Protein AF-A0A3B3D937-F1 (afdb_monomer_lite)

Foldseek 3Di:
DDDDDPVVVVVCLVPFDDPVQVPPQQFDFAFQPDLLVDDDPVNVVRPDRVRGAGFHPLCRVPQVVLLVVLVVVLVVPDDPQKDKDKGKDFQFDPPDFTDDDDPPDDPPPDDGRRGTHGQKIKMKMWIQDDPDRLLTEIKMWMWGRDNPIDIDIGQLVVVQVVVCVSVVHPPDHRDPVSSDDPNHPPNHVVSRVVSCCSRVVVVCVVAVDDPVRSVVVNVLVNVQPDPPDDDDPVHRDDDDDKGKDWALDPLVQLVVQLVCQVPPQKGFAFPAFDPDQRDDPPDPDDDPDDTTITTIDHWDWPQAPGGFHQDPVVRATWGDSPPDIDGTFTQYDCAALVGAGFDPVFGFGQPVHPFTWGAGPVGIGGHDRPDSFFAFPVRAGFDPSFGFDQPVHPFTWGAHSVRDIGGTDD

Organism: Oryzias melastigma (NCBI:txid30732)

Radius of gyration: 27.61 Å; chains: 1; bounding box: 73×48×60 Å

InterPro domains:
  IPR001604 DNA/RNA non-specific endonuclease/pyrophosphatase/phosphodiesterase domain [PF01223] (12-127)
  IPR001604 DNA/RNA non-specific endonuclease/pyrophosphatase/phosphodiesterase domain [SM00892] (3-166)
  IPR020821 ENPP1-3/EXOG-like, endonuclease/phosphodiesterase domain [SM00477] (1-171)
  IPR039015 Endonuclease domain-containing 1 protein [PTHR21472] (5-371)
  IPR044925 His-Me finger superfamily [SSF54060] (14-180)
  IPR044929 DNA/RNA non-specific endonuclease superfamily [G3DSA:3.40.570.10] (2-173)

pLDDT: mean 70.69, std 15.25, range [34.09, 96.38]

Structure (mmCIF, N/CA/C/O backbone):
data_AF-A0A3B3D937-F1
#
_entry.id   AF-A0A3B3D937-F1
#
loop_
_atom_site.group_PDB
_atom_site.id
_atom_site.type_symbol
_atom_site.label_atom_id
_atom_site.label_alt_id
_atom_site.label_comp_id
_atom_site.label_asym_id
_atom_site.label_entity_id
_atom_site.label_seq_id
_atom_site.pdbx_PDB_ins_code
_atom_site.Cartn_x
_atom_site.Cartn_y
_atom_site.Cartn_z
_atom_site.occupancy
_atom_site.B_iso_or_equiv
_atom_site.auth_seq_id
_atom_site.auth_comp_id
_atom_site.auth_asym_id
_atom_site.auth_atom_id
_atom_site.pdbx_PDB_model_num
ATOM 1 N N . MET A 1 1 ? -14.105 -23.971 -11.874 1.00 40.62 1 MET A N 1
ATOM 2 C CA . MET A 1 1 ? -14.646 -22.700 -12.406 1.00 40.62 1 MET A CA 1
ATOM 3 C C . MET A 1 1 ? -15.470 -23.013 -13.643 1.00 40.62 1 MET A C 1
ATOM 5 O O . MET A 1 1 ? -14.962 -23.710 -14.512 1.00 40.62 1 MET A O 1
ATOM 9 N N . LYS A 1 2 ? -16.738 -22.584 -13.698 1.00 39.81 2 LYS A N 1
ATOM 10 C CA . LYS A 1 2 ? -17.562 -22.726 -14.909 1.00 39.81 2 LYS A CA 1
ATOM 11 C C . LYS A 1 2 ? -16.954 -21.855 -16.014 1.00 39.81 2 LYS A C 1
ATOM 13 O O . LYS A 1 2 ? -16.667 -20.688 -15.771 1.00 39.81 2 LYS A O 1
ATOM 18 N N . SER A 1 3 ? -16.721 -22.436 -17.187 1.00 42.03 3 SER A N 1
ATOM 19 C CA . SER A 1 3 ? -16.307 -21.700 -18.384 1.00 42.03 3 SER A CA 1
ATOM 20 C C . SER A 1 3 ? -17.523 -20.937 -18.916 1.00 42.03 3 SER A C 1
ATOM 22 O O . SER A 1 3 ? -18.559 -21.544 -19.180 1.00 42.03 3 SER A O 1
ATOM 24 N N . TYR A 1 4 ? -17.418 -19.610 -18.990 1.00 54.03 4 TYR A N 1
ATOM 25 C CA . TYR A 1 4 ? -18.438 -18.748 -19.592 1.00 54.03 4 TYR A CA 1
ATOM 26 C C . TYR A 1 4 ? -18.297 -18.751 -21.118 1.00 54.03 4 TYR A C 1
ATOM 28 O O . TYR A 1 4 ? -17.182 -18.855 -21.635 1.00 54.03 4 TYR A O 1
ATOM 36 N N . SER A 1 5 ? -19.415 -18.623 -21.840 1.00 60.03 5 SER A N 1
ATOM 37 C CA . SER A 1 5 ? -19.375 -18.428 -23.292 1.00 60.03 5 SER A CA 1
ATOM 38 C C . SER A 1 5 ? -18.810 -17.040 -23.631 1.00 60.03 5 SER A C 1
ATOM 40 O O . SER A 1 5 ? -18.878 -16.122 -22.809 1.00 60.03 5 SER A O 1
ATOM 42 N N . SER A 1 6 ? -18.274 -16.846 -24.843 1.00 59.62 6 SER A N 1
ATOM 43 C CA . SER A 1 6 ? -17.737 -15.533 -25.249 1.00 59.62 6 SER A CA 1
ATOM 44 C C . SER A 1 6 ? -18.800 -14.426 -25.176 1.00 59.62 6 SER A C 1
ATOM 46 O O . SER A 1 6 ? -18.515 -13.334 -24.699 1.00 59.62 6 SER A O 1
ATOM 48 N N . ARG A 1 7 ? -20.056 -14.744 -25.525 1.00 60.38 7 ARG A N 1
ATOM 49 C CA . ARG A 1 7 ? -21.203 -13.823 -25.433 1.00 60.38 7 ARG A CA 1
ATOM 50 C C . ARG A 1 7 ? -21.540 -13.416 -23.997 1.00 60.38 7 ARG A C 1
ATOM 52 O O . ARG A 1 7 ? -21.961 -12.284 -23.771 1.00 60.38 7 ARG A O 1
ATOM 59 N N . ASP A 1 8 ? -21.362 -14.312 -23.028 1.00 65.31 8 ASP A N 1
ATOM 60 C CA . ASP A 1 8 ? -21.571 -13.979 -21.614 1.00 65.31 8 ASP A CA 1
ATOM 61 C C . ASP A 1 8 ? -20.451 -13.067 -21.102 1.00 65.31 8 ASP A C 1
ATOM 63 O O . ASP A 1 8 ? -20.709 -12.117 -20.364 1.00 65.31 8 ASP A O 1
ATOM 67 N N . SER A 1 9 ? -19.214 -13.310 -21.545 1.00 65.12 9 SER A N 1
ATOM 68 C CA . SER A 1 9 ? -18.059 -12.481 -21.196 1.00 65.12 9 SER A CA 1
ATOM 69 C C . SER A 1 9 ? -18.197 -11.046 -21.713 1.00 65.12 9 SER A C 1
ATOM 71 O O . SER A 1 9 ? -17.930 -10.115 -20.953 1.00 65.12 9 SER A O 1
ATOM 73 N N . ASP A 1 10 ? -18.693 -10.859 -22.940 1.00 73.88 10 ASP A N 1
ATOM 74 C CA . ASP A 1 10 ? -18.900 -9.535 -23.541 1.00 73.88 10 ASP A CA 1
ATOM 75 C C . ASP A 1 10 ? -19.957 -8.708 -22.792 1.00 73.88 10 ASP A C 1
ATOM 77 O O . ASP A 1 10 ? -19.764 -7.517 -22.548 1.00 73.88 10 ASP A O 1
ATOM 81 N N . ASN A 1 11 ? -21.044 -9.339 -22.337 1.00 79.62 11 ASN A N 1
ATOM 82 C CA . ASN A 1 11 ? -22.076 -8.663 -21.543 1.00 79.62 11 ASN A CA 1
ATOM 83 C C . ASN A 1 11 ? -21.589 -8.303 -20.129 1.00 79.62 11 ASN A C 1
ATOM 85 O O . ASN A 1 11 ? -21.914 -7.236 -19.602 1.00 79.62 11 ASN A O 1
ATOM 89 N N . ILE A 1 12 ? -20.797 -9.181 -19.509 1.00 81.38 12 ILE A N 1
ATOM 90 C CA . ILE A 1 12 ? -20.221 -8.966 -18.173 1.00 81.38 12 ILE A CA 1
ATOM 91 C C . ILE A 1 12 ? -19.184 -7.837 -18.209 1.00 81.38 12 ILE A C 1
ATOM 93 O O . ILE A 1 12 ? -19.197 -6.961 -17.337 1.00 81.38 12 ILE A O 1
ATOM 97 N N . LYS A 1 13 ? -18.352 -7.805 -19.259 1.00 84.69 13 LYS A N 1
ATOM 98 C CA . LYS A 1 13 ? -17.334 -6.777 -19.515 1.00 84.69 13 LYS A CA 1
ATOM 99 C C . LYS A 1 13 ? -17.877 -5.350 -19.436 1.00 84.69 13 LYS A C 1
ATOM 101 O O . LYS A 1 13 ? -17.121 -4.434 -19.136 1.00 84.69 13 LYS A O 1
ATOM 106 N N . VAL A 1 14 ? -19.151 -5.112 -19.728 1.00 82.38 14 VAL A N 1
ATOM 107 C CA . VAL A 1 14 ? -19.701 -3.746 -19.717 1.00 82.38 14 VAL A CA 1
ATOM 108 C C . VAL A 1 14 ? -19.780 -3.173 -18.297 1.00 82.38 14 VAL A C 1
ATOM 110 O O . VAL A 1 14 ? -19.684 -1.962 -18.118 1.00 82.38 14 VAL A O 1
ATOM 113 N N . LYS A 1 15 ? -19.963 -4.027 -17.282 1.00 86.94 15 LYS A N 1
ATOM 114 C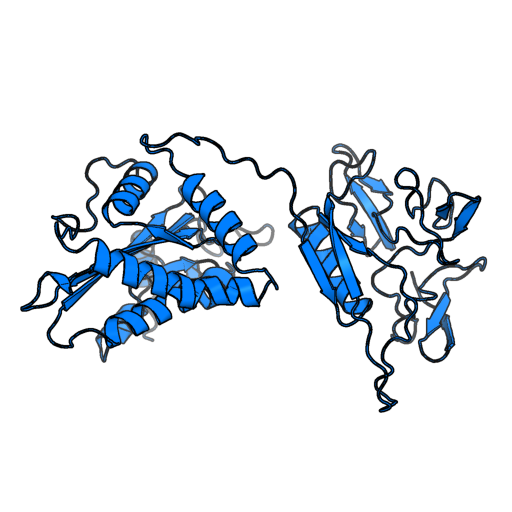 CA . LYS A 1 15 ? -20.302 -3.596 -15.914 1.00 86.94 15 LYS A CA 1
ATOM 115 C C . LYS A 1 15 ? -19.250 -3.941 -14.867 1.00 86.94 15 LYS A C 1
ATOM 117 O O . LYS A 1 15 ? -19.262 -3.348 -13.794 1.00 86.94 15 LYS A O 1
ATOM 122 N N . GLN A 1 16 ? -18.376 -4.904 -15.142 1.00 90.25 16 GLN A N 1
ATOM 123 C CA . GLN A 1 16 ? -17.362 -5.357 -14.195 1.00 90.25 16 GLN A CA 1
ATOM 124 C C . GLN A 1 16 ? -16.106 -5.855 -14.912 1.00 90.25 16 GLN A C 1
ATOM 126 O O . GLN A 1 16 ? -16.106 -6.087 -16.125 1.00 90.25 16 GLN A O 1
ATOM 131 N N . ALA A 1 17 ? -15.037 -6.023 -14.138 1.00 91.69 17 ALA A N 1
ATOM 132 C CA . ALA A 1 17 ? -13.809 -6.625 -14.621 1.00 91.69 17 ALA A CA 1
ATOM 133 C C . ALA A 1 17 ? -13.995 -8.119 -14.921 1.00 91.69 17 ALA A C 1
ATOM 135 O O . ALA A 1 17 ? -14.782 -8.807 -14.266 1.00 91.69 17 ALA A O 1
ATOM 136 N N . ILE A 1 18 ? -13.218 -8.622 -15.876 1.00 91.56 18 ILE A N 1
ATOM 137 C CA . ILE A 1 18 ? -13.071 -10.055 -16.158 1.00 91.56 18 ILE A CA 1
ATOM 138 C C . ILE A 1 18 ? -11.616 -10.493 -15.948 1.00 91.56 18 ILE A C 1
ATOM 140 O O . ILE A 1 18 ? -10.717 -9.658 -15.882 1.00 91.56 18 ILE A O 1
ATOM 144 N N . ASP A 1 19 ? -11.356 -11.801 -15.867 1.00 89.06 19 ASP A N 1
ATOM 145 C CA . ASP A 1 19 ? -9.993 -12.312 -15.636 1.00 89.06 19 ASP A CA 1
ATOM 146 C C . ASP A 1 19 ? -9.000 -11.836 -16.706 1.00 89.06 19 ASP A C 1
ATOM 148 O O . ASP A 1 19 ? -7.836 -11.559 -16.407 1.00 89.06 19 ASP A O 1
ATOM 152 N N . GLU A 1 20 ? -9.472 -11.685 -17.947 1.00 86.50 20 GLU A N 1
ATOM 153 C CA . GLU A 1 20 ? -8.665 -11.176 -19.053 1.00 86.50 20 GLU A CA 1
ATOM 154 C C . GLU A 1 20 ? -8.159 -9.756 -18.795 1.00 86.50 20 GLU A C 1
ATOM 156 O O . GLU A 1 20 ? -7.067 -9.435 -19.233 1.00 86.50 20 GLU A O 1
ATOM 161 N N . ASP A 1 21 ? -8.865 -8.916 -18.031 1.00 88.69 21 ASP A N 1
ATOM 162 C CA . ASP A 1 21 ? -8.430 -7.542 -17.745 1.00 88.69 21 ASP A CA 1
ATOM 163 C C . ASP A 1 21 ? -7.153 -7.498 -16.880 1.00 88.69 21 ASP A C 1
ATOM 165 O O . ASP A 1 21 ? -6.392 -6.534 -16.950 1.00 88.69 21 ASP A O 1
ATOM 169 N N . TYR A 1 22 ? -6.879 -8.558 -16.111 1.00 83.31 22 TYR A N 1
ATOM 170 C CA . TYR A 1 22 ? -5.737 -8.648 -15.193 1.00 83.31 22 TYR A CA 1
ATOM 171 C C . TYR A 1 22 ? -4.520 -9.370 -15.783 1.00 83.31 22 TYR A C 1
ATOM 173 O O . TYR A 1 22 ? -3.401 -9.204 -15.282 1.00 83.31 22 TYR A O 1
ATOM 181 N N . LYS A 1 23 ? -4.690 -10.156 -16.853 1.00 78.00 23 LYS A N 1
ATOM 182 C CA . LYS A 1 23 ? -3.594 -10.938 -17.444 1.00 78.00 23 LYS A CA 1
ATOM 183 C C . LYS A 1 23 ? -2.464 -10.050 -17.962 1.00 78.00 23 LYS A C 1
ATOM 185 O O . LYS A 1 23 ? -2.703 -9.080 -18.685 1.00 78.00 23 LYS A O 1
ATOM 190 N N . HIS A 1 24 ? -1.234 -10.430 -17.608 1.00 73.12 24 HIS A N 1
ATOM 191 C CA . HIS A 1 24 ? 0.019 -9.782 -18.022 1.00 73.12 24 HIS A CA 1
ATOM 192 C C . HIS A 1 24 ? 0.138 -8.294 -17.648 1.00 73.12 24 HIS A C 1
ATOM 194 O O . HIS A 1 24 ? 0.902 -7.560 -18.260 1.00 73.12 24 HIS A O 1
ATOM 200 N N . THR A 1 25 ? -0.588 -7.841 -16.622 1.00 74.06 25 THR A N 1
ATOM 201 C CA . THR A 1 25 ? -0.567 -6.428 -16.192 1.00 74.06 25 THR A CA 1
ATOM 202 C C . THR A 1 25 ? 0.446 -6.132 -15.088 1.00 74.06 25 THR A C 1
ATOM 204 O O . THR A 1 25 ? 0.744 -4.970 -14.831 1.00 74.06 25 THR A O 1
ATOM 207 N N . GLY A 1 26 ? 0.948 -7.168 -14.408 1.00 75.19 26 GLY A N 1
ATOM 208 C CA . GLY A 1 26 ? 1.774 -7.032 -13.203 1.00 75.19 26 GLY A CA 1
ATOM 209 C C . GLY A 1 26 ? 0.987 -6.698 -11.928 1.00 75.19 26 GLY A C 1
ATOM 210 O O . GLY A 1 26 ? 1.556 -6.771 -10.841 1.00 75.19 26 GLY A O 1
ATOM 211 N N . TYR A 1 27 ? -0.311 -6.396 -12.039 1.00 78.06 27 TYR A N 1
ATOM 212 C CA . TYR A 1 27 ? -1.190 -6.144 -10.900 1.00 78.06 27 TYR A CA 1
ATOM 213 C C . TYR A 1 27 ? -1.835 -7.429 -10.387 1.00 78.06 27 TYR A C 1
ATOM 215 O O . TYR A 1 27 ? -2.249 -8.303 -11.154 1.00 78.06 27 TYR A O 1
ATOM 223 N N . ASP A 1 28 ? -1.984 -7.503 -9.071 1.00 82.44 28 ASP A N 1
ATOM 224 C CA . ASP A 1 28 ? -2.782 -8.527 -8.424 1.00 82.44 28 ASP A CA 1
ATOM 225 C C . ASP A 1 28 ? -4.268 -8.167 -8.430 1.00 82.44 28 ASP A C 1
ATOM 227 O O . ASP A 1 28 ? -4.669 -6.999 -8.427 1.00 82.44 28 ASP A O 1
ATOM 231 N N . ARG A 1 29 ? -5.096 -9.211 -8.330 1.00 91.44 29 ARG A N 1
ATOM 232 C CA . ARG A 1 29 ? -6.491 -9.105 -7.892 1.00 91.44 29 ARG A CA 1
ATOM 233 C C . ARG A 1 29 ? -6.498 -8.866 -6.378 1.00 91.44 29 ARG A C 1
ATOM 235 O O . ARG A 1 29 ? -6.579 -9.812 -5.594 1.00 91.44 29 ARG A O 1
ATOM 242 N N . GLY A 1 30 ? -6.312 -7.613 -5.975 1.00 91.88 30 GLY A N 1
ATOM 243 C CA . GLY A 1 30 ? -6.304 -7.210 -4.572 1.00 91.88 30 GLY A CA 1
ATOM 244 C C . GLY A 1 30 ? -7.717 -7.220 -4.003 1.00 91.88 30 GLY A C 1
ATOM 245 O O . GLY A 1 30 ? -8.609 -6.606 -4.584 1.00 91.88 30 GLY A O 1
ATOM 246 N N . HIS A 1 31 ? -7.930 -7.938 -2.902 1.00 92.12 31 HIS A N 1
ATOM 247 C CA . HIS A 1 31 ? -9.258 -8.139 -2.321 1.00 92.12 31 HIS A CA 1
ATOM 248 C C . HIS A 1 31 ? -9.667 -6.911 -1.497 1.00 92.12 31 HIS A C 1
ATOM 250 O O . HIS A 1 31 ? -8.864 -6.408 -0.718 1.00 92.12 31 HIS A O 1
ATOM 256 N N . LEU A 1 32 ? -10.909 -6.442 -1.652 1.00 92.81 32 LEU A N 1
ATOM 257 C CA . LEU A 1 32 ? -11.473 -5.378 -0.815 1.00 92.81 32 LEU A CA 1
ATOM 258 C C . LEU A 1 32 ? -12.100 -5.950 0.457 1.00 92.81 32 LEU A C 1
ATOM 260 O O . LEU A 1 32 ? -11.765 -5.504 1.539 1.00 92.81 32 LEU A O 1
ATOM 264 N N . ASN A 1 33 ? -12.960 -6.964 0.352 1.00 90.06 33 ASN A N 1
ATOM 265 C CA . ASN A 1 33 ? -13.375 -7.801 1.478 1.00 90.06 33 ASN A CA 1
ATOM 266 C C . ASN A 1 33 ? -12.432 -9.015 1.555 1.00 90.06 33 ASN A C 1
ATOM 268 O O . ASN A 1 33 ? -12.574 -9.940 0.744 1.00 90.06 33 ASN A O 1
ATOM 272 N N . PRO A 1 34 ? -11.442 -9.025 2.461 1.00 82.56 34 PRO A N 1
ATOM 273 C CA . PRO A 1 34 ? -10.424 -10.059 2.516 1.00 82.56 34 PRO A CA 1
ATOM 274 C C . PRO A 1 34 ? -11.003 -11.396 2.976 1.00 82.56 34 PRO A C 1
ATOM 276 O O . PRO A 1 34 ? -11.772 -11.488 3.934 1.00 82.56 34 PRO A O 1
ATOM 279 N N . ASN A 1 35 ? -10.536 -12.473 2.349 1.00 80.50 35 ASN A N 1
ATOM 280 C CA . ASN A 1 35 ? -10.884 -13.845 2.722 1.00 80.50 35 ASN A CA 1
ATOM 281 C C . ASN A 1 35 ? -10.579 -14.165 4.203 1.00 80.50 35 ASN A C 1
ATOM 283 O O . ASN A 1 35 ? -11.236 -15.005 4.815 1.00 80.50 35 ASN A O 1
ATOM 287 N N . SER A 1 36 ? -9.586 -13.492 4.794 1.00 77.50 36 SER A N 1
ATOM 288 C CA . SER A 1 36 ? -9.186 -13.666 6.196 1.00 77.50 36 SER A CA 1
ATOM 289 C C . SER A 1 36 ? -10.258 -13.235 7.204 1.00 77.50 36 SER A C 1
ATOM 291 O O . SER A 1 36 ? -10.250 -13.752 8.323 1.00 77.50 36 SER A O 1
ATOM 293 N N . PHE A 1 37 ? -11.186 -12.352 6.817 1.00 74.94 37 PHE A N 1
ATOM 294 C CA . PHE A 1 37 ? -12.322 -11.938 7.647 1.00 74.94 37 PHE A CA 1
ATOM 295 C C . PHE A 1 37 ? -13.547 -12.853 7.500 1.00 74.94 37 PHE A C 1
ATOM 297 O O . PHE A 1 37 ? -14.502 -12.708 8.256 1.00 74.94 37 PHE A O 1
ATOM 304 N N . GLN A 1 38 ? -13.536 -13.798 6.553 1.00 78.56 38 GLN A N 1
ATOM 305 C CA . GLN A 1 38 ? -14.697 -14.622 6.215 1.00 78.56 38 GLN A CA 1
ATOM 306 C C . GLN A 1 38 ? -14.522 -16.097 6.616 1.00 78.56 38 GLN A C 1
ATOM 308 O O . GLN A 1 38 ? -13.416 -16.653 6.658 1.00 78.56 38 GLN A O 1
ATOM 313 N N . CYS A 1 39 ? -15.653 -16.767 6.846 1.00 73.31 39 CYS A N 1
ATOM 314 C CA . CYS A 1 39 ? -15.753 -18.199 7.140 1.00 73.31 39 CYS A CA 1
ATOM 315 C C . CYS A 1 39 ? -16.688 -18.892 6.134 1.00 73.31 39 CYS A C 1
ATOM 317 O O . CYS A 1 39 ? -17.608 -18.273 5.599 1.00 73.31 39 CYS A O 1
ATOM 319 N N . ASN A 1 40 ? -16.483 -20.195 5.907 1.00 78.56 40 ASN A N 1
ATOM 320 C CA . ASN A 1 40 ? -17.359 -21.050 5.089 1.00 78.56 40 ASN A CA 1
ATOM 321 C C . ASN A 1 40 ? -17.642 -20.461 3.689 1.00 78.56 40 ASN A C 1
ATOM 323 O O . ASN A 1 40 ? -16.736 -19.927 3.050 1.00 78.56 40 ASN A O 1
ATOM 327 N N . ASN A 1 41 ? -18.893 -20.534 3.222 1.00 72.31 41 ASN A N 1
ATOM 328 C CA . ASN A 1 41 ? -19.330 -20.074 1.897 1.00 72.31 41 ASN A CA 1
ATOM 329 C C . ASN A 1 41 ? -19.076 -18.573 1.654 1.00 72.31 41 ASN A C 1
ATOM 331 O O . ASN A 1 41 ? -18.954 -18.153 0.506 1.00 72.31 41 ASN A O 1
ATOM 335 N N . GLY A 1 42 ? -18.934 -17.764 2.714 1.00 70.94 42 GLY A N 1
ATOM 336 C CA . GLY A 1 42 ? -18.560 -16.350 2.597 1.00 70.94 42 GLY A CA 1
ATOM 337 C C . GLY A 1 42 ? -17.180 -16.153 1.966 1.00 70.94 42 GLY A C 1
ATOM 338 O O . GLY A 1 42 ? -16.941 -15.145 1.307 1.00 70.94 42 GLY A O 1
ATOM 339 N N . ARG A 1 43 ? -16.290 -17.150 2.085 1.00 80.38 43 ARG A N 1
ATOM 340 C CA . ARG A 1 43 ? -14.964 -17.133 1.457 1.00 80.38 43 ARG A CA 1
ATOM 341 C C . ARG A 1 43 ? -15.037 -17.162 -0.059 1.00 80.38 43 ARG A C 1
ATOM 343 O O . ARG A 1 43 ? -14.296 -16.431 -0.705 1.00 80.38 43 ARG A O 1
ATOM 350 N N . GLU A 1 44 ? -15.941 -17.952 -0.633 1.00 79.62 44 GLU A N 1
ATOM 351 C CA . GLU A 1 44 ? -16.071 -18.071 -2.090 1.00 79.62 44 GLU A CA 1
ATOM 352 C C . GLU A 1 44 ? -16.460 -16.735 -2.735 1.00 79.62 44 GLU A C 1
ATOM 354 O O . GLU A 1 44 ? -15.901 -16.361 -3.765 1.00 79.62 44 GLU A O 1
ATOM 359 N N . ALA A 1 45 ? -17.341 -15.970 -2.081 1.00 83.19 45 ALA A N 1
ATOM 360 C CA . ALA A 1 45 ? -17.753 -14.647 -2.544 1.00 83.19 45 ALA A CA 1
ATOM 361 C C . ALA A 1 45 ? -16.586 -13.643 -2.583 1.00 83.19 45 ALA A C 1
ATOM 363 O O . ALA A 1 45 ? -16.580 -12.744 -3.429 1.00 83.19 45 ALA A O 1
ATOM 364 N N . THR A 1 46 ? -15.567 -13.811 -1.728 1.00 84.44 46 THR A N 1
ATOM 365 C CA . THR A 1 46 ? -14.406 -12.904 -1.709 1.00 84.44 46 THR A CA 1
ATOM 366 C C . THR A 1 46 ? -13.548 -12.989 -2.970 1.00 84.44 46 THR A C 1
ATOM 368 O O . THR A 1 46 ? -12.948 -11.988 -3.347 1.00 84.44 46 THR A O 1
ATOM 371 N N . PHE A 1 47 ? -13.546 -14.126 -3.672 1.00 85.00 47 PHE A N 1
ATOM 372 C CA . PHE A 1 47 ? -12.761 -14.330 -4.897 1.00 85.00 47 PHE A CA 1
ATOM 373 C C . PHE A 1 47 ? -13.461 -13.814 -6.167 1.00 85.00 47 PHE A C 1
ATOM 375 O O . PHE A 1 47 ? -12.969 -14.027 -7.278 1.00 85.00 47 PHE A O 1
ATOM 382 N N . THR A 1 48 ? -14.618 -13.159 -6.030 1.00 88.88 48 THR A N 1
ATOM 383 C CA . THR A 1 48 ? -15.313 -12.516 -7.153 1.00 88.88 48 THR A CA 1
ATOM 384 C C . THR A 1 48 ? -14.599 -11.231 -7.573 1.00 88.88 48 THR A C 1
ATOM 386 O O . THR A 1 48 ? -14.116 -10.473 -6.738 1.00 88.88 48 THR A O 1
ATOM 389 N N . LEU A 1 49 ? -14.570 -10.934 -8.876 1.00 90.62 49 LEU A N 1
ATOM 390 C CA . LEU A 1 49 ? -13.914 -9.722 -9.388 1.00 90.62 49 LEU A CA 1
ATOM 391 C C . LEU A 1 49 ? -14.632 -8.426 -8.991 1.00 90.62 49 LEU A C 1
ATOM 393 O O . LEU A 1 49 ? -14.009 -7.371 -8.961 1.00 90.62 49 LEU A O 1
ATOM 397 N N . THR A 1 50 ? -15.907 -8.500 -8.601 1.00 91.44 50 THR A N 1
ATOM 398 C CA . THR A 1 50 ? -16.638 -7.389 -7.967 1.00 91.44 50 THR A CA 1
ATOM 399 C C . THR A 1 50 ? -16.078 -7.001 -6.599 1.00 91.44 50 THR A C 1
ATOM 401 O O . THR A 1 50 ? -16.369 -5.915 -6.111 1.00 91.44 50 THR A O 1
ATOM 404 N N . ASN A 1 51 ? -15.279 -7.875 -5.985 1.00 92.69 51 ASN A N 1
ATOM 405 C CA . ASN A 1 51 ? -14.591 -7.644 -4.722 1.00 92.69 51 ASN A CA 1
ATOM 406 C C . ASN A 1 51 ? -13.091 -7.348 -4.912 1.00 92.69 51 ASN A C 1
ATOM 408 O O . ASN A 1 51 ? -12.331 -7.348 -3.943 1.00 92.69 51 ASN A O 1
ATOM 412 N N . CYS A 1 52 ? -12.634 -7.130 -6.147 1.00 93.31 52 CYS A N 1
ATOM 413 C CA . CYS A 1 52 ? -11.221 -6.936 -6.437 1.00 93.31 52 CYS A CA 1
ATOM 414 C C . CYS A 1 52 ? -10.946 -5.593 -7.103 1.00 93.31 52 CYS A C 1
ATOM 416 O O . CYS A 1 52 ? -11.705 -5.116 -7.941 1.00 93.31 52 CYS A O 1
ATOM 418 N N . VAL A 1 53 ? -9.785 -5.031 -6.785 1.00 95.69 53 VAL A N 1
ATOM 419 C CA . VAL A 1 53 ? -9.199 -3.901 -7.510 1.00 95.69 53 VAL A CA 1
ATOM 420 C C . VAL A 1 53 ? -7.759 -4.237 -7.903 1.00 95.69 53 VAL A C 1
ATOM 422 O O . VAL A 1 53 ? -7.136 -5.087 -7.263 1.00 95.69 53 VAL A O 1
ATOM 425 N N . PRO A 1 54 ? -7.208 -3.626 -8.966 1.00 94.69 54 PRO A N 1
ATOM 426 C CA . PRO A 1 54 ? -5.799 -3.790 -9.306 1.00 94.69 54 PRO A CA 1
ATOM 427 C C . PRO A 1 54 ? -4.908 -3.240 -8.192 1.00 94.69 54 PRO A C 1
ATOM 429 O O . PRO A 1 54 ? -4.821 -2.028 -7.996 1.00 94.69 54 PRO A O 1
ATOM 432 N N . MET A 1 55 ? -4.237 -4.121 -7.457 1.00 88.44 55 MET A N 1
ATOM 433 C CA . MET A 1 55 ? -3.264 -3.719 -6.441 1.00 88.44 55 MET A CA 1
ATOM 434 C C . MET A 1 55 ? -1.861 -4.099 -6.887 1.00 88.44 55 MET A C 1
ATOM 436 O O . MET A 1 55 ? -1.665 -5.153 -7.494 1.00 88.44 55 MET A O 1
ATOM 440 N N . ASP A 1 56 ? -0.887 -3.234 -6.621 1.00 86.94 56 ASP A N 1
ATOM 441 C CA . ASP A 1 56 ? 0.511 -3.571 -6.863 1.00 86.94 56 ASP A CA 1
ATOM 442 C C . ASP A 1 56 ? 0.871 -4.864 -6.113 1.00 86.94 56 ASP A C 1
ATOM 444 O O . ASP A 1 56 ? 0.476 -5.054 -4.961 1.00 86.94 56 ASP A O 1
ATOM 448 N N . ALA A 1 57 ? 1.599 -5.773 -6.763 1.00 76.75 57 ALA A N 1
ATOM 449 C CA . ALA A 1 57 ? 1.868 -7.093 -6.201 1.00 76.75 57 ALA A CA 1
ATOM 450 C C . ALA A 1 57 ? 2.691 -7.038 -4.901 1.00 76.75 57 ALA A C 1
ATOM 452 O O . ALA A 1 57 ? 2.455 -7.838 -3.995 1.00 76.75 57 ALA A O 1
ATOM 453 N N . CYS A 1 58 ? 3.641 -6.105 -4.774 1.00 75.12 58 CYS A N 1
ATOM 454 C CA . CYS A 1 58 ? 4.423 -5.948 -3.548 1.00 75.12 58 CYS A CA 1
ATOM 455 C C . CYS A 1 58 ? 3.574 -5.302 -2.448 1.00 75.12 58 CYS A C 1
ATOM 457 O O . CYS A 1 58 ? 3.563 -5.787 -1.313 1.00 75.12 58 CYS A O 1
ATOM 459 N N . PHE A 1 59 ? 2.781 -4.287 -2.801 1.00 79.38 59 PHE A N 1
ATOM 460 C CA . PHE A 1 59 ? 1.835 -3.676 -1.870 1.00 79.38 59 PHE A CA 1
ATOM 461 C C . PHE A 1 59 ? 0.829 -4.698 -1.324 1.00 79.38 59 PHE A C 1
ATOM 463 O O . PHE A 1 59 ? 0.717 -4.858 -0.114 1.00 79.38 59 PHE A O 1
ATOM 470 N N . ASN A 1 60 ? 0.155 -5.444 -2.199 1.00 83.00 60 ASN A N 1
ATOM 471 C CA . ASN A 1 60 ? -0.888 -6.405 -1.846 1.00 83.00 60 ASN A CA 1
ATOM 472 C C . ASN A 1 60 ? -0.349 -7.585 -1.022 1.00 83.00 60 ASN A C 1
ATOM 474 O O . ASN A 1 60 ? -0.858 -7.898 0.053 1.00 83.00 60 ASN A O 1
ATOM 478 N N . ARG A 1 61 ? 0.700 -8.258 -1.516 1.00 78.06 61 ARG A N 1
ATOM 479 C CA . ARG A 1 61 ? 1.167 -9.536 -0.946 1.00 78.06 61 ARG A CA 1
ATOM 480 C C . ARG A 1 61 ? 1.959 -9.377 0.346 1.00 78.06 61 ARG A C 1
ATOM 482 O O . ARG A 1 61 ? 2.077 -10.354 1.088 1.00 78.06 61 ARG A O 1
ATOM 489 N N . VAL A 1 62 ? 2.531 -8.195 0.575 1.00 77.88 62 VAL A N 1
ATOM 490 C CA . VAL A 1 62 ? 3.408 -7.914 1.715 1.00 77.88 62 VAL A CA 1
ATOM 491 C C . VAL A 1 62 ? 2.754 -6.881 2.619 1.00 77.88 62 VAL A C 1
ATOM 493 O O . VAL A 1 62 ? 2.233 -7.245 3.667 1.00 77.88 62 VAL A O 1
ATOM 496 N N . HIS A 1 63 ? 2.738 -5.614 2.203 1.00 78.50 63 HIS A N 1
ATOM 497 C CA . HIS A 1 63 ? 2.366 -4.509 3.082 1.00 78.50 63 HIS A CA 1
ATOM 498 C C . HIS A 1 63 ? 0.897 -4.580 3.497 1.00 78.50 63 HIS A C 1
ATOM 500 O O . HIS A 1 63 ? 0.597 -4.691 4.679 1.00 78.50 63 HIS A O 1
ATOM 506 N N . TRP A 1 64 ? -0.028 -4.595 2.544 1.00 86.75 64 TRP A N 1
ATOM 507 C CA . TRP A 1 64 ? -1.459 -4.635 2.823 1.00 86.75 64 TRP A CA 1
ATOM 508 C C . TRP A 1 64 ? -1.861 -5.892 3.608 1.00 86.75 64 TRP A C 1
ATOM 510 O O . TRP A 1 64 ? -2.533 -5.791 4.633 1.00 86.75 64 TRP A O 1
ATOM 520 N N . LYS A 1 65 ? -1.343 -7.063 3.216 1.00 85.81 65 LYS A N 1
ATOM 521 C CA . LYS A 1 65 ? -1.549 -8.333 3.930 1.00 85.81 65 LYS A CA 1
ATOM 522 C C . LYS A 1 65 ? -1.106 -8.285 5.400 1.00 85.81 65 LYS A C 1
ATOM 524 O O . LYS A 1 65 ? -1.784 -8.848 6.260 1.00 85.81 65 LYS A O 1
ATOM 529 N N . GLU A 1 66 ? 0.037 -7.669 5.704 1.00 84.31 66 GLU A N 1
ATOM 530 C CA . GLU A 1 66 ? 0.530 -7.526 7.084 1.00 84.31 66 GLU A CA 1
ATOM 531 C C . GLU A 1 66 ? -0.425 -6.671 7.930 1.00 84.31 66 GLU A C 1
ATOM 533 O O . GLU A 1 66 ? -0.727 -7.027 9.073 1.00 84.31 66 GLU A O 1
ATOM 538 N N . TRP A 1 67 ? -0.962 -5.594 7.351 1.00 87.75 67 TRP A N 1
ATOM 539 C CA . TRP A 1 67 ? -1.962 -4.744 8.000 1.00 87.75 67 TRP A CA 1
ATOM 540 C C . TRP A 1 67 ? -3.283 -5.477 8.237 1.00 87.75 67 TRP A C 1
ATOM 542 O O . TRP A 1 67 ? -3.798 -5.449 9.356 1.00 87.75 67 TRP A O 1
ATOM 552 N N . GLU A 1 68 ? -3.801 -6.191 7.235 1.00 89.19 68 GLU A N 1
ATOM 553 C CA . GLU A 1 68 ? -4.998 -7.027 7.382 1.00 89.19 68 GLU A CA 1
ATOM 554 C C . GLU A 1 68 ? -4.825 -8.046 8.515 1.00 89.19 68 GLU A C 1
ATOM 556 O O . GLU A 1 68 ? -5.680 -8.159 9.394 1.00 89.19 68 GLU A O 1
ATOM 561 N N . ALA A 1 69 ? -3.693 -8.757 8.539 1.00 87.31 69 ALA A N 1
ATOM 562 C CA . ALA A 1 69 ? -3.406 -9.764 9.556 1.00 87.31 69 ALA A CA 1
ATOM 563 C C . ALA A 1 69 ? -3.326 -9.170 10.971 1.00 87.31 69 ALA A C 1
ATOM 565 O O . ALA A 1 69 ? -3.819 -9.780 11.923 1.00 87.31 69 ALA A O 1
ATOM 566 N N . ALA A 1 70 ? -2.741 -7.982 11.125 1.00 88.69 70 ALA A N 1
ATOM 567 C CA . ALA A 1 70 ? -2.652 -7.325 12.422 1.00 88.69 70 ALA A CA 1
ATOM 568 C C . ALA A 1 70 ? -4.015 -6.844 12.932 1.00 88.69 70 ALA A C 1
ATOM 570 O O . ALA A 1 70 ? -4.312 -7.008 14.115 1.00 88.69 70 ALA A O 1
ATOM 571 N N . VAL A 1 71 ? -4.874 -6.329 12.045 1.00 90.50 71 VAL A N 1
ATOM 572 C CA . VAL A 1 71 ? -6.260 -5.979 12.393 1.00 90.50 71 VAL A CA 1
ATOM 573 C C . VAL A 1 71 ? -7.036 -7.222 12.826 1.00 90.50 71 VAL A C 1
ATOM 575 O O . VAL A 1 71 ? -7.681 -7.188 13.872 1.00 90.50 71 VAL A O 1
ATOM 578 N N . VAL A 1 72 ? -6.911 -8.347 12.103 1.00 89.62 72 VAL A N 1
ATOM 579 C CA . VAL A 1 72 ? -7.484 -9.636 12.543 1.00 89.62 72 VAL A CA 1
ATOM 580 C C . VAL A 1 72 ? -6.998 -10.000 13.947 1.00 89.62 72 VAL A C 1
ATOM 582 O O . VAL A 1 72 ? -7.801 -10.402 14.786 1.00 89.62 72 VAL A O 1
ATOM 585 N N . GLY A 1 73 ? -5.692 -9.883 14.203 1.00 90.19 73 GLY A N 1
ATOM 586 C CA . GLY A 1 73 ? -5.094 -10.200 15.500 1.00 90.19 73 GLY A CA 1
ATOM 587 C C . GLY A 1 73 ? -5.697 -9.377 16.636 1.00 90.19 73 GLY A C 1
ATOM 588 O O . GLY A 1 73 ? -6.105 -9.943 17.642 1.00 90.19 73 GLY A O 1
ATOM 589 N N . ILE A 1 74 ? -5.833 -8.064 16.438 1.00 89.88 74 ILE A N 1
ATOM 590 C CA . ILE A 1 74 ? -6.452 -7.156 17.413 1.00 89.88 74 ILE A CA 1
ATOM 591 C C . ILE A 1 74 ? -7.909 -7.540 17.672 1.00 89.88 74 ILE A C 1
ATOM 593 O O . ILE A 1 74 ? -8.314 -7.629 18.829 1.00 89.88 74 ILE A O 1
ATOM 597 N N . LEU A 1 75 ? -8.696 -7.776 16.618 1.00 91.25 75 LEU A N 1
ATOM 598 C CA . LEU A 1 75 ? -10.121 -8.092 16.748 1.00 91.25 75 LEU A CA 1
ATOM 599 C C . LEU A 1 75 ? -10.358 -9.419 17.479 1.00 91.25 75 LEU A C 1
ATOM 601 O O . LEU A 1 75 ? -11.290 -9.518 18.268 1.00 91.25 75 LEU A O 1
ATOM 605 N N . ARG A 1 76 ? -9.493 -10.421 17.276 1.00 90.38 76 ARG A N 1
ATOM 606 C CA . ARG A 1 76 ? -9.584 -11.730 17.952 1.00 90.38 76 ARG A CA 1
ATOM 607 C C . ARG A 1 76 ? -9.324 -11.684 19.456 1.00 90.38 76 ARG A C 1
ATOM 609 O O . ARG A 1 76 ? -9.683 -12.626 20.150 1.00 90.38 76 ARG A O 1
ATOM 616 N N . GLU A 1 77 ? -8.660 -10.643 19.938 1.00 89.62 77 GLU A N 1
ATOM 617 C CA . GLU A 1 77 ? -8.375 -10.459 21.364 1.00 89.62 77 GLU A CA 1
ATOM 618 C C . GLU A 1 77 ? -9.488 -9.713 22.102 1.00 89.62 77 GLU A C 1
ATOM 620 O O . GLU A 1 77 ? -9.419 -9.583 23.323 1.00 89.62 77 GLU A O 1
ATOM 625 N N . GLN A 1 78 ? -10.471 -9.178 21.375 1.00 90.69 78 GLN A N 1
ATOM 626 C CA . GLN A 1 78 ? -11.603 -8.495 21.989 1.00 90.69 78 GLN A CA 1
ATOM 627 C C . GLN A 1 78 ? -12.663 -9.498 22.444 1.00 90.69 78 GLN A C 1
ATOM 629 O O . GLN A 1 78 ? -12.617 -10.680 22.092 1.00 90.69 78 GLN A O 1
ATOM 634 N N . ASP A 1 79 ? -13.618 -9.014 23.235 1.00 90.75 79 ASP A N 1
ATOM 635 C CA . ASP A 1 79 ? -14.742 -9.825 23.688 1.00 90.75 79 ASP A CA 1
ATOM 636 C C . ASP A 1 79 ? -15.494 -10.427 22.478 1.00 90.75 79 ASP A C 1
ATOM 638 O O . ASP A 1 79 ? -15.942 -9.687 21.597 1.00 90.75 79 ASP A O 1
ATOM 642 N N . PRO A 1 80 ? -15.660 -11.760 22.406 1.00 89.94 80 PRO A N 1
ATOM 643 C CA . PRO A 1 80 ? -16.339 -12.414 21.289 1.00 89.94 80 PRO A CA 1
ATOM 644 C C . PRO A 1 80 ? -17.832 -12.066 21.180 1.00 89.94 80 PRO A C 1
ATOM 646 O O . PRO A 1 80 ? -18.447 -12.367 20.160 1.00 89.94 80 PRO A O 1
ATOM 649 N N . THR A 1 81 ? -18.428 -11.474 22.218 1.00 92.50 81 THR A N 1
ATOM 650 C CA . THR A 1 81 ? -19.813 -10.985 22.213 1.00 92.50 81 THR A CA 1
ATOM 651 C C . THR A 1 81 ? -19.948 -9.591 21.591 1.00 92.50 81 THR A C 1
ATOM 653 O O . THR A 1 81 ? -21.061 -9.173 21.267 1.00 92.50 81 THR A O 1
ATOM 656 N N . GLY A 1 82 ? -18.835 -8.877 21.382 1.00 92.25 82 GLY A N 1
ATOM 657 C CA . GLY A 1 82 ? -18.806 -7.624 20.634 1.00 92.25 82 GLY A CA 1
ATOM 658 C C . GLY A 1 82 ? -18.886 -7.822 19.125 1.00 92.25 82 GLY A C 1
ATOM 659 O O . GLY A 1 82 ? -18.652 -8.904 18.591 1.00 92.25 82 GLY A O 1
ATOM 660 N N . THR A 1 83 ? -19.230 -6.750 18.412 1.00 93.62 83 THR A N 1
ATOM 661 C CA . THR A 1 83 ? -19.389 -6.771 16.951 1.00 93.62 83 THR A CA 1
ATOM 662 C C . THR A 1 83 ? -18.400 -5.824 16.285 1.00 93.62 83 THR A C 1
ATOM 664 O O . THR A 1 83 ? -18.329 -4.647 16.632 1.00 93.62 83 THR A O 1
ATOM 667 N N . ALA A 1 84 ? -17.649 -6.336 15.308 1.00 93.12 84 ALA A N 1
ATOM 668 C CA . ALA A 1 84 ? -16.735 -5.553 14.485 1.00 93.12 84 ALA A CA 1
ATOM 669 C C . ALA A 1 84 ? -17.335 -5.293 13.097 1.00 93.12 84 ALA A C 1
ATOM 671 O O . ALA A 1 84 ? -17.645 -6.228 12.359 1.00 93.12 84 ALA A O 1
ATOM 672 N N . TYR A 1 85 ? -17.433 -4.023 12.727 1.00 93.31 85 TYR A N 1
ATOM 673 C CA . TYR A 1 85 ? -17.824 -3.549 11.407 1.00 93.31 85 TYR A CA 1
ATOM 674 C C . TYR A 1 85 ? -16.584 -3.058 10.665 1.00 93.31 85 TYR A C 1
ATOM 676 O O . TYR A 1 85 ? -15.824 -2.231 11.175 1.00 93.31 85 TYR A O 1
ATOM 684 N N . LEU A 1 86 ? -16.364 -3.594 9.466 1.00 93.31 86 LEU A N 1
ATOM 685 C CA . LEU A 1 86 ? -15.238 -3.236 8.616 1.00 93.31 86 LEU A CA 1
ATOM 686 C C . LEU A 1 86 ? -15.763 -2.762 7.265 1.00 93.31 86 LEU A C 1
ATOM 688 O O . LEU A 1 86 ? -16.573 -3.441 6.634 1.00 93.31 86 LEU A O 1
ATOM 692 N N . VAL A 1 87 ? -15.276 -1.607 6.824 1.00 94.94 87 VAL A N 1
ATOM 693 C CA . VAL A 1 87 ? -15.595 -1.028 5.517 1.00 94.94 87 VAL A CA 1
ATOM 694 C C . VAL A 1 87 ? -14.286 -0.797 4.784 1.00 94.94 87 VAL A C 1
ATOM 696 O O . VAL A 1 87 ? -13.464 -0.006 5.237 1.00 94.94 87 VAL A O 1
ATOM 699 N N . THR A 1 88 ? -14.091 -1.472 3.656 1.00 95.12 88 THR A N 1
ATOM 700 C CA . THR A 1 88 ? -12.888 -1.331 2.829 1.00 95.12 88 THR A CA 1
ATOM 701 C C . THR A 1 88 ? -13.261 -0.765 1.470 1.00 95.12 88 THR A C 1
ATOM 703 O O . THR A 1 88 ? -14.264 -1.153 0.872 1.00 95.12 88 THR A O 1
ATOM 706 N N . GLY A 1 89 ? -12.440 0.149 0.968 1.00 95.50 89 GLY A N 1
ATOM 707 C CA . GLY A 1 89 ? -12.648 0.780 -0.324 1.00 95.50 89 GLY A CA 1
ATOM 708 C C . GLY A 1 89 ? -11.346 1.196 -0.990 1.00 95.50 89 GLY A C 1
ATOM 709 O O . GLY A 1 89 ? -10.246 1.009 -0.467 1.00 95.50 89 GLY A O 1
ATOM 710 N N . ALA A 1 90 ? -11.480 1.778 -2.178 1.00 95.94 90 ALA A N 1
ATOM 711 C CA . ALA A 1 90 ? -10.352 2.192 -2.993 1.00 95.94 90 ALA A CA 1
ATOM 712 C C . ALA A 1 90 ? -10.645 3.518 -3.696 1.00 95.94 90 ALA A C 1
ATOM 714 O O . ALA A 1 90 ? -11.745 3.724 -4.201 1.00 95.94 90 ALA A O 1
ATOM 715 N N . VAL A 1 91 ? -9.646 4.397 -3.756 1.00 94.38 91 VAL A N 1
ATOM 716 C CA . VAL A 1 91 ? -9.738 5.690 -4.443 1.00 94.38 91 VAL A CA 1
ATOM 717 C C . VAL A 1 91 ? -9.349 5.485 -5.911 1.00 94.38 91 VAL A C 1
ATOM 719 O O . VAL A 1 91 ? -8.159 5.292 -6.184 1.00 94.38 91 VAL A O 1
ATOM 722 N N . PRO A 1 92 ? -10.296 5.506 -6.867 1.00 90.62 92 PRO A N 1
ATOM 723 C CA . PRO A 1 92 ? -10.014 5.197 -8.264 1.00 90.62 92 PRO A CA 1
ATOM 724 C C . PRO A 1 92 ? -9.083 6.242 -8.889 1.00 90.62 92 PRO A C 1
ATOM 726 O O . PRO A 1 92 ? -9.147 7.428 -8.567 1.00 90.62 92 PRO A O 1
ATOM 729 N N . SER A 1 93 ? -8.221 5.812 -9.813 1.00 83.00 93 SER A N 1
ATOM 730 C CA . SER A 1 93 ? -7.461 6.736 -10.658 1.00 83.00 93 SER A CA 1
ATOM 731 C C . SER A 1 93 ? -8.245 7.042 -11.937 1.00 83.00 93 SER A C 1
ATOM 733 O O . SER A 1 93 ? -8.685 6.106 -12.616 1.00 83.00 93 SER A O 1
ATOM 735 N N . PRO A 1 94 ? -8.382 8.320 -12.334 1.00 75.25 94 PRO A N 1
ATOM 736 C CA . PRO A 1 94 ? -9.008 8.661 -13.609 1.00 75.25 94 PRO A CA 1
ATOM 737 C C . PRO A 1 94 ? -8.122 8.296 -14.810 1.00 75.25 94 PRO A C 1
ATOM 739 O O . PRO A 1 94 ? -8.636 8.050 -15.899 1.00 75.25 94 PRO A O 1
ATOM 742 N N . ILE A 1 95 ? -6.800 8.241 -14.610 1.00 75.94 95 ILE A N 1
ATOM 743 C CA . ILE A 1 95 ? -5.807 8.118 -15.686 1.00 75.94 95 ILE A CA 1
ATOM 744 C C . ILE A 1 95 ? -5.232 6.701 -15.749 1.00 75.94 95 ILE A C 1
ATOM 746 O O . ILE A 1 95 ? -5.009 6.171 -16.835 1.00 75.94 95 ILE A O 1
ATOM 750 N N . ASN A 1 96 ? -4.982 6.069 -14.598 1.00 80.50 96 ASN A N 1
ATOM 751 C CA . ASN A 1 96 ? -4.362 4.753 -14.575 1.00 80.50 96 ASN A CA 1
ATOM 752 C C . ASN A 1 96 ? -5.414 3.650 -14.719 1.00 80.50 96 ASN A C 1
ATOM 754 O O . ASN A 1 96 ? -6.243 3.456 -13.828 1.00 80.50 96 ASN A O 1
ATOM 758 N N . LYS A 1 97 ? -5.363 2.912 -15.829 1.00 86.94 97 LYS A N 1
ATOM 759 C CA . LYS A 1 97 ? -6.245 1.775 -16.090 1.00 86.94 97 LYS A CA 1
ATOM 760 C C . LYS A 1 97 ? -5.466 0.577 -16.615 1.00 86.94 97 LYS A C 1
ATOM 762 O O . LYS A 1 97 ? -4.404 0.735 -17.214 1.00 86.94 97 LYS A O 1
ATOM 767 N N . ILE A 1 98 ? -6.023 -0.610 -16.402 1.00 82.25 98 ILE A N 1
ATOM 768 C CA . ILE A 1 98 ? -5.554 -1.867 -16.974 1.00 82.25 98 ILE A CA 1
ATOM 769 C C . ILE A 1 98 ? -6.645 -2.519 -17.835 1.00 82.25 98 ILE A C 1
ATOM 771 O O . ILE A 1 98 ? -7.835 -2.255 -17.639 1.00 82.25 98 ILE A O 1
ATOM 775 N N . PRO A 1 99 ? -6.254 -3.356 -18.799 1.00 82.69 99 PRO A N 1
ATOM 776 C CA . PRO A 1 99 ? -4.875 -3.560 -19.242 1.00 82.69 99 PRO A CA 1
ATOM 777 C C . PRO A 1 99 ? -4.366 -2.394 -20.080 1.00 82.69 99 PRO A C 1
ATOM 779 O O . PRO A 1 99 ? -5.140 -1.770 -20.798 1.00 82.69 99 PRO A O 1
ATOM 782 N N . ARG A 1 100 ? -3.078 -2.067 -19.967 1.00 76.31 100 ARG A N 1
ATOM 783 C CA . ARG A 1 100 ? -2.459 -1.034 -20.806 1.00 76.31 100 ARG A CA 1
ATOM 784 C C . ARG A 1 100 ? -2.002 -1.663 -22.112 1.00 76.31 100 ARG A C 1
ATOM 786 O O . ARG A 1 100 ? -1.469 -2.766 -22.084 1.00 76.31 100 ARG A O 1
ATOM 793 N N . GLN A 1 101 ? -2.189 -0.949 -23.214 1.00 69.12 101 GLN A N 1
ATOM 794 C CA . GLN A 1 101 ? -1.699 -1.387 -24.514 1.00 69.12 101 GLN A CA 1
ATOM 795 C C . GLN A 1 101 ? -0.175 -1.235 -24.574 1.00 69.12 101 GLN A C 1
ATOM 797 O O . GLN A 1 101 ? 0.350 -0.129 -24.425 1.00 69.12 101 GLN A O 1
ATOM 802 N N . GLY A 1 102 ? 0.527 -2.348 -24.758 1.00 61.56 102 GLY A N 1
ATOM 803 C CA . GLY A 1 102 ? 1.962 -2.394 -25.005 1.00 61.56 102 GLY A CA 1
ATOM 804 C C . GLY A 1 102 ? 2.322 -2.086 -26.460 1.00 61.56 102 GLY A C 1
ATOM 805 O O . GLY A 1 102 ? 1.495 -2.174 -27.363 1.00 61.56 102 GLY A O 1
ATOM 806 N N . ILE A 1 103 ? 3.596 -1.758 -26.699 1.00 52.22 103 ILE A N 1
ATOM 807 C CA . ILE A 1 103 ? 4.138 -1.450 -28.041 1.00 52.22 103 ILE A CA 1
ATOM 808 C C . ILE A 1 103 ? 4.059 -2.668 -28.981 1.00 52.22 103 ILE A C 1
ATOM 810 O O . ILE A 1 103 ? 3.978 -2.508 -30.196 1.00 52.22 103 ILE A O 1
ATOM 814 N N . PHE A 1 104 ? 4.071 -3.876 -28.416 1.00 50.84 104 PHE A N 1
ATOM 815 C CA . PHE A 1 104 ? 4.024 -5.143 -29.148 1.00 50.84 104 PHE A CA 1
ATOM 816 C C . PHE A 1 104 ? 2.627 -5.783 -29.167 1.00 50.84 104 PHE A C 1
ATOM 818 O O . PHE A 1 104 ? 2.475 -6.862 -29.736 1.00 50.84 104 PHE A O 1
ATOM 825 N N . ASP A 1 105 ? 1.627 -5.142 -28.554 1.00 60.81 105 ASP A N 1
ATOM 826 C CA . ASP A 1 105 ? 0.275 -5.690 -28.459 1.00 60.81 105 ASP A CA 1
ATOM 827 C C . ASP A 1 105 ? -0.532 -5.368 -29.720 1.00 60.81 105 ASP A C 1
ATOM 829 O O . ASP A 1 105 ? -0.548 -4.229 -30.204 1.00 60.81 105 ASP A O 1
ATOM 833 N N . ASN A 1 106 ? -1.280 -6.353 -30.220 1.00 68.12 106 ASN A N 1
ATOM 834 C CA . ASN A 1 106 ? -2.193 -6.130 -31.332 1.00 68.12 106 ASN A CA 1
ATOM 835 C C . ASN A 1 106 ? -3.472 -5.423 -30.833 1.00 68.12 106 ASN A C 1
ATOM 837 O O . ASN A 1 106 ? -4.147 -5.947 -29.946 1.00 68.12 106 ASN A O 1
ATOM 841 N N . PRO A 1 107 ? -3.887 -4.281 -31.425 1.00 62.75 107 PRO A N 1
ATOM 842 C CA . PRO A 1 107 ? -5.049 -3.513 -30.954 1.00 62.75 107 PRO A CA 1
ATOM 843 C C . PRO A 1 107 ? -6.379 -4.287 -30.925 1.00 62.75 107 PRO A C 1
ATOM 845 O O . PRO A 1 107 ? -7.298 -3.892 -30.217 1.00 62.75 107 PRO A O 1
ATOM 848 N N . GLY A 1 108 ? -6.499 -5.365 -31.708 1.00 71.19 108 GLY A N 1
ATOM 849 C CA . GLY A 1 108 ? -7.694 -6.214 -31.778 1.00 71.19 108 GLY A CA 1
ATOM 850 C C . GLY A 1 108 ? -7.665 -7.456 -30.881 1.00 71.19 108 GLY A C 1
ATOM 851 O O . GLY A 1 108 ? -8.602 -8.245 -30.935 1.00 71.19 108 GLY A O 1
ATOM 852 N N . GLU A 1 109 ? -6.602 -7.670 -30.100 1.00 72.50 109 GLU A N 1
ATOM 853 C CA . GLU A 1 109 ? -6.417 -8.892 -29.301 1.00 72.50 109 GLU A CA 1
ATOM 854 C C . GLU A 1 109 ? -7.262 -8.900 -28.018 1.00 72.50 109 GLU A C 1
ATOM 856 O O . GLU A 1 109 ? -7.782 -9.940 -27.614 1.00 72.50 109 GLU A O 1
ATOM 861 N N . ARG A 1 110 ? -7.436 -7.731 -27.390 1.00 78.69 110 ARG A N 1
ATOM 862 C CA . ARG A 1 110 ? -8.277 -7.503 -26.203 1.00 78.69 110 ARG A CA 1
ATOM 863 C C . ARG A 1 110 ? -8.586 -6.015 -26.067 1.00 78.69 110 ARG A C 1
ATOM 865 O O . ARG A 1 110 ? -7.786 -5.189 -26.491 1.00 78.69 110 ARG A O 1
ATOM 872 N N . ASP A 1 111 ? -9.687 -5.647 -25.413 1.00 83.88 111 ASP A N 1
ATOM 873 C CA . ASP A 1 111 ? -9.895 -4.241 -25.045 1.00 83.88 111 ASP A CA 1
ATOM 874 C C . ASP A 1 111 ? -9.019 -3.816 -23.859 1.00 83.88 111 ASP A C 1
ATOM 876 O O . ASP A 1 111 ? -8.864 -4.520 -22.858 1.00 83.88 111 ASP A O 1
ATOM 880 N N . PHE A 1 112 ? -8.463 -2.615 -23.999 1.00 83.88 112 PHE A N 1
ATOM 881 C CA . PHE A 1 112 ? -7.530 -1.990 -23.072 1.00 83.88 112 PHE A CA 1
ATOM 882 C C . PHE A 1 112 ? -8.205 -0.883 -22.254 1.00 83.88 112 PHE A C 1
ATOM 884 O O . PHE A 1 112 ? -9.275 -0.385 -22.599 1.00 83.88 112 PHE A O 1
ATOM 891 N N . ASN A 1 113 ? -7.549 -0.462 -21.172 1.00 85.50 113 ASN A N 1
ATOM 892 C CA . ASN A 1 113 ? -7.933 0.664 -20.318 1.00 85.50 113 ASN A CA 1
ATOM 893 C C . ASN A 1 113 ? -9.348 0.553 -19.726 1.00 85.50 113 ASN A C 1
ATOM 895 O O . ASN A 1 113 ? -10.091 1.536 -19.654 1.00 85.50 113 ASN A O 1
ATOM 899 N N . ARG A 1 114 ? -9.721 -0.647 -19.279 1.00 90.25 114 ARG A N 1
ATOM 900 C CA . ARG A 1 114 ? -11.070 -0.956 -18.792 1.00 90.25 114 ARG A CA 1
ATOM 901 C C . ARG A 1 114 ? -11.219 -0.779 -17.286 1.00 90.25 114 ARG A C 1
ATOM 903 O O . ARG A 1 114 ? -12.168 -0.145 -16.833 1.00 90.25 114 ARG A O 1
ATOM 910 N N . VAL A 1 115 ? -10.271 -1.299 -16.509 1.00 92.50 115 VAL A N 1
ATOM 911 C CA . VAL A 1 115 ? -10.343 -1.352 -15.043 1.00 92.50 115 VAL A CA 1
ATOM 912 C C . VAL A 1 115 ? -9.439 -0.282 -14.446 1.00 92.50 115 VAL A C 1
ATOM 914 O O . VAL A 1 115 ? -8.249 -0.243 -14.743 1.00 92.50 115 VAL A O 1
ATOM 917 N N . SER A 1 116 ? -9.990 0.597 -13.607 1.00 93.12 116 SER A N 1
ATOM 918 C CA . SER A 1 116 ? -9.205 1.634 -12.926 1.00 93.12 116 SER A CA 1
ATOM 919 C C . SER A 1 116 ? -8.265 1.017 -11.896 1.00 93.12 116 SER A C 1
ATOM 921 O O . SER A 1 116 ? -8.685 0.219 -11.059 1.00 93.12 116 SER A O 1
ATOM 923 N N . VAL A 1 117 ? -6.993 1.410 -11.950 1.00 88.81 117 VAL A N 1
ATOM 924 C CA . VAL A 1 117 ? -6.024 1.114 -10.896 1.00 88.81 117 VAL A CA 1
ATOM 925 C C . VAL A 1 117 ? -6.182 2.190 -9.822 1.00 88.81 117 VAL A C 1
ATOM 927 O O . VAL A 1 117 ? -5.918 3.361 -10.105 1.00 88.81 117 VAL A O 1
ATOM 930 N N . PRO A 1 118 ? -6.612 1.854 -8.599 1.00 95.88 118 PRO A N 1
ATOM 931 C CA . PRO A 1 118 ? -6.767 2.840 -7.544 1.00 95.88 118 PRO A CA 1
ATOM 932 C C . PRO A 1 118 ? -5.427 3.446 -7.130 1.00 95.88 118 PRO A C 1
ATOM 934 O O . PRO A 1 118 ? -4.390 2.787 -7.162 1.00 95.88 118 PRO A O 1
ATOM 937 N N . THR A 1 119 ? -5.469 4.707 -6.708 1.00 86.75 119 THR A N 1
ATOM 938 C CA . THR A 1 119 ? -4.317 5.415 -6.131 1.00 86.75 119 THR A CA 1
ATOM 939 C C . THR A 1 119 ? -4.081 5.019 -4.677 1.00 86.75 119 THR A C 1
ATOM 941 O O . THR A 1 119 ? -2.935 4.930 -4.245 1.00 86.75 119 THR A O 1
ATOM 944 N N . HIS A 1 120 ? -5.163 4.759 -3.939 1.00 93.62 120 HIS A N 1
ATOM 945 C CA . HIS A 1 120 ? -5.129 4.410 -2.526 1.00 93.62 120 HIS A CA 1
ATOM 946 C C . HIS A 1 120 ? -6.131 3.305 -2.212 1.00 93.62 120 HIS A C 1
ATOM 948 O O . HIS A 1 120 ? -7.206 3.259 -2.812 1.00 93.62 120 HIS A O 1
ATOM 954 N N . ILE A 1 121 ? -5.797 2.477 -1.227 1.00 96.06 121 ILE A N 1
ATOM 955 C CA . ILE A 1 121 ? -6.692 1.495 -0.607 1.00 96.06 121 ILE A CA 1
ATOM 956 C C . ILE A 1 121 ? -6.887 1.899 0.852 1.00 96.06 121 ILE A C 1
ATOM 958 O O . ILE A 1 121 ? -5.942 2.369 1.485 1.00 96.06 121 ILE A O 1
ATOM 962 N N . TRP A 1 122 ? -8.090 1.749 1.393 1.00 96.38 122 TRP A N 1
ATOM 963 C CA . TRP A 1 122 ? -8.384 2.130 2.772 1.00 96.38 122 TRP A CA 1
ATOM 964 C C . TRP A 1 122 ? -9.362 1.168 3.435 1.00 96.38 122 TRP A C 1
ATOM 966 O O . TRP A 1 122 ? -10.210 0.588 2.765 1.00 96.38 122 TRP A O 1
ATOM 976 N N . THR A 1 123 ? -9.268 1.052 4.759 1.00 95.81 123 THR A N 1
ATOM 977 C CA . THR A 1 123 ? -10.201 0.288 5.594 1.00 95.81 123 THR A CA 1
ATOM 978 C C . THR A 1 123 ? -10.558 1.094 6.839 1.00 95.81 123 THR A C 1
ATOM 980 O O . THR A 1 123 ? -9.669 1.565 7.546 1.00 95.81 123 THR A O 1
ATOM 983 N N . GLY A 1 124 ? -11.851 1.239 7.115 1.00 95.25 124 GLY A N 1
ATOM 984 C CA . GLY A 1 124 ? -12.402 1.717 8.380 1.00 95.25 124 GLY A CA 1
ATOM 985 C C . GLY A 1 124 ? -12.832 0.544 9.257 1.00 95.25 124 GLY A C 1
ATOM 986 O O . GLY A 1 124 ? -13.445 -0.403 8.769 1.00 95.25 124 GLY A O 1
ATOM 987 N N . VAL A 1 125 ? -12.508 0.609 10.546 1.00 94.12 125 VAL A N 1
ATOM 988 C CA . VAL A 1 125 ? -12.825 -0.410 11.551 1.00 94.12 125 VAL A CA 1
ATOM 989 C C . VAL A 1 125 ? -13.601 0.244 12.689 1.00 94.12 125 VAL A C 1
ATOM 991 O O . VAL A 1 125 ? -13.171 1.261 13.234 1.00 94.12 125 VAL A O 1
ATOM 994 N N . CYS A 1 126 ? -14.721 -0.366 13.060 1.00 94.19 126 CYS A N 1
ATOM 995 C CA . CYS A 1 126 ? -15.578 0.041 14.165 1.00 94.19 126 CYS A CA 1
ATOM 996 C C . CYS A 1 126 ? -15.931 -1.195 14.996 1.00 94.19 126 CYS A C 1
ATOM 998 O O . CYS A 1 126 ? -16.623 -2.088 14.515 1.00 94.19 126 CYS A O 1
ATOM 1000 N N . TYR A 1 127 ? -15.431 -1.279 16.223 1.00 93.69 127 TYR A N 1
ATOM 1001 C CA . TYR A 1 127 ? -15.741 -2.363 17.148 1.00 93.69 127 TYR A CA 1
ATOM 1002 C C . TYR A 1 127 ? -16.635 -1.844 18.270 1.00 93.69 127 TYR A C 1
ATOM 1004 O O . TYR A 1 127 ? -16.259 -0.905 18.974 1.00 93.69 127 TYR A O 1
ATOM 1012 N N . ILE A 1 128 ? -17.793 -2.482 18.437 1.00 92.25 128 ILE A N 1
ATOM 1013 C CA . ILE A 1 128 ? -18.785 -2.158 19.460 1.00 92.25 128 ILE A CA 1
ATOM 1014 C C . ILE A 1 128 ? -18.815 -3.294 20.475 1.00 92.25 128 ILE A C 1
ATOM 1016 O O . ILE A 1 128 ? -19.190 -4.427 20.159 1.00 92.25 128 ILE A O 1
ATOM 1020 N N . HIS A 1 129 ? -18.424 -2.976 21.700 1.00 92.31 129 HIS A N 1
ATOM 1021 C CA . HIS A 1 129 ? -18.534 -3.872 22.836 1.00 92.31 129 HIS A CA 1
ATOM 1022 C C . HIS A 1 129 ? -19.976 -3.826 23.389 1.00 92.31 129 HIS A C 1
ATOM 1024 O O . HIS A 1 129 ? -20.567 -2.746 23.454 1.00 92.31 129 HIS A O 1
ATOM 1030 N N . PRO A 1 130 ? -20.588 -4.964 23.767 1.00 89.06 130 PRO A N 1
ATOM 1031 C CA . PRO A 1 130 ? -22.041 -5.033 23.946 1.00 89.06 130 PRO A CA 1
ATOM 1032 C C . PRO A 1 130 ? -22.540 -4.451 25.272 1.00 89.06 130 PRO A C 1
ATOM 1034 O O . PRO A 1 130 ? -23.723 -4.144 25.390 1.00 89.06 130 PRO A O 1
ATOM 1037 N N . VAL A 1 131 ? -21.664 -4.331 26.276 1.00 87.94 131 VAL A N 1
ATOM 1038 C CA . VAL A 1 131 ? -22.043 -3.927 27.646 1.00 87.94 131 VAL A CA 1
ATOM 1039 C C . VAL A 1 131 ? -21.245 -2.727 28.135 1.00 87.94 131 VAL A C 1
ATOM 1041 O O . VAL A 1 131 ? -21.806 -1.826 28.748 1.00 87.94 131 VAL A O 1
ATOM 1044 N N . ASP A 1 132 ? -19.942 -2.725 27.870 1.00 87.31 132 ASP A N 1
ATOM 1045 C CA . ASP A 1 132 ? -19.021 -1.655 28.260 1.00 87.31 132 ASP A CA 1
ATOM 1046 C C . ASP A 1 132 ? -18.652 -0.783 27.052 1.00 87.31 132 ASP A C 1
ATOM 1048 O O . ASP A 1 132 ? -17.832 -1.208 26.232 1.00 87.31 132 ASP A O 1
ATOM 1052 N N . PRO A 1 133 ? -19.227 0.425 26.923 1.00 84.19 133 PRO A N 1
ATOM 1053 C CA . PRO A 1 133 ? -18.846 1.356 25.884 1.00 84.19 133 PRO A CA 1
ATOM 1054 C C . PRO A 1 133 ? -17.348 1.639 25.877 1.00 84.19 133 PRO A C 1
ATOM 1056 O O . PRO A 1 133 ? -16.823 1.709 24.779 1.00 84.19 133 PRO A O 1
ATOM 1059 N N . GLU A 1 134 ? -16.643 1.731 27.013 1.00 84.81 134 GLU A N 1
ATOM 1060 C CA . GLU A 1 134 ? -15.224 2.139 27.076 1.00 84.81 134 GLU A CA 1
ATOM 1061 C C . GLU A 1 134 ? -14.261 1.173 26.365 1.00 84.81 134 GLU A C 1
ATOM 1063 O O . GLU A 1 134 ? -13.171 1.570 25.935 1.00 84.81 134 GLU A O 1
ATOM 1068 N N . GLU A 1 135 ? -14.690 -0.075 26.174 1.00 88.00 135 GLU A N 1
ATOM 1069 C CA . GLU A 1 135 ? -13.958 -1.109 25.439 1.00 88.00 135 GLU A CA 1
ATOM 1070 C C . GLU A 1 135 ? -14.231 -1.089 23.921 1.00 88.00 135 GLU A C 1
ATOM 1072 O O . GLU A 1 135 ? -13.540 -1.769 23.157 1.00 88.00 135 GLU A O 1
ATOM 1077 N N . SER A 1 136 ? -15.178 -0.265 23.462 1.00 90.50 136 SER A N 1
ATOM 1078 C CA . SER A 1 136 ? -15.434 -0.005 22.038 1.00 90.50 136 SER A CA 1
ATOM 1079 C C . SER A 1 136 ? -14.371 0.923 21.448 1.00 90.50 136 SER A C 1
ATOM 1081 O O . SER A 1 136 ? -13.918 1.871 22.096 1.00 90.50 136 SER A O 1
ATOM 1083 N N . PHE A 1 137 ? -13.980 0.690 20.196 1.00 91.25 137 PHE A N 1
ATOM 1084 C CA . PHE A 1 137 ? -12.961 1.495 19.521 1.00 91.25 137 PHE A CA 1
ATOM 1085 C C . PHE A 1 137 ? -13.199 1.591 18.021 1.00 91.25 137 PHE A C 1
ATOM 1087 O O . PHE A 1 137 ? -13.851 0.749 17.407 1.00 91.25 137 PHE A O 1
ATOM 1094 N N . SER A 1 138 ? -12.598 2.608 17.417 1.00 91.94 138 SER A N 1
ATOM 1095 C CA . SER A 1 138 ? -12.635 2.825 15.978 1.00 91.94 138 SER A CA 1
ATOM 1096 C C . SER A 1 138 ? -11.332 3.428 15.479 1.00 91.94 138 SER A C 1
ATOM 1098 O O . SER A 1 138 ? -10.652 4.172 16.191 1.00 91.94 138 SER A O 1
ATOM 1100 N N . PHE A 1 139 ? -10.958 3.059 14.260 1.00 90.94 139 PHE A N 1
ATOM 1101 C CA . PHE A 1 139 ? -9.819 3.625 13.544 1.00 90.94 139 PHE A CA 1
ATOM 1102 C C . PHE A 1 139 ? -9.933 3.306 12.057 1.00 90.94 139 PHE A C 1
ATOM 1104 O O . PHE A 1 139 ? -10.609 2.362 11.652 1.00 90.94 139 PHE A O 1
ATOM 1111 N N . GLY A 1 140 ? -9.238 4.079 11.236 1.00 91.50 140 GLY A N 1
ATOM 1112 C CA . GLY A 1 140 ? -9.098 3.825 9.813 1.00 91.50 140 GLY A CA 1
ATOM 1113 C C . GLY A 1 140 ? -7.634 3.734 9.416 1.00 91.50 140 GLY A C 1
ATOM 1114 O O . GLY A 1 140 ? -6.764 4.277 10.092 1.00 91.50 140 GLY A O 1
ATOM 1115 N N . PHE A 1 141 ? -7.337 3.065 8.311 1.00 91.56 141 PHE A N 1
ATOM 1116 C CA . PHE A 1 141 ? -6.019 3.140 7.694 1.00 91.56 141 PHE A CA 1
ATOM 1117 C C . PHE A 1 141 ? -6.130 3.243 6.181 1.00 91.56 141 PHE A C 1
ATOM 1119 O O . PHE A 1 141 ? -7.042 2.684 5.576 1.00 91.56 141 PHE A O 1
ATOM 1126 N N . ILE A 1 142 ? -5.209 3.990 5.581 1.00 91.88 142 ILE A N 1
ATOM 1127 C CA . ILE A 1 142 ? -5.155 4.265 4.145 1.00 91.88 142 ILE A CA 1
ATOM 1128 C C . ILE A 1 142 ? -3.724 4.100 3.646 1.00 91.88 142 ILE A C 1
ATOM 1130 O O . ILE A 1 142 ? -2.786 4.573 4.286 1.00 91.88 142 ILE A O 1
ATOM 1134 N N . GLY A 1 143 ? -3.560 3.416 2.517 1.00 87.88 143 GLY A N 1
ATOM 1135 C CA . GLY A 1 143 ? -2.270 3.130 1.906 1.00 87.88 143 GLY A CA 1
ATOM 1136 C C . GLY A 1 143 ? -2.191 3.525 0.440 1.00 87.88 143 GLY A C 1
ATOM 1137 O O . GLY A 1 143 ? -3.183 3.420 -0.280 1.00 87.88 143 GLY A O 1
ATOM 1138 N N . VAL A 1 144 ? -1.011 3.958 -0.004 1.00 84.25 144 VAL A N 1
ATOM 1139 C CA . VAL A 1 144 ? -0.739 4.288 -1.415 1.00 84.25 144 VAL A CA 1
ATOM 1140 C C . VAL A 1 144 ? -0.491 3.004 -2.213 1.00 84.25 144 VAL A C 1
ATOM 1142 O O . VAL A 1 144 ? 0.350 2.197 -1.836 1.00 84.25 144 VAL A O 1
ATOM 1145 N N . ASN A 1 145 ? -1.180 2.803 -3.335 1.00 85.25 145 ASN A N 1
ATOM 1146 C CA . ASN A 1 145 ? -1.108 1.564 -4.121 1.00 85.25 145 ASN A CA 1
ATOM 1147 C C . ASN A 1 145 ? 0.136 1.506 -5.039 1.00 85.25 145 ASN A C 1
ATOM 1149 O O . ASN A 1 145 ? 0.034 1.612 -6.262 1.00 85.25 145 ASN A O 1
ATOM 1153 N N . VAL A 1 146 ? 1.321 1.380 -4.437 1.00 75.69 146 VAL A N 1
ATOM 1154 C CA . VAL A 1 146 ? 2.639 1.285 -5.099 1.00 75.69 146 VAL A CA 1
ATOM 1155 C C . VAL A 1 146 ? 3.544 0.301 -4.333 1.00 75.69 146 VAL A C 1
ATOM 1157 O O . VAL A 1 146 ? 3.279 0.069 -3.153 1.00 75.69 146 VAL A O 1
ATOM 1160 N N . PRO A 1 147 ? 4.635 -0.246 -4.918 1.00 55.97 147 PRO A N 1
ATOM 1161 C CA . PRO A 1 147 ? 5.425 -1.324 -4.304 1.00 55.97 147 PRO A CA 1
ATOM 1162 C C . PRO A 1 147 ? 5.880 -1.115 -2.856 1.00 55.97 147 PRO A C 1
ATOM 1164 O O . PRO A 1 147 ? 5.946 -2.073 -2.090 1.00 55.97 147 PRO A O 1
ATOM 1167 N N . HIS A 1 148 ? 6.149 0.132 -2.469 1.00 66.50 148 HIS A N 1
ATOM 1168 C CA . HIS A 1 148 ? 6.535 0.533 -1.111 1.00 66.50 148 HIS A CA 1
ATOM 1169 C C . HIS A 1 148 ? 5.583 1.586 -0.537 1.00 66.50 148 HIS A C 1
ATOM 1171 O O . HIS A 1 148 ? 6.002 2.533 0.126 1.00 66.50 148 HIS A O 1
ATOM 1177 N N . GLY A 1 149 ? 4.295 1.456 -0.854 1.00 63.31 149 GLY A N 1
ATOM 1178 C CA . GLY A 1 149 ? 3.257 2.375 -0.419 1.00 63.31 149 GLY A CA 1
ATOM 1179 C C . GLY A 1 149 ? 3.230 2.558 1.091 1.00 63.31 149 GLY A C 1
ATOM 1180 O O . GLY A 1 149 ? 3.143 1.585 1.842 1.00 63.31 149 GLY A O 1
ATOM 1181 N N . SER A 1 150 ? 3.276 3.812 1.538 1.00 73.19 150 SER A N 1
ATOM 1182 C CA . SER A 1 150 ? 3.089 4.140 2.947 1.00 73.19 150 SER A CA 1
ATOM 1183 C C . SER A 1 150 ? 1.640 3.871 3.346 1.00 73.19 150 SER A C 1
ATOM 1185 O O . SER A 1 150 ? 0.716 4.180 2.594 1.00 73.19 150 SER A O 1
ATOM 1187 N N . ILE A 1 151 ? 1.449 3.282 4.529 1.00 81.69 151 ILE A N 1
ATOM 1188 C CA . ILE A 1 151 ? 0.132 3.056 5.132 1.00 81.69 151 ILE A CA 1
ATOM 1189 C C . ILE A 1 151 ? 0.049 3.905 6.395 1.00 81.69 151 ILE A C 1
ATOM 1191 O O . ILE A 1 151 ? 0.898 3.791 7.279 1.00 81.69 151 ILE A O 1
ATOM 1195 N N . GLN A 1 152 ? -0.959 4.766 6.466 1.00 78.75 152 GLN A N 1
ATOM 1196 C CA . GLN A 1 152 ? -1.187 5.682 7.577 1.00 78.75 152 GLN A CA 1
ATOM 1197 C C . GLN A 1 152 ? -2.442 5.274 8.339 1.00 78.75 152 GLN A C 1
ATOM 1199 O O . GLN A 1 152 ? -3.479 5.020 7.726 1.00 78.75 152 GLN A O 1
ATOM 1204 N N . VAL A 1 153 ? -2.362 5.276 9.670 1.00 82.88 153 VAL A N 1
ATOM 1205 C CA . VAL A 1 153 ? -3.535 5.144 10.544 1.00 82.88 153 VAL A CA 1
ATOM 1206 C C . VAL A 1 153 ? -4.109 6.523 10.811 1.00 82.88 153 VAL A C 1
ATOM 1208 O O . VAL A 1 153 ? -3.367 7.481 11.021 1.00 82.88 153 VAL A O 1
ATOM 1211 N N . LYS A 1 154 ? -5.431 6.615 10.797 1.00 82.50 154 LYS A N 1
ATOM 1212 C CA . LYS A 1 154 ? -6.207 7.831 11.000 1.00 82.50 154 LYS A CA 1
ATOM 1213 C C . LYS A 1 154 ? -7.381 7.533 11.927 1.00 82.50 154 LYS A C 1
ATOM 1215 O O . LYS A 1 154 ? -7.786 6.378 12.088 1.00 82.50 154 LYS A O 1
ATOM 1220 N N . THR A 1 155 ? -7.942 8.570 12.539 1.00 85.06 155 THR A N 1
ATOM 1221 C CA . THR A 1 155 ? -9.285 8.447 13.115 1.00 85.06 155 THR A CA 1
ATOM 1222 C C . THR A 1 155 ? -10.299 8.246 11.982 1.00 85.06 155 THR A C 1
ATOM 1224 O O . THR A 1 155 ? -9.986 8.501 10.816 1.00 85.06 155 THR A O 1
ATOM 1227 N N . ILE A 1 156 ? -11.506 7.761 12.290 1.00 88.25 156 ILE A N 1
ATOM 1228 C CA . ILE A 1 156 ? -12.560 7.655 11.268 1.00 88.25 156 ILE A CA 1
ATOM 1229 C C . ILE A 1 156 ? -12.901 9.036 10.701 1.00 88.25 156 ILE A C 1
ATOM 1231 O O . ILE A 1 156 ? -13.011 9.168 9.488 1.00 88.25 156 ILE A O 1
ATOM 1235 N N . GLU A 1 157 ? -12.976 10.061 11.552 1.00 84.75 157 GLU A N 1
ATOM 1236 C CA . GLU A 1 157 ? -13.207 11.452 11.146 1.00 84.75 157 GLU A CA 1
ATOM 1237 C C . GLU A 1 157 ? -12.142 11.929 10.143 1.00 84.75 157 GLU A C 1
ATOM 1239 O O . GLU A 1 157 ? -12.471 12.375 9.042 1.00 84.75 157 GLU A O 1
ATOM 1244 N N . ASP A 1 158 ? -10.858 11.756 10.469 1.00 83.44 158 ASP A N 1
ATOM 1245 C CA . ASP A 1 158 ? -9.754 12.177 9.598 1.00 83.44 158 ASP A CA 1
ATOM 1246 C C . ASP A 1 158 ? -9.712 11.375 8.292 1.00 83.44 158 ASP A C 1
ATOM 1248 O O . ASP A 1 158 ? -9.396 11.917 7.229 1.00 83.44 158 ASP A O 1
ATOM 1252 N N . LEU A 1 159 ? -10.026 10.075 8.346 1.00 88.75 159 LEU A N 1
ATOM 1253 C CA . LEU A 1 159 ? -10.108 9.246 7.148 1.00 88.75 159 LEU A CA 1
ATOM 1254 C C . LEU A 1 159 ? -11.264 9.702 6.252 1.00 88.75 159 LEU A C 1
ATOM 1256 O O . LEU A 1 159 ? -11.053 9.873 5.054 1.00 88.75 159 LEU A O 1
ATOM 1260 N N . THR A 1 160 ? -12.450 9.942 6.813 1.00 90.94 160 THR A N 1
ATOM 1261 C CA . THR A 1 160 ? -13.610 10.456 6.075 1.00 90.94 160 THR A CA 1
ATOM 1262 C C . THR A 1 160 ? -13.276 11.794 5.418 1.00 90.94 160 THR A C 1
ATOM 1264 O O . THR A 1 160 ? -13.482 11.941 4.216 1.00 90.94 160 THR A O 1
ATOM 1267 N N . ASN A 1 161 ? -12.665 12.732 6.148 1.00 86.56 161 ASN A N 1
ATOM 1268 C CA . ASN A 1 161 ? -12.249 14.030 5.608 1.00 86.56 161 ASN A CA 1
ATOM 1269 C C . ASN A 1 161 ? -11.236 13.891 4.462 1.00 86.56 161 ASN A C 1
ATOM 1271 O O . ASN A 1 161 ? -11.392 14.521 3.411 1.00 86.56 161 ASN A O 1
ATOM 1275 N N . HIS A 1 162 ? -10.228 13.028 4.626 1.00 85.75 162 HIS A N 1
ATOM 1276 C CA . HIS A 1 162 ? -9.244 12.767 3.576 1.00 85.75 162 HIS A CA 1
ATOM 1277 C C . HIS A 1 162 ? -9.886 12.107 2.346 1.00 85.75 162 HIS A C 1
ATOM 1279 O O . HIS A 1 162 ? -9.536 12.424 1.214 1.00 85.75 162 HIS A O 1
ATOM 1285 N N . LEU A 1 163 ? -10.849 11.206 2.521 1.00 91.75 163 LEU A N 1
ATOM 1286 C CA . LEU A 1 163 ? -11.537 10.583 1.393 1.00 91.75 163 LEU A CA 1
ATOM 1287 C C . LEU A 1 163 ? -12.489 11.557 0.686 1.00 91.75 163 LEU A C 1
ATOM 1289 O O . LEU A 1 163 ? -12.541 11.553 -0.542 1.00 91.75 163 LEU A O 1
ATOM 1293 N N . SER A 1 164 ? -13.191 12.421 1.420 1.00 90.19 164 SER A N 1
ATOM 1294 C CA . SER A 1 164 ? -14.088 13.441 0.859 1.00 90.19 164 SER A CA 1
ATOM 1295 C C . SER A 1 164 ? -13.374 14.350 -0.142 1.00 90.19 164 SER A C 1
ATOM 1297 O O . SER A 1 164 ? -13.897 14.593 -1.234 1.00 90.19 164 SER A O 1
ATOM 1299 N N . SER A 1 165 ? -12.141 14.777 0.166 1.00 86.19 165 SER A N 1
ATOM 1300 C CA . SER A 1 165 ? -11.330 15.571 -0.768 1.00 86.19 165 SER A CA 1
ATOM 1301 C C . SER A 1 165 ? -10.924 14.773 -2.011 1.00 86.19 165 SER A C 1
ATOM 1303 O O . SER A 1 165 ? -10.967 15.291 -3.126 1.00 86.19 165 SER A O 1
ATOM 1305 N N . ARG A 1 166 ? -10.595 13.486 -1.850 1.00 85.69 166 ARG A N 1
ATOM 1306 C CA . ARG A 1 166 ? -10.163 12.603 -2.947 1.00 85.69 166 ARG A CA 1
ATOM 1307 C C . ARG A 1 166 ? -11.293 12.191 -3.886 1.00 85.69 166 ARG A C 1
ATOM 1309 O O . ARG A 1 166 ? -11.056 12.067 -5.084 1.00 85.69 166 ARG A O 1
ATOM 1316 N N . TYR A 1 167 ? -12.499 11.979 -3.366 1.00 88.19 167 TYR A N 1
ATOM 1317 C CA . TYR A 1 167 ? -13.679 11.651 -4.172 1.00 88.19 167 TYR A CA 1
ATOM 1318 C C . TYR A 1 167 ? -14.429 12.886 -4.681 1.00 88.19 167 TYR A C 1
ATOM 1320 O O . TYR A 1 167 ? -15.401 12.724 -5.416 1.00 88.19 167 TYR A O 1
ATOM 1328 N N . ALA A 1 168 ? -14.010 14.098 -4.293 1.00 85.19 168 ALA A N 1
ATOM 1329 C CA . ALA A 1 168 ? -14.748 15.337 -4.539 1.00 85.19 168 ALA A CA 1
ATOM 1330 C C . ALA A 1 168 ? -16.223 15.234 -4.091 1.00 85.19 168 ALA A C 1
ATOM 1332 O O . ALA A 1 168 ? -17.139 15.659 -4.795 1.00 85.19 168 ALA A O 1
ATOM 1333 N N . SER A 1 169 ? -16.450 14.628 -2.920 1.00 82.62 169 SER A N 1
ATOM 1334 C CA . SER A 1 169 ? -17.780 14.391 -2.357 1.00 82.62 169 SER A CA 1
ATOM 1335 C C . SER A 1 169 ? -17.868 14.957 -0.948 1.00 82.62 169 SER A C 1
ATOM 1337 O O . SER A 1 169 ? -17.137 14.532 -0.060 1.00 82.62 169 SER A O 1
ATOM 1339 N N . ASN A 1 170 ? -18.810 15.873 -0.731 1.00 76.69 170 ASN A N 1
ATOM 1340 C CA . ASN A 1 170 ? -19.025 16.510 0.573 1.00 76.69 170 ASN A CA 1
ATOM 1341 C C . ASN A 1 170 ? -19.936 15.689 1.504 1.00 76.69 170 ASN A C 1
ATOM 1343 O O . ASN A 1 170 ? -20.100 16.048 2.664 1.00 76.69 170 ASN A O 1
ATOM 1347 N N . ASN A 1 171 ? -20.533 14.604 0.999 1.00 84.25 171 ASN A N 1
ATOM 1348 C CA . ASN A 1 171 ? -21.526 13.795 1.715 1.00 84.25 171 ASN A CA 1
ATOM 1349 C C . ASN A 1 171 ? -21.014 12.386 2.042 1.00 84.25 171 ASN A C 1
ATOM 1351 O O . ASN A 1 171 ? -21.808 11.493 2.339 1.00 84.25 171 ASN A O 1
ATOM 1355 N N . LEU A 1 172 ? -19.705 12.146 1.925 1.00 88.81 172 LEU A N 1
ATOM 1356 C CA . LEU A 1 172 ? -19.142 10.845 2.249 1.00 88.81 172 LEU A CA 1
ATOM 1357 C C . LEU A 1 172 ? -19.183 10.628 3.764 1.00 88.81 172 LEU A C 1
ATOM 1359 O O . LEU A 1 172 ? -18.659 11.434 4.526 1.00 88.81 172 LEU A O 1
ATOM 1363 N N . LYS A 1 173 ? -19.759 9.501 4.175 1.00 90.69 173 LYS A N 1
ATOM 1364 C CA . LYS A 1 173 ? -19.686 8.978 5.537 1.00 90.69 173 LYS A CA 1
ATOM 1365 C C . LYS A 1 173 ? -19.322 7.504 5.475 1.00 90.69 173 LYS A C 1
ATOM 1367 O O . LYS A 1 173 ? -19.984 6.747 4.766 1.00 90.69 173 LYS A O 1
ATOM 1372 N N . ILE A 1 174 ? -18.268 7.105 6.187 1.00 92.12 174 ILE A N 1
ATOM 1373 C CA . ILE A 1 174 ? -17.872 5.689 6.281 1.00 92.12 174 ILE A CA 1
ATOM 1374 C C . ILE A 1 174 ? -18.847 4.940 7.197 1.00 92.12 174 ILE A C 1
ATOM 1376 O O . ILE A 1 174 ? -19.316 3.859 6.850 1.00 92.12 174 ILE A O 1
ATOM 1380 N N . PHE A 1 175 ? -19.175 5.548 8.338 1.00 91.88 175 PHE A N 1
ATOM 1381 C CA . PHE A 1 175 ? -20.194 5.099 9.284 1.00 91.88 175 PHE A CA 1
ATOM 1382 C C . PHE A 1 175 ? -21.185 6.247 9.510 1.00 91.88 175 PHE A C 1
ATOM 1384 O O . PHE A 1 175 ? -20.801 7.413 9.443 1.00 91.88 175 PHE A O 1
ATOM 1391 N N . GLU A 1 176 ? -22.460 5.941 9.749 1.00 86.38 176 GLU A N 1
ATOM 1392 C CA . GLU A 1 176 ? -23.522 6.956 9.849 1.00 86.38 176 GLU A CA 1
ATOM 1393 C C . GLU A 1 176 ? -23.260 7.995 10.961 1.00 86.38 176 GLU A C 1
ATOM 1395 O O . GLU A 1 176 ? -23.484 9.198 10.765 1.00 86.38 176 GLU A O 1
ATOM 1400 N N . ASP A 1 177 ? -22.712 7.520 12.081 1.00 82.62 177 ASP A N 1
ATOM 1401 C CA . ASP A 1 177 ? -22.354 8.238 13.311 1.00 82.62 177 ASP A CA 1
ATOM 1402 C C . ASP A 1 177 ? -20.829 8.416 13.496 1.00 82.62 177 ASP A C 1
ATOM 1404 O O . ASP A 1 177 ? -20.347 8.690 14.602 1.00 82.62 177 ASP A O 1
ATOM 1408 N N . ASP A 1 178 ? -20.062 8.205 12.417 1.00 77.44 178 ASP A N 1
ATOM 1409 C CA . ASP A 1 178 ? -18.593 8.195 12.392 1.00 77.44 178 ASP A CA 1
ATOM 1410 C C . ASP A 1 178 ? -17.952 7.208 13.391 1.00 77.44 178 ASP A C 1
ATOM 1412 O O . ASP A 1 178 ? -16.748 7.271 13.656 1.00 77.44 178 ASP A O 1
ATOM 1416 N N . CYS A 1 179 ? -18.744 6.270 13.935 1.00 85.19 179 CYS A N 1
ATOM 1417 C CA . CYS A 1 179 ? -18.349 5.362 15.007 1.00 85.19 179 CYS A CA 1
ATOM 1418 C C . CYS A 1 179 ? -17.612 6.106 16.142 1.00 85.19 179 CYS A C 1
ATOM 1420 O O . CYS A 1 179 ? -16.499 5.747 16.556 1.00 85.19 179 CYS A O 1
ATOM 1422 N N . THR A 1 180 ? -18.207 7.221 16.583 1.00 74.12 180 THR A N 1
ATOM 1423 C CA . THR A 1 180 ? -17.643 8.098 17.612 1.00 74.12 180 THR A CA 1
ATOM 1424 C C . THR A 1 180 ? -18.138 7.721 19.002 1.00 74.12 180 THR A C 1
ATOM 1426 O O . THR A 1 180 ? -19.330 7.591 19.263 1.00 74.12 180 THR A O 1
ATOM 1429 N N . PHE A 1 181 ? -17.202 7.604 19.942 1.00 72.62 181 PHE A N 1
ATOM 1430 C CA . PHE A 1 181 ? -17.508 7.319 21.339 1.00 72.62 181 PHE A CA 1
ATOM 1431 C C . PHE A 1 181 ? -16.834 8.374 22.222 1.00 72.62 181 PHE A C 1
ATOM 1433 O O . PHE A 1 181 ? -15.604 8.418 22.324 1.00 72.62 181 PHE A O 1
ATOM 1440 N N . GLN A 1 182 ? -17.621 9.264 22.837 1.00 58.59 182 GLN A N 1
ATOM 1441 C CA . GLN A 1 182 ? -17.104 10.479 23.489 1.00 58.59 182 GLN A CA 1
ATOM 1442 C C . GLN A 1 182 ? -16.070 10.218 24.606 1.00 58.59 182 GLN A C 1
ATOM 1444 O O . GLN A 1 182 ? -15.171 11.039 24.788 1.00 58.59 182 GLN A O 1
ATOM 1449 N N . ASN A 1 183 ? -16.123 9.063 25.282 1.00 55.19 183 ASN A N 1
ATOM 1450 C CA . ASN A 1 183 ? -15.219 8.714 26.388 1.00 55.19 183 ASN A CA 1
ATOM 1451 C C . ASN A 1 183 ? -14.072 7.749 26.004 1.00 55.19 183 ASN A C 1
ATOM 1453 O O . ASN A 1 183 ? -13.179 7.507 26.816 1.00 55.19 183 ASN A O 1
ATOM 1457 N N . ASN A 1 184 ? -14.008 7.252 24.759 1.00 55.84 184 ASN A N 1
ATOM 1458 C CA . ASN A 1 184 ? -13.160 6.093 24.416 1.00 55.84 184 ASN A CA 1
ATOM 1459 C C . ASN A 1 184 ? -11.892 6.422 23.627 1.00 55.84 184 ASN A C 1
ATOM 1461 O O . ASN A 1 184 ? -11.198 5.502 23.181 1.00 55.84 184 ASN A O 1
ATOM 1465 N N . LYS A 1 185 ? -11.544 7.708 23.463 1.00 60.66 185 LYS A N 1
ATOM 1466 C CA . LYS A 1 185 ? -10.302 8.117 22.773 1.00 60.66 185 LYS A CA 1
ATOM 1467 C C . LYS A 1 185 ? -9.093 7.304 23.256 1.00 60.66 185 LYS A C 1
ATOM 1469 O O . LYS A 1 185 ? -8.305 6.832 22.445 1.00 60.66 185 LYS A O 1
ATOM 1474 N N . ARG A 1 186 ? -9.037 6.993 24.558 1.00 70.25 186 ARG A N 1
ATOM 1475 C CA . ARG A 1 186 ? -7.977 6.183 25.180 1.00 70.25 186 ARG A CA 1
ATOM 1476 C C . ARG A 1 186 ? -7.892 4.730 24.700 1.00 70.25 186 ARG A C 1
ATOM 1478 O O . ARG A 1 186 ? -6.792 4.179 24.697 1.00 70.25 186 ARG A O 1
ATOM 1485 N N . LYS A 1 187 ? -9.000 4.046 24.383 1.00 80.06 187 LYS A N 1
ATOM 1486 C CA . LYS A 1 187 ? -8.953 2.656 23.880 1.00 80.06 187 LYS A CA 1
ATOM 1487 C C . LYS A 1 187 ? -8.540 2.654 22.410 1.00 80.06 187 LYS A C 1
ATOM 1489 O O . LYS A 1 187 ? -7.593 1.943 22.075 1.00 80.06 187 LYS A O 1
ATOM 1494 N N . SER A 1 188 ? -9.143 3.512 21.583 1.00 77.19 188 SER A N 1
ATOM 1495 C CA . SER A 1 188 ? -8.739 3.695 20.182 1.00 77.19 188 SER A CA 1
ATOM 1496 C C . SER A 1 188 ? -7.255 4.055 20.061 1.00 77.19 188 SER A C 1
ATOM 1498 O O . SER A 1 188 ? -6.528 3.394 19.328 1.00 77.19 188 SER A O 1
ATOM 1500 N N . GLU A 1 189 ? -6.755 5.012 20.849 1.00 76.06 189 GLU A N 1
ATOM 1501 C CA . GLU A 1 189 ? -5.330 5.380 20.883 1.00 76.06 189 GLU A CA 1
ATOM 1502 C C . GLU A 1 189 ? -4.423 4.198 21.256 1.00 76.06 189 GLU A C 1
ATOM 1504 O O . GLU A 1 189 ? -3.394 3.976 20.615 1.00 76.06 189 GLU A O 1
ATOM 1509 N N . ARG A 1 190 ? -4.799 3.407 22.273 1.00 79.00 190 ARG A N 1
ATOM 1510 C CA . ARG A 1 190 ? -4.044 2.210 22.684 1.00 79.00 190 ARG A CA 1
ATOM 1511 C C . ARG A 1 190 ? -3.992 1.166 21.568 1.00 79.00 190 ARG A C 1
ATOM 1513 O O . ARG A 1 190 ? -2.921 0.621 21.303 1.00 79.00 190 ARG A O 1
ATOM 1520 N N . VAL A 1 191 ? -5.120 0.913 20.906 1.00 82.06 191 VAL A N 1
ATOM 1521 C CA . VAL A 1 191 ? -5.226 -0.035 19.787 1.00 82.06 191 VAL A CA 1
ATOM 1522 C C . VAL A 1 191 ? -4.408 0.442 18.586 1.00 82.06 191 VAL A C 1
ATOM 1524 O O . VAL A 1 191 ? -3.607 -0.327 18.057 1.00 82.06 191 VAL A O 1
ATOM 1527 N N . VAL A 1 192 ? -4.521 1.717 18.210 1.00 78.19 192 VAL A N 1
ATOM 1528 C CA . VAL A 1 192 ? -3.740 2.329 17.123 1.00 78.19 192 VAL A CA 1
ATOM 1529 C C . VAL A 1 192 ? -2.242 2.258 17.415 1.00 78.19 192 VAL A C 1
ATOM 1531 O O . VAL A 1 192 ? -1.462 1.840 16.559 1.00 78.19 192 VAL A O 1
ATOM 1534 N N . LYS A 1 193 ? -1.823 2.586 18.642 1.00 72.88 193 LYS A N 1
ATOM 1535 C CA . LYS A 1 193 ? -0.419 2.492 19.063 1.00 72.88 193 LYS A CA 1
ATOM 1536 C C . LYS A 1 193 ? 0.097 1.054 19.002 1.00 72.88 193 LYS A C 1
ATOM 1538 O O . LYS A 1 193 ? 1.233 0.823 18.589 1.00 72.88 193 LYS A O 1
ATOM 1543 N N . ARG A 1 194 ? -0.731 0.078 19.382 1.00 78.50 194 ARG A N 1
ATOM 1544 C CA . ARG A 1 194 ? -0.391 -1.344 19.270 1.00 78.50 194 ARG A CA 1
ATOM 1545 C C . ARG A 1 194 ? -0.261 -1.781 17.813 1.00 78.50 194 ARG A C 1
ATOM 1547 O O . ARG A 1 194 ? 0.744 -2.394 17.478 1.00 78.50 194 ARG A O 1
ATOM 1554 N N . LEU A 1 195 ? -1.215 -1.421 16.954 1.00 75.00 195 LEU A N 1
ATOM 1555 C CA . LEU A 1 195 ? -1.185 -1.716 15.518 1.00 75.00 195 LEU A CA 1
ATOM 1556 C C . LEU A 1 195 ? 0.089 -1.160 14.871 1.00 75.00 195 LEU A C 1
ATOM 1558 O O . LEU A 1 195 ? 0.802 -1.872 14.166 1.00 75.00 195 LEU A O 1
ATOM 1562 N N . HIS A 1 196 ? 0.426 0.085 15.198 1.00 67.75 196 HIS A N 1
ATOM 1563 C CA . HIS A 1 196 ? 1.658 0.724 14.761 1.00 67.75 196 HIS A CA 1
ATOM 1564 C C . HIS A 1 196 ? 2.906 -0.046 15.228 1.00 67.75 196 HIS A C 1
ATOM 1566 O O . HIS A 1 196 ? 3.811 -0.308 14.436 1.00 67.75 196 HIS A O 1
ATOM 1572 N N . ASN A 1 197 ? 2.941 -0.489 16.487 1.00 67.38 197 ASN A N 1
ATOM 1573 C CA . ASN A 1 197 ? 4.051 -1.290 17.001 1.00 67.38 197 ASN A CA 1
ATOM 1574 C C . ASN A 1 197 ? 4.144 -2.679 16.353 1.00 67.38 197 ASN A C 1
ATOM 1576 O O . ASN A 1 197 ? 5.241 -3.166 16.121 1.00 67.38 197 ASN A O 1
ATOM 1580 N N . THR A 1 198 ? 3.024 -3.321 16.032 1.00 68.19 198 THR A N 1
ATOM 1581 C CA . THR A 1 198 ? 3.021 -4.661 15.430 1.00 68.19 198 THR A CA 1
ATOM 1582 C C . THR A 1 198 ? 3.387 -4.641 13.947 1.00 68.19 198 THR A C 1
ATOM 1584 O O . THR A 1 198 ? 4.049 -5.568 13.492 1.00 68.19 198 THR A O 1
ATOM 1587 N N . VAL A 1 199 ? 2.986 -3.607 13.198 1.00 66.19 199 VAL A N 1
ATOM 1588 C CA . VAL A 1 199 ? 3.113 -3.587 11.728 1.00 66.19 199 VAL A CA 1
ATOM 1589 C C . VAL A 1 199 ? 4.191 -2.631 11.224 1.00 66.19 199 VAL A C 1
ATOM 1591 O O . VAL A 1 199 ? 4.906 -2.963 10.282 1.00 66.19 199 VAL A O 1
ATOM 1594 N N . GLN A 1 200 ? 4.376 -1.469 11.861 1.00 57.47 200 GLN A N 1
ATOM 1595 C CA . GLN A 1 200 ? 5.397 -0.507 11.431 1.00 57.47 200 GLN A CA 1
ATOM 1596 C C . GLN A 1 200 ? 6.766 -0.713 12.094 1.00 57.47 200 GLN A C 1
ATOM 1598 O O . GLN A 1 200 ? 7.781 -0.445 11.453 1.00 57.47 200 GLN A O 1
ATOM 1603 N N . GLN A 1 201 ? 6.859 -1.253 13.319 1.00 51.62 201 GLN A N 1
ATOM 1604 C CA . GLN A 1 201 ? 8.182 -1.579 13.888 1.00 51.62 201 GLN A CA 1
ATOM 1605 C C . GLN A 1 201 ? 8.954 -2.660 13.115 1.00 51.62 201 GLN A C 1
ATOM 1607 O O . GLN A 1 201 ? 10.167 -2.518 13.007 1.00 51.62 201 GLN A O 1
ATOM 1612 N N . PRO A 1 202 ? 8.334 -3.686 12.500 1.00 53.12 202 PRO A N 1
ATOM 1613 C CA . PRO A 1 202 ? 9.052 -4.603 11.614 1.00 53.12 202 PRO A CA 1
ATOM 1614 C C . PRO A 1 202 ? 9.696 -3.928 10.390 1.00 53.12 202 PRO A C 1
ATOM 1616 O O . PRO A 1 202 ? 10.750 -4.378 9.945 1.00 53.12 202 PRO A O 1
ATOM 1619 N N . MET A 1 203 ? 9.141 -2.823 9.867 1.00 43.09 203 MET A N 1
ATOM 1620 C CA . MET A 1 203 ? 9.828 -2.005 8.849 1.00 43.09 203 MET A CA 1
ATOM 1621 C C . MET A 1 203 ? 11.063 -1.299 9.430 1.00 43.09 203 MET A C 1
ATOM 1623 O O . MET A 1 203 ? 12.118 -1.306 8.799 1.00 43.09 203 MET A O 1
ATOM 1627 N N . GLY A 1 204 ? 10.965 -0.791 10.663 1.00 43.78 204 GLY A N 1
ATOM 1628 C CA . GLY A 1 204 ? 12.100 -0.306 11.463 1.00 43.78 204 GLY A CA 1
ATOM 1629 C C . GLY A 1 204 ? 13.040 -1.401 11.995 1.00 43.78 204 GLY A C 1
ATOM 1630 O O . GLY A 1 204 ? 14.027 -1.081 12.642 1.00 43.78 204 GLY A O 1
ATOM 1631 N N . ASN A 1 205 ? 12.749 -2.681 11.733 1.00 42.03 205 ASN A N 1
ATOM 1632 C CA . ASN A 1 205 ? 13.676 -3.803 11.922 1.00 42.03 205 ASN A CA 1
ATOM 1633 C C . ASN A 1 205 ? 14.312 -4.241 10.588 1.00 42.03 205 ASN A C 1
ATOM 1635 O O . ASN A 1 205 ? 15.399 -4.811 10.592 1.00 42.03 205 ASN A O 1
ATOM 1639 N N . ARG A 1 206 ? 13.656 -3.978 9.442 1.00 44.72 206 ARG A N 1
ATOM 1640 C CA . ARG A 1 206 ? 14.239 -4.127 8.091 1.00 44.72 206 ARG A CA 1
ATOM 1641 C C . ARG A 1 206 ? 15.279 -3.048 7.791 1.00 44.72 206 ARG A C 1
ATOM 1643 O O . ARG A 1 206 ? 16.256 -3.316 7.102 1.00 44.72 206 ARG A O 1
ATOM 1650 N N . LEU A 1 207 ? 15.060 -1.844 8.306 1.00 50.84 207 LEU A N 1
ATOM 1651 C CA . LEU A 1 207 ? 16.037 -0.764 8.373 1.00 50.84 207 LEU A CA 1
ATOM 1652 C C . LEU A 1 207 ? 16.495 -0.706 9.826 1.00 50.84 207 LEU A C 1
ATOM 1654 O O . LEU A 1 207 ? 15.644 -0.483 10.666 1.00 50.84 207 LEU A O 1
ATOM 1658 N N . THR A 1 208 ? 17.771 -0.899 10.163 1.00 56.91 208 THR A N 1
ATOM 1659 C CA . THR A 1 208 ? 18.261 -0.756 11.551 1.00 56.91 208 THR A CA 1
ATOM 1660 C C . THR A 1 208 ? 18.168 0.705 12.007 1.00 56.91 208 THR A C 1
ATOM 1662 O O . THR A 1 208 ? 19.156 1.437 12.002 1.00 56.91 208 THR A O 1
ATOM 1665 N N . MET A 1 209 ? 16.964 1.158 12.350 1.00 61.53 209 MET A N 1
ATOM 1666 C CA . MET A 1 209 ? 16.666 2.513 12.803 1.00 61.53 209 MET A CA 1
ATOM 1667 C C . MET A 1 209 ? 16.526 2.510 14.322 1.00 61.53 209 MET A C 1
ATOM 1669 O O . MET A 1 209 ? 15.914 1.611 14.896 1.00 61.53 209 MET A O 1
ATOM 1673 N N . THR A 1 210 ? 17.056 3.532 14.997 1.00 63.50 210 THR A N 1
ATOM 1674 C CA . THR A 1 210 ? 16.761 3.698 16.424 1.00 63.50 210 THR A CA 1
ATOM 1675 C C . THR A 1 210 ? 15.278 4.053 16.603 1.00 63.50 210 THR A C 1
ATOM 1677 O O . THR A 1 210 ? 14.700 4.706 15.725 1.00 63.50 210 THR A O 1
ATOM 1680 N N . PRO A 1 211 ? 14.644 3.676 17.732 1.00 62.19 211 PRO A N 1
ATOM 1681 C CA . PRO A 1 211 ? 13.249 4.028 18.015 1.00 62.19 211 PRO A CA 1
ATOM 1682 C C . PRO A 1 211 ? 12.967 5.532 17.886 1.00 62.19 211 PRO A C 1
ATOM 1684 O O . PRO A 1 211 ? 11.890 5.928 17.450 1.00 62.19 211 PRO A O 1
ATOM 1687 N N . GLU A 1 212 ? 13.957 6.363 18.211 1.00 66.31 212 GLU A N 1
ATOM 1688 C CA . GLU A 1 212 ? 13.913 7.820 18.086 1.00 66.31 212 GLU A CA 1
ATOM 1689 C C . GLU A 1 212 ? 13.825 8.266 16.623 1.00 66.31 212 GLU A C 1
ATOM 1691 O O . GLU A 1 212 ? 12.908 9.004 16.273 1.00 66.31 212 GLU A O 1
ATOM 1696 N N . VAL A 1 213 ? 14.713 7.773 15.747 1.00 70.19 213 VAL A N 1
ATOM 1697 C CA . VAL A 1 213 ? 14.716 8.130 14.315 1.00 70.19 213 VAL A CA 1
ATOM 1698 C C . VAL A 1 213 ? 13.427 7.666 13.634 1.00 70.19 213 VAL A C 1
ATOM 1700 O O . VAL A 1 213 ? 12.847 8.408 12.842 1.00 70.19 213 VAL A O 1
ATOM 1703 N N . MET A 1 214 ? 12.950 6.466 13.972 1.00 66.75 214 MET A N 1
ATOM 1704 C CA . MET A 1 214 ? 11.678 5.920 13.487 1.00 66.75 214 MET A CA 1
ATOM 1705 C C . MET A 1 214 ? 10.503 6.823 13.882 1.00 66.75 214 MET A C 1
ATOM 1707 O O . MET A 1 214 ? 9.754 7.281 13.019 1.00 66.75 214 MET A O 1
ATOM 1711 N N . ASN A 1 215 ? 10.405 7.165 15.171 1.00 65.38 215 ASN A N 1
ATOM 1712 C CA . ASN A 1 215 ? 9.340 8.012 15.695 1.00 65.38 215 ASN A CA 1
ATOM 1713 C C . ASN A 1 215 ? 9.376 9.428 15.092 1.00 65.38 215 ASN A C 1
ATOM 1715 O O . ASN A 1 215 ? 8.332 9.977 14.739 1.00 65.38 215 ASN A O 1
ATOM 1719 N N . THR A 1 216 ? 10.566 10.014 14.920 1.00 72.62 216 THR A N 1
ATOM 1720 C CA . THR A 1 216 ? 10.738 11.329 14.285 1.00 72.62 216 THR A CA 1
ATOM 1721 C C . THR A 1 216 ? 10.318 11.314 12.817 1.00 72.62 216 THR A C 1
ATOM 1723 O O . THR A 1 216 ? 9.581 12.207 12.395 1.00 72.62 216 THR A O 1
ATOM 1726 N N . LEU A 1 217 ? 10.739 10.310 12.038 1.00 70.56 217 LEU A N 1
ATOM 1727 C CA . LEU A 1 217 ? 10.374 10.189 10.624 1.00 70.56 217 LEU A CA 1
ATOM 1728 C C . LEU A 1 217 ? 8.862 9.990 10.453 1.00 70.56 217 LEU A C 1
ATOM 1730 O O . LEU A 1 217 ? 8.241 10.665 9.638 1.00 70.56 217 LEU A O 1
ATOM 1734 N N . GLN A 1 218 ? 8.255 9.115 11.253 1.00 64.62 218 GLN A N 1
ATOM 1735 C CA . GLN A 1 218 ? 6.819 8.834 11.191 1.00 64.62 218 GLN A CA 1
ATOM 1736 C C . GLN A 1 218 ? 5.974 10.033 11.605 1.00 64.62 218 GLN A C 1
ATOM 1738 O O . GLN A 1 218 ? 5.020 10.362 10.910 1.00 64.62 218 GLN A O 1
ATOM 1743 N N . THR A 1 219 ? 6.349 10.719 12.687 1.00 67.12 219 THR A N 1
ATOM 1744 C CA . THR A 1 219 ? 5.669 11.949 13.126 1.00 67.12 219 THR A CA 1
ATOM 1745 C C . THR A 1 219 ? 5.781 13.045 12.065 1.00 67.12 219 THR A C 1
ATOM 1747 O O . THR A 1 219 ? 4.835 13.782 11.814 1.00 67.12 219 THR A O 1
ATOM 1750 N N . SER A 1 220 ? 6.932 13.132 11.397 1.00 69.25 220 SER A N 1
ATOM 1751 C CA . SER A 1 220 ? 7.147 14.074 10.297 1.00 69.25 220 SER A CA 1
ATOM 1752 C C . SER A 1 220 ? 6.237 13.777 9.101 1.00 69.25 220 SER A C 1
ATOM 1754 O O . SER A 1 220 ? 5.651 14.700 8.549 1.00 69.25 220 SER A O 1
ATOM 1756 N N . LEU A 1 221 ? 6.091 12.502 8.724 1.00 64.69 221 LEU A N 1
ATOM 1757 C CA . LEU A 1 221 ? 5.230 12.066 7.618 1.00 64.69 221 LEU A CA 1
ATOM 1758 C C . LEU A 1 221 ? 3.733 12.148 7.955 1.00 64.69 221 LEU A C 1
ATOM 1760 O O . LEU A 1 221 ? 2.924 12.445 7.083 1.00 64.69 221 LEU A O 1
ATOM 1764 N N . SER A 1 222 ? 3.340 11.886 9.205 1.00 60.62 222 SER A N 1
ATOM 1765 C CA . SER A 1 222 ? 1.932 11.949 9.620 1.00 60.62 222 SER A CA 1
ATOM 1766 C C . SER A 1 222 ? 1.410 13.382 9.692 1.00 60.62 222 SER A C 1
ATOM 1768 O O . SER A 1 222 ? 0.241 13.617 9.402 1.00 60.62 222 SER A O 1
ATOM 1770 N N . LEU A 1 223 ? 2.277 14.336 10.043 1.00 62.22 223 LEU A N 1
ATOM 1771 C CA . LEU A 1 223 ? 1.942 15.755 10.143 1.00 62.22 223 LEU A CA 1
ATOM 1772 C C . LEU A 1 223 ? 2.130 16.526 8.826 1.00 62.22 223 LEU A C 1
ATOM 1774 O O . LEU A 1 223 ? 1.708 17.677 8.749 1.00 62.22 223 LEU A O 1
ATOM 1778 N N . SER A 1 224 ? 2.768 15.943 7.801 1.00 58.66 224 SER A N 1
ATOM 1779 C CA . SER A 1 224 ? 3.051 16.636 6.533 1.00 58.66 224 SER A CA 1
ATOM 1780 C C . SER A 1 224 ? 1.901 16.637 5.524 1.00 58.66 224 SER A C 1
ATOM 1782 O O . SER A 1 224 ? 1.941 17.441 4.597 1.00 58.66 224 SER A O 1
ATOM 1784 N N . ASP A 1 225 ? 0.904 15.764 5.694 1.00 48.94 225 ASP A N 1
ATOM 1785 C CA . ASP A 1 225 ? -0.148 15.509 4.693 1.00 48.94 225 ASP A CA 1
ATOM 1786 C C . ASP A 1 225 ? -1.514 16.133 5.027 1.00 48.94 225 ASP A C 1
ATOM 1788 O O . ASP A 1 225 ? -2.519 15.792 4.400 1.00 48.94 225 ASP A O 1
ATOM 1792 N N . ASP A 1 226 ? -1.584 17.060 5.984 1.00 50.00 226 ASP A N 1
ATOM 1793 C CA . ASP A 1 226 ? -2.857 17.688 6.337 1.00 50.00 226 ASP A CA 1
ATOM 1794 C C . ASP A 1 226 ? -3.110 18.956 5.502 1.00 50.00 226 ASP A C 1
ATOM 1796 O O . ASP A 1 226 ? -2.715 20.072 5.846 1.00 50.00 226 ASP A O 1
ATOM 1800 N N . GLU A 1 227 ? -3.820 18.795 4.379 1.00 54.12 227 GLU A N 1
ATOM 1801 C CA . GLU A 1 227 ? -4.551 19.911 3.752 1.00 54.12 227 GLU A CA 1
ATOM 1802 C C . GLU A 1 227 ? -5.727 20.388 4.641 1.00 54.12 227 GLU A C 1
ATOM 1804 O O . GLU A 1 227 ? -6.327 21.432 4.375 1.00 54.12 227 GLU A O 1
ATOM 1809 N N . GLY A 1 228 ? -6.025 19.665 5.731 1.00 51.91 228 GLY A N 1
ATOM 1810 C CA . GLY A 1 228 ? -7.000 20.011 6.758 1.00 51.91 228 GLY A CA 1
ATOM 1811 C C . GLY A 1 228 ? -6.461 21.014 7.781 1.00 51.91 228 GLY A C 1
ATOM 1812 O O . GLY A 1 228 ? -5.608 20.733 8.615 1.00 51.91 228 GLY A O 1
ATOM 1813 N N . THR A 1 229 ? -6.993 22.227 7.741 1.00 49.72 229 THR A N 1
ATOM 1814 C CA . THR A 1 229 ? -6.715 23.323 8.676 1.00 49.72 229 THR A CA 1
ATOM 1815 C C . THR A 1 229 ? -6.939 22.926 10.150 1.00 49.72 229 THR A C 1
ATOM 1817 O O . THR A 1 229 ? -8.083 22.930 10.602 1.00 49.72 229 THR A O 1
ATOM 1820 N N . ARG A 1 230 ? -5.881 22.674 10.948 1.00 53.66 230 ARG A N 1
ATOM 1821 C CA . ARG A 1 230 ? -5.960 22.868 12.421 1.00 53.66 230 ARG A CA 1
ATOM 1822 C C . ARG A 1 230 ? -4.656 23.111 13.209 1.00 53.66 230 ARG A C 1
ATOM 1824 O O . ARG A 1 230 ? -4.767 23.704 14.276 1.00 53.66 230 ARG A O 1
ATOM 1831 N N . TYR A 1 231 ? -3.451 22.777 12.721 1.00 53.50 231 TYR A N 1
ATOM 1832 C CA . TYR A 1 231 ? -2.166 23.004 13.440 1.00 53.50 231 TYR A CA 1
ATOM 1833 C C . TYR A 1 231 ? -0.973 23.287 12.473 1.00 53.50 231 TYR A C 1
ATOM 1835 O O . TYR A 1 231 ? -1.113 23.077 11.271 1.00 53.50 231 TYR A O 1
ATOM 1843 N N . PRO A 1 232 ? 0.176 23.858 12.918 1.00 48.25 232 PRO A N 1
ATOM 1844 C CA . PRO A 1 232 ? 0.865 24.922 12.161 1.00 48.25 232 PRO A CA 1
ATOM 1845 C C . PRO A 1 232 ? 1.882 24.527 11.068 1.00 48.25 232 PRO A C 1
ATOM 1847 O O . PRO A 1 232 ? 2.452 25.427 10.450 1.00 48.25 232 PRO A O 1
ATOM 1850 N N . ALA A 1 233 ? 2.144 23.252 10.773 1.00 49.06 233 ALA A N 1
ATOM 1851 C CA . ALA A 1 233 ? 3.190 22.888 9.807 1.00 49.06 233 ALA A CA 1
ATOM 1852 C C . ALA A 1 233 ? 2.617 22.420 8.458 1.00 49.06 233 ALA A C 1
ATOM 1854 O O . ALA A 1 233 ? 2.535 21.232 8.189 1.00 49.06 233 ALA A O 1
ATOM 1855 N N . LYS A 1 234 ? 2.293 23.365 7.563 1.00 52.53 234 LYS A N 1
ATOM 1856 C CA . LYS A 1 234 ? 1.824 23.075 6.187 1.00 52.53 234 LYS A CA 1
ATOM 1857 C C . LYS A 1 234 ? 2.828 22.308 5.312 1.00 52.53 234 LYS A C 1
ATOM 1859 O O . LYS A 1 234 ? 2.443 21.796 4.267 1.00 52.53 234 LYS A O 1
ATOM 1864 N N . ARG A 1 235 ? 4.124 22.330 5.649 1.00 54.41 235 ARG A N 1
ATOM 1865 C CA . ARG A 1 235 ? 5.199 21.670 4.889 1.00 54.41 235 ARG A CA 1
ATOM 1866 C C . ARG A 1 235 ? 6.318 21.249 5.828 1.00 54.41 235 ARG A C 1
ATOM 1868 O O . ARG A 1 235 ? 6.935 22.096 6.472 1.00 54.41 235 ARG A O 1
ATOM 1875 N N . VAL A 1 236 ? 6.606 19.955 5.861 1.00 59.78 236 VAL A N 1
ATOM 1876 C CA . VAL A 1 236 ? 7.758 19.411 6.578 1.00 59.78 236 VAL A CA 1
ATOM 1877 C C . VAL A 1 236 ? 8.955 19.387 5.635 1.00 59.78 236 VAL A C 1
ATOM 1879 O O . VAL A 1 236 ? 8.860 18.913 4.505 1.00 59.78 236 VAL A O 1
ATOM 1882 N N . LYS A 1 237 ? 10.091 19.926 6.086 1.00 62.62 237 LYS A N 1
ATOM 1883 C CA . LYS A 1 237 ? 11.352 19.895 5.342 1.00 62.62 237 LYS A CA 1
ATOM 1884 C C . LYS A 1 237 ? 12.351 19.037 6.103 1.00 62.62 237 LYS A C 1
ATOM 1886 O O . LYS A 1 237 ? 12.849 19.453 7.144 1.00 62.62 237 LYS A O 1
ATOM 1891 N N . ILE A 1 238 ? 12.664 17.867 5.558 1.00 63.47 238 ILE A N 1
ATOM 1892 C CA . ILE A 1 238 ? 13.778 17.052 6.040 1.00 63.47 238 ILE A CA 1
ATOM 1893 C C . ILE A 1 238 ? 15.040 17.536 5.321 1.00 63.47 238 ILE A C 1
ATOM 1895 O O . ILE A 1 238 ? 15.100 17.529 4.094 1.00 63.47 238 ILE A O 1
ATOM 1899 N N . THR A 1 239 ? 16.016 18.039 6.077 1.00 57.53 239 THR A N 1
ATOM 1900 C CA . THR A 1 239 ? 17.230 18.666 5.525 1.00 57.53 239 THR A CA 1
ATOM 1901 C C . THR A 1 239 ? 18.384 17.691 5.332 1.00 57.53 239 THR A C 1
ATOM 1903 O O . THR A 1 239 ? 19.202 17.914 4.449 1.00 57.53 239 THR A O 1
ATOM 1906 N N . ASP A 1 240 ? 18.459 16.640 6.150 1.00 59.62 240 ASP A N 1
ATOM 1907 C CA . ASP A 1 240 ? 19.535 15.647 6.122 1.00 59.62 240 ASP A CA 1
ATOM 1908 C C . ASP A 1 240 ? 18.972 14.282 6.546 1.00 59.62 240 ASP A C 1
ATOM 1910 O O . ASP A 1 240 ? 18.265 14.189 7.552 1.00 59.62 240 ASP A O 1
ATOM 1914 N N . ILE A 1 241 ? 19.256 13.231 5.772 1.00 66.00 241 ILE A N 1
ATOM 1915 C CA . ILE A 1 241 ? 18.942 11.840 6.120 1.00 66.00 241 ILE A CA 1
ATOM 1916 C C . ILE A 1 241 ? 20.209 11.021 5.898 1.00 66.00 241 ILE A C 1
ATOM 1918 O O . ILE A 1 241 ? 20.755 10.992 4.795 1.00 66.00 241 ILE A O 1
ATOM 1922 N N . LYS A 1 242 ? 20.657 10.318 6.939 1.00 67.25 242 LYS A N 1
ATOM 1923 C CA . LYS A 1 242 ? 21.774 9.374 6.850 1.00 67.25 242 LYS A CA 1
ATOM 1924 C C . LYS A 1 242 ? 21.223 7.961 6.779 1.00 67.25 242 LYS A C 1
ATOM 1926 O O . LYS A 1 242 ? 20.636 7.483 7.745 1.00 67.25 242 LYS A O 1
ATOM 1931 N N . VAL A 1 243 ? 21.420 7.313 5.634 1.00 69.25 243 VAL A N 1
ATOM 1932 C CA . VAL A 1 243 ? 21.064 5.907 5.429 1.00 69.25 243 VAL A CA 1
ATOM 1933 C C . VAL A 1 243 ? 22.321 5.146 5.049 1.00 69.25 243 VAL A C 1
ATOM 1935 O O . VAL A 1 243 ? 22.916 5.405 3.999 1.00 69.25 243 VAL A O 1
ATOM 1938 N N . ASP A 1 244 ? 22.707 4.221 5.920 1.00 67.44 244 ASP A N 1
ATOM 1939 C CA . ASP A 1 244 ? 23.846 3.340 5.720 1.00 67.44 244 ASP A CA 1
ATOM 1940 C C . ASP A 1 244 ? 23.322 1.947 5.323 1.00 67.44 244 ASP A C 1
ATOM 1942 O O . ASP A 1 244 ? 22.470 1.374 6.003 1.00 67.44 244 ASP A O 1
ATOM 1946 N N . PHE A 1 245 ? 23.802 1.411 4.202 1.00 64.31 245 PHE A N 1
ATOM 1947 C CA . PHE A 1 245 ? 23.488 0.059 3.739 1.00 64.31 245 PHE A CA 1
ATOM 1948 C C . PHE A 1 245 ? 24.623 -0.882 4.095 1.00 64.31 245 PHE A C 1
ATOM 1950 O O . PHE A 1 245 ? 25.789 -0.569 3.847 1.00 64.31 245 PHE A O 1
ATOM 1957 N N . ILE A 1 246 ? 24.253 -2.047 4.620 1.00 67.88 246 ILE A N 1
ATOM 1958 C CA . ILE A 1 246 ? 25.178 -3.093 5.036 1.00 67.88 246 ILE A CA 1
ATOM 1959 C C . ILE A 1 246 ? 25.105 -4.229 4.016 1.00 67.88 246 ILE A C 1
ATOM 1961 O O . ILE A 1 246 ? 24.047 -4.826 3.819 1.00 67.88 246 ILE A O 1
ATOM 1965 N N . TYR A 1 247 ? 26.228 -4.518 3.363 1.00 61.28 247 TYR A N 1
ATOM 1966 C CA . TYR A 1 247 ? 26.360 -5.601 2.394 1.00 61.28 247 TYR A CA 1
ATOM 1967 C C . TYR A 1 247 ? 27.331 -6.673 2.892 1.00 61.28 247 TYR A C 1
ATOM 1969 O O . TYR A 1 247 ? 28.362 -6.392 3.506 1.00 61.28 247 TYR A O 1
ATOM 1977 N N . ASP A 1 248 ? 27.007 -7.920 2.572 1.00 58.75 248 ASP A N 1
ATOM 1978 C CA . ASP A 1 248 ? 27.799 -9.113 2.876 1.00 58.75 248 ASP A CA 1
ATOM 1979 C C . ASP A 1 248 ? 28.975 -9.317 1.905 1.00 58.75 248 ASP A C 1
ATOM 1981 O O . ASP A 1 248 ? 29.939 -10.016 2.227 1.00 58.75 248 ASP A O 1
ATOM 1985 N N . SER A 1 249 ? 28.925 -8.695 0.722 1.00 58.59 249 SER A N 1
ATOM 1986 C CA . SER A 1 249 ? 29.982 -8.760 -0.284 1.00 58.59 249 SER A CA 1
ATOM 1987 C C . SER A 1 249 ? 30.008 -7.525 -1.191 1.00 58.59 249 SER A C 1
ATOM 1989 O O . SER A 1 249 ? 29.026 -6.801 -1.350 1.00 58.59 249 SER A O 1
ATOM 1991 N N . VAL A 1 250 ? 31.143 -7.304 -1.860 1.00 55.09 250 VAL A N 1
ATOM 1992 C CA . VAL A 1 250 ? 31.256 -6.254 -2.890 1.00 55.09 250 VAL A CA 1
ATOM 1993 C C . VAL A 1 250 ? 30.292 -6.539 -4.048 1.00 55.09 250 VAL A C 1
ATOM 1995 O O . VAL A 1 250 ? 29.772 -5.618 -4.666 1.00 55.09 250 VAL A O 1
ATOM 1998 N N . GLN A 1 251 ? 30.009 -7.813 -4.331 1.00 54.31 251 GLN A N 1
ATOM 1999 C CA . GLN A 1 251 ? 29.176 -8.223 -5.462 1.00 54.31 251 GLN A CA 1
ATOM 2000 C C . GLN A 1 251 ? 27.701 -7.848 -5.258 1.00 54.31 251 GLN A C 1
ATOM 2002 O O . GLN A 1 251 ? 27.045 -7.368 -6.185 1.00 54.31 251 GLN A O 1
ATOM 2007 N N . THR A 1 252 ? 27.185 -8.051 -4.046 1.00 57.78 252 THR A N 1
ATOM 2008 C CA . THR A 1 252 ? 25.811 -7.696 -3.666 1.00 57.78 252 THR A CA 1
ATOM 2009 C C . THR A 1 252 ? 25.635 -6.183 -3.581 1.00 57.78 252 THR A C 1
ATOM 2011 O O . THR A 1 252 ? 24.630 -5.671 -4.074 1.00 57.78 252 THR A O 1
ATOM 2014 N N . TRP A 1 253 ? 26.649 -5.459 -3.091 1.00 67.31 253 TRP A N 1
ATOM 2015 C CA . TRP A 1 253 ? 26.686 -3.992 -3.122 1.00 67.31 253 TRP A CA 1
ATOM 2016 C C . TRP A 1 253 ? 26.583 -3.426 -4.544 1.00 67.31 253 TRP A C 1
ATOM 2018 O O . TRP A 1 253 ? 25.743 -2.566 -4.805 1.00 67.31 253 TRP A O 1
ATOM 2028 N N . LEU A 1 254 ? 27.382 -3.941 -5.484 1.00 56.56 254 LEU A N 1
ATOM 2029 C CA . LEU A 1 254 ? 27.384 -3.468 -6.872 1.00 56.56 254 LEU A CA 1
ATOM 2030 C C . LEU A 1 254 ? 26.036 -3.645 -7.567 1.00 56.56 254 LEU A C 1
ATOM 2032 O O . LEU A 1 254 ? 25.547 -2.721 -8.213 1.00 56.56 254 LEU A O 1
ATOM 2036 N N . ARG A 1 255 ? 25.409 -4.814 -7.397 1.00 57.91 255 ARG A N 1
ATOM 2037 C CA . ARG A 1 255 ? 24.074 -5.075 -7.953 1.00 57.91 255 ARG A CA 1
ATOM 2038 C C . ARG A 1 255 ? 23.011 -4.182 -7.319 1.00 57.91 255 ARG A C 1
ATOM 2040 O O . ARG A 1 255 ? 22.177 -3.642 -8.037 1.00 57.91 255 ARG A O 1
ATOM 2047 N N . GLY A 1 256 ? 23.051 -4.011 -5.996 1.00 60.69 256 GLY A N 1
ATOM 2048 C CA . GLY A 1 256 ? 22.123 -3.133 -5.283 1.00 60.69 256 GLY A CA 1
ATOM 2049 C C . GLY A 1 256 ? 22.225 -1.678 -5.743 1.00 60.69 256 GLY A C 1
ATOM 2050 O O . GLY A 1 256 ? 21.210 -1.012 -5.918 1.00 60.69 256 GLY A O 1
ATOM 2051 N N . MET A 1 257 ? 23.440 -1.202 -6.016 1.00 64.12 257 MET A N 1
ATOM 2052 C CA . MET A 1 257 ? 23.677 0.168 -6.461 1.00 64.12 257 MET A CA 1
ATOM 2053 C C . MET A 1 257 ? 23.172 0.449 -7.882 1.00 64.12 257 MET A C 1
ATOM 2055 O O . MET A 1 257 ? 22.538 1.478 -8.090 1.00 64.12 257 MET A O 1
ATOM 2059 N N . GLU A 1 258 ? 23.418 -0.442 -8.848 1.00 59.41 258 GLU A N 1
ATOM 2060 C CA . GLU A 1 258 ? 22.913 -0.275 -10.225 1.00 59.41 258 GLU A CA 1
ATOM 2061 C C . GLU A 1 258 ? 21.375 -0.210 -10.249 1.00 59.41 258 GLU A C 1
ATOM 2063 O O . GLU A 1 258 ? 20.788 0.596 -10.971 1.00 59.41 258 GLU A O 1
ATOM 2068 N N . ILE A 1 259 ? 20.713 -0.977 -9.374 1.00 57.38 259 ILE A N 1
ATOM 2069 C CA . ILE A 1 259 ? 19.260 -0.894 -9.185 1.00 57.38 259 ILE A CA 1
ATOM 2070 C C . ILE A 1 259 ? 18.861 0.477 -8.619 1.00 57.38 259 ILE A C 1
ATOM 2072 O O . ILE A 1 259 ? 17.970 1.112 -9.174 1.00 57.38 259 ILE A O 1
ATOM 2076 N N . MET A 1 260 ? 19.529 0.970 -7.568 1.00 63.34 260 MET A N 1
ATOM 2077 C CA . MET A 1 260 ? 19.215 2.280 -6.965 1.00 63.34 260 MET A CA 1
ATOM 2078 C C . MET A 1 260 ? 19.357 3.443 -7.953 1.00 63.34 260 MET A C 1
ATOM 2080 O O . MET A 1 260 ? 18.540 4.367 -7.935 1.00 63.34 260 MET A O 1
ATOM 2084 N N . LYS A 1 261 ? 20.351 3.384 -8.841 1.00 63.38 261 LYS A N 1
ATOM 2085 C CA . LYS A 1 261 ? 20.531 4.374 -9.907 1.00 63.38 261 LYS A CA 1
ATOM 2086 C C . LYS A 1 261 ? 19.385 4.336 -10.898 1.00 63.38 261 LYS A C 1
ATOM 2088 O O . LYS A 1 261 ? 18.767 5.364 -11.155 1.00 63.38 261 LYS A O 1
ATOM 2093 N N . LEU A 1 262 ? 19.064 3.140 -11.389 1.00 54.91 262 LEU A N 1
ATOM 2094 C CA . LEU A 1 262 ? 17.993 2.934 -12.356 1.00 54.91 262 LEU A CA 1
ATOM 2095 C C . LEU A 1 262 ? 16.629 3.386 -11.817 1.00 54.91 262 LEU A C 1
ATOM 2097 O O . LEU A 1 262 ? 15.848 3.984 -12.551 1.00 54.91 262 LEU A O 1
ATOM 2101 N N . THR A 1 263 ? 16.328 3.088 -10.551 1.00 49.94 263 THR A N 1
ATOM 2102 C CA . THR A 1 263 ? 14.985 3.303 -9.995 1.00 49.94 263 THR A CA 1
ATOM 2103 C C . THR A 1 263 ? 14.803 4.651 -9.310 1.00 49.94 263 THR A C 1
ATOM 2105 O O . THR A 1 263 ? 13.671 5.112 -9.202 1.00 49.94 263 THR A O 1
ATOM 2108 N N . ALA A 1 264 ? 15.876 5.256 -8.791 1.00 57.75 264 ALA A N 1
ATOM 2109 C CA . ALA A 1 264 ? 15.776 6.419 -7.908 1.00 57.75 264 ALA A CA 1
ATOM 2110 C C . ALA A 1 264 ? 16.788 7.542 -8.192 1.00 57.75 264 ALA A C 1
ATOM 2112 O O . ALA A 1 264 ? 16.702 8.583 -7.546 1.00 57.75 264 ALA A O 1
ATOM 2113 N N . GLY A 1 265 ? 17.742 7.368 -9.116 1.00 64.31 265 GLY A N 1
ATOM 2114 C CA . GLY A 1 265 ? 18.796 8.363 -9.360 1.00 64.31 265 GLY A CA 1
ATOM 2115 C C . GLY A 1 265 ? 19.745 8.571 -8.172 1.00 64.31 265 GLY A C 1
ATOM 2116 O O . GLY A 1 265 ? 20.310 9.650 -7.987 1.00 64.31 265 GLY A O 1
ATOM 2117 N N . LEU A 1 266 ? 19.890 7.548 -7.324 1.00 70.38 266 LEU A N 1
ATOM 2118 C CA . LEU A 1 266 ? 20.718 7.568 -6.117 1.00 70.38 266 LEU A CA 1
ATOM 2119 C C . LEU A 1 266 ? 21.877 6.574 -6.235 1.00 70.38 266 LEU A C 1
ATOM 2121 O O . LEU A 1 266 ? 21.756 5.536 -6.882 1.00 70.38 266 LEU A O 1
ATOM 2125 N N . ALA A 1 267 ? 22.984 6.855 -5.547 1.00 68.06 267 ALA A N 1
ATOM 2126 C CA . ALA A 1 267 ? 24.147 5.975 -5.465 1.00 68.06 267 ALA A CA 1
ATOM 2127 C C . ALA A 1 267 ? 24.508 5.659 -4.005 1.00 68.06 267 ALA A C 1
ATOM 2129 O O . ALA A 1 267 ? 24.369 6.507 -3.126 1.00 68.06 267 ALA A O 1
ATOM 2130 N N . CYS A 1 268 ? 25.013 4.449 -3.740 1.00 69.19 268 CYS A N 1
ATOM 2131 C CA . CYS A 1 268 ? 25.491 4.061 -2.411 1.00 69.19 268 CYS A CA 1
ATOM 2132 C C . CYS A 1 268 ? 27.020 4.136 -2.348 1.00 69.19 268 CYS A C 1
ATOM 2134 O O . CYS A 1 268 ? 27.726 3.214 -2.761 1.00 69.19 268 CYS A O 1
ATOM 2136 N N . VAL A 1 269 ? 27.542 5.248 -1.833 1.00 67.62 269 VAL A N 1
ATOM 2137 C CA . VAL A 1 269 ? 28.971 5.578 -1.819 1.00 67.62 269 VAL A CA 1
ATOM 2138 C C . VAL A 1 269 ? 29.643 4.958 -0.596 1.00 67.62 269 VAL A C 1
ATOM 2140 O O . VAL A 1 269 ? 29.238 5.204 0.539 1.00 67.62 269 VAL A O 1
ATOM 2143 N N . LEU A 1 270 ? 30.691 4.159 -0.806 1.00 59.69 270 LEU A N 1
ATOM 2144 C CA . LEU A 1 270 ? 31.441 3.537 0.291 1.00 59.69 270 LEU A CA 1
ATOM 2145 C C . LEU A 1 270 ? 32.020 4.594 1.242 1.00 59.69 270 LEU A C 1
ATOM 2147 O O . LEU A 1 270 ? 32.677 5.552 0.819 1.00 59.69 270 LEU A O 1
ATOM 2151 N N . SER A 1 271 ? 31.782 4.405 2.540 1.00 54.22 271 SER A N 1
ATOM 2152 C CA . SER A 1 271 ? 32.241 5.329 3.579 1.00 54.22 271 SER A CA 1
ATOM 2153 C C . SER A 1 271 ? 33.702 5.070 3.979 1.00 54.22 271 SER A C 1
ATOM 2155 O O . SER A 1 271 ? 34.424 6.029 4.277 1.00 54.22 271 SER A O 1
ATOM 2157 N N . THR A 1 272 ? 34.175 3.820 3.890 1.00 51.41 272 THR A N 1
ATOM 2158 C CA . THR A 1 272 ? 35.526 3.378 4.285 1.00 51.41 272 THR A CA 1
ATOM 2159 C C . THR A 1 272 ? 36.247 2.560 3.193 1.00 51.41 272 THR A C 1
ATOM 2161 O O . THR A 1 272 ? 35.591 1.920 2.367 1.00 51.41 272 THR A O 1
ATOM 2164 N N . PRO A 1 273 ? 37.600 2.568 3.149 1.00 45.38 273 PRO A N 1
ATOM 2165 C CA . PRO A 1 273 ? 38.372 1.703 2.256 1.00 45.38 273 PRO A CA 1
ATOM 2166 C C . PRO A 1 273 ? 38.207 0.231 2.650 1.00 45.38 273 PRO A C 1
ATOM 2168 O O . PRO A 1 273 ? 38.348 -0.124 3.820 1.00 45.38 273 PRO A O 1
ATOM 2171 N N . PHE A 1 274 ? 37.972 -0.641 1.671 1.00 43.62 274 PHE A N 1
ATOM 2172 C CA . PHE A 1 274 ? 37.978 -2.084 1.895 1.00 43.62 274 PHE A CA 1
ATOM 2173 C C . PHE A 1 274 ? 39.414 -2.574 2.143 1.00 43.62 274 PHE A C 1
ATOM 2175 O O . PHE A 1 274 ? 40.242 -2.567 1.233 1.00 43.62 274 PHE A O 1
ATOM 2182 N N . ALA A 1 275 ? 39.705 -3.013 3.369 1.00 40.91 275 ALA A N 1
ATOM 2183 C CA . ALA A 1 275 ? 40.998 -3.588 3.762 1.00 40.91 275 ALA A CA 1
ATOM 2184 C C . ALA A 1 275 ? 40.872 -5.015 4.342 1.00 40.91 275 ALA A C 1
ATOM 2186 O O . ALA A 1 275 ? 41.761 -5.476 5.054 1.00 40.91 275 ALA A O 1
ATOM 2187 N N . GLY A 1 276 ? 39.774 -5.723 4.051 1.00 41.47 276 GLY A N 1
ATOM 2188 C CA . GLY A 1 276 ? 39.531 -7.088 4.530 1.00 41.47 276 GLY A CA 1
ATOM 2189 C C . GLY A 1 276 ? 39.768 -8.164 3.459 1.00 41.47 276 GLY A C 1
ATOM 2190 O O . GLY A 1 276 ? 39.704 -7.881 2.263 1.00 41.47 276 GLY A O 1
ATOM 2191 N N . PRO A 1 277 ? 40.038 -9.424 3.833 1.00 37.09 277 PRO A N 1
ATOM 2192 C CA . PRO A 1 277 ? 39.885 -10.546 2.914 1.00 37.09 277 PRO A CA 1
ATOM 2193 C C . PRO A 1 277 ? 38.386 -10.804 2.671 1.00 37.09 277 PRO A C 1
ATOM 2195 O O . PRO A 1 277 ? 37.607 -10.920 3.616 1.00 37.09 277 PRO A O 1
ATOM 2198 N N . VAL A 1 278 ? 37.977 -10.870 1.399 1.00 42.06 278 VAL A N 1
ATOM 2199 C CA . VAL A 1 278 ? 36.634 -11.327 0.997 1.00 42.06 278 VAL A CA 1
ATOM 2200 C C . VAL A 1 278 ? 36.507 -12.794 1.413 1.00 42.06 278 VAL A C 1
ATOM 2202 O O . VAL A 1 278 ? 37.468 -13.548 1.263 1.00 42.06 278 VAL A O 1
ATOM 2205 N N . ARG A 1 279 ? 35.359 -13.191 1.980 1.00 38.38 279 ARG A N 1
ATOM 2206 C CA . ARG A 1 279 ? 35.105 -14.579 2.393 1.00 38.38 279 ARG A CA 1
ATOM 2207 C C . ARG A 1 279 ? 35.364 -15.537 1.228 1.00 38.38 279 ARG A C 1
ATOM 2209 O O . ARG A 1 279 ? 34.636 -15.537 0.245 1.00 38.38 279 ARG A O 1
ATOM 2216 N N . ASP A 1 280 ? 36.382 -16.365 1.402 1.00 37.12 280 ASP A N 1
ATOM 2217 C CA . ASP A 1 280 ? 36.621 -17.583 0.642 1.00 37.12 280 ASP A CA 1
ATOM 2218 C C . ASP A 1 280 ? 35.659 -18.653 1.188 1.00 37.12 280 ASP A C 1
ATOM 2220 O O . ASP A 1 280 ? 35.770 -19.052 2.354 1.00 37.12 280 ASP A O 1
ATOM 2224 N N . GLU A 1 281 ? 34.678 -19.093 0.393 1.00 40.47 281 GLU A N 1
ATOM 2225 C CA . GLU A 1 281 ? 33.714 -20.132 0.802 1.00 40.47 281 GLU A CA 1
ATOM 2226 C C . GLU A 1 281 ? 34.393 -21.477 1.144 1.00 40.47 281 GLU A C 1
ATOM 2228 O O . GLU A 1 281 ? 33.759 -22.362 1.721 1.00 40.47 281 GLU A O 1
ATOM 2233 N N . LEU A 1 282 ? 35.700 -21.631 0.887 1.00 40.97 282 LEU A N 1
ATOM 2234 C CA . LEU A 1 282 ? 36.447 -22.870 1.115 1.00 40.97 282 LEU A CA 1
ATOM 2235 C C . LEU A 1 282 ? 37.308 -22.906 2.390 1.00 40.97 282 LEU A C 1
ATOM 2237 O O . LEU A 1 282 ? 37.883 -23.953 2.699 1.00 40.97 282 LEU A O 1
ATOM 2241 N N . ARG A 1 283 ? 37.380 -21.838 3.200 1.00 38.50 283 ARG A N 1
ATOM 2242 C CA . ARG A 1 283 ? 38.159 -21.856 4.458 1.00 38.50 283 ARG A CA 1
ATOM 2243 C C . ARG A 1 283 ? 37.349 -21.440 5.683 1.00 38.50 283 ARG A C 1
ATOM 2245 O O . ARG A 1 283 ? 37.297 -20.280 6.079 1.00 38.50 283 ARG A O 1
ATOM 2252 N N . ARG A 1 284 ? 36.826 -22.447 6.395 1.00 38.88 284 ARG A N 1
ATOM 2253 C CA . ARG A 1 284 ? 36.351 -22.336 7.787 1.00 38.88 284 ARG A CA 1
ATOM 2254 C C . ARG A 1 284 ? 37.514 -22.007 8.738 1.00 38.88 284 ARG A C 1
ATOM 2256 O O . ARG A 1 284 ? 38.034 -22.890 9.414 1.00 38.88 284 ARG A O 1
ATOM 2263 N N . LYS A 1 285 ? 37.900 -20.738 8.857 1.00 36.00 285 LYS A N 1
ATOM 2264 C CA . LYS A 1 285 ? 38.532 -20.224 10.083 1.00 36.00 285 LYS A CA 1
ATOM 2265 C C . LYS A 1 285 ? 37.893 -18.898 10.475 1.00 36.00 285 LYS A C 1
ATOM 2267 O O . LYS A 1 285 ? 37.710 -18.019 9.644 1.00 36.00 285 LYS A O 1
ATOM 2272 N N . ARG A 1 286 ? 37.534 -18.799 11.760 1.00 38.41 286 ARG A N 1
ATOM 2273 C CA . ARG A 1 286 ? 36.969 -17.614 12.418 1.00 38.41 286 ARG A CA 1
ATOM 2274 C C . ARG A 1 286 ? 37.857 -16.392 12.153 1.00 38.41 286 ARG A C 1
ATOM 2276 O O . ARG A 1 286 ? 38.865 -16.213 12.825 1.00 38.41 286 ARG A O 1
ATOM 2283 N N . GLN A 1 287 ? 37.464 -15.554 11.206 1.00 37.91 287 GLN A N 1
ATOM 2284 C CA . GLN A 1 287 ? 37.857 -14.152 11.148 1.00 37.91 287 GLN A CA 1
ATOM 2285 C C . GLN A 1 287 ? 36.572 -13.330 11.115 1.00 37.91 287 GLN A C 1
ATOM 2287 O O . GLN A 1 287 ? 35.644 -13.635 10.367 1.00 37.91 287 GLN A O 1
ATOM 2292 N N . THR A 1 288 ? 36.497 -12.346 12.006 1.00 34.09 288 THR A N 1
ATOM 2293 C CA . THR A 1 288 ? 35.417 -11.363 12.104 1.00 34.09 288 THR A CA 1
ATOM 2294 C C . THR A 1 288 ? 35.264 -10.658 10.759 1.00 34.09 288 THR A C 1
ATOM 2296 O O . THR A 1 288 ? 36.158 -9.921 10.345 1.00 34.09 288 THR A O 1
ATOM 2299 N N . SER A 1 289 ? 34.166 -10.924 10.051 1.00 41.09 289 SER A N 1
ATOM 2300 C CA . SER A 1 289 ? 33.829 -10.260 8.794 1.00 41.09 289 SER A CA 1
ATOM 2301 C C . SER A 1 289 ? 33.543 -8.786 9.070 1.00 41.09 289 SER A C 1
ATOM 2303 O O . SER A 1 289 ? 32.590 -8.478 9.778 1.00 41.09 289 SER A O 1
ATOM 2305 N N . GLN A 1 290 ? 34.368 -7.881 8.543 1.00 52.84 290 GLN A N 1
ATOM 2306 C CA . GLN A 1 290 ? 34.007 -6.466 8.460 1.00 52.84 290 GLN A CA 1
ATOM 2307 C C . GLN A 1 290 ? 32.947 -6.332 7.360 1.00 52.84 290 GLN A C 1
ATOM 2309 O O . GLN A 1 290 ? 33.239 -6.594 6.194 1.00 52.84 290 GLN A O 1
ATOM 2314 N N . GLU A 1 291 ? 31.713 -6.015 7.740 1.00 55.41 291 GLU A N 1
ATOM 2315 C CA . GLU A 1 291 ? 30.599 -5.807 6.809 1.00 55.41 291 GLU A CA 1
ATOM 2316 C C . GLU A 1 291 ? 30.829 -4.535 5.970 1.00 55.41 291 GLU A C 1
ATOM 2318 O O . GLU A 1 291 ? 31.422 -3.562 6.446 1.00 55.41 291 GLU A O 1
ATOM 2323 N N 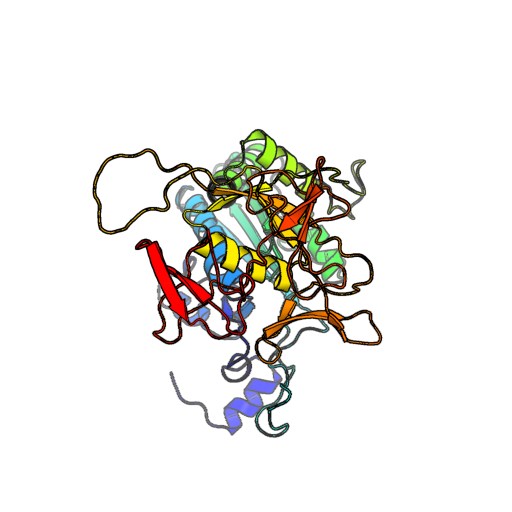. LEU A 1 292 ? 30.400 -4.536 4.702 1.00 59.88 292 LEU A N 1
ATOM 2324 C CA . LEU A 1 292 ? 30.569 -3.389 3.804 1.00 59.88 292 LEU A CA 1
ATOM 2325 C C . LEU A 1 292 ? 29.485 -2.354 4.075 1.00 59.88 292 LEU A C 1
ATOM 2327 O O . LEU A 1 292 ? 28.308 -2.639 3.873 1.00 59.88 292 LEU A O 1
ATOM 2331 N N . VAL A 1 293 ? 29.890 -1.147 4.469 1.00 63.34 293 VAL A N 1
ATOM 2332 C CA . VAL A 1 293 ? 28.967 -0.040 4.738 1.00 63.34 293 VAL A CA 1
ATOM 2333 C C . VAL A 1 293 ? 29.095 1.031 3.655 1.00 63.34 293 VAL A C 1
ATOM 2335 O O . VAL A 1 293 ? 30.174 1.586 3.430 1.00 63.34 293 VAL A O 1
ATOM 2338 N N . CYS A 1 294 ? 27.989 1.355 2.988 1.00 63.28 294 CYS A N 1
ATOM 2339 C CA . CYS A 1 294 ? 27.910 2.477 2.052 1.00 63.28 294 CYS A CA 1
ATOM 2340 C C . CYS A 1 294 ? 26.784 3.434 2.437 1.00 63.28 294 CYS A C 1
ATOM 2342 O O . CYS A 1 294 ? 25.802 3.030 3.050 1.00 63.28 294 CYS A O 1
ATOM 2344 N N . ARG A 1 295 ? 26.934 4.707 2.072 1.00 69.88 295 ARG A N 1
ATOM 2345 C CA . ARG A 1 295 ? 25.975 5.769 2.368 1.00 69.88 295 ARG A CA 1
ATOM 2346 C C . ARG A 1 295 ? 25.269 6.221 1.100 1.00 69.88 295 ARG A C 1
ATOM 2348 O O . ARG A 1 295 ? 25.932 6.473 0.095 1.00 69.88 295 ARG A O 1
ATOM 2355 N N . ILE A 1 296 ? 23.946 6.361 1.158 1.00 69.94 296 ILE A N 1
ATOM 2356 C CA . ILE A 1 296 ? 23.177 6.923 0.042 1.00 69.94 296 ILE A CA 1
ATOM 2357 C C . ILE A 1 296 ? 23.572 8.385 -0.194 1.00 69.94 296 ILE A C 1
ATOM 2359 O O . ILE A 1 296 ? 23.623 9.184 0.739 1.00 69.94 296 ILE A O 1
ATOM 2363 N N . ALA A 1 297 ? 23.803 8.729 -1.457 1.00 65.38 297 ALA A N 1
ATOM 2364 C CA . ALA A 1 297 ? 23.991 10.089 -1.935 1.00 65.38 297 ALA A CA 1
ATOM 2365 C C . ALA A 1 297 ? 23.275 10.286 -3.287 1.00 65.38 297 ALA A C 1
ATOM 2367 O O . ALA A 1 297 ? 23.123 9.317 -4.040 1.00 65.38 297 ALA A O 1
ATOM 2368 N N . PRO A 1 298 ? 22.850 11.519 -3.621 1.00 63.19 298 PRO A N 1
ATOM 2369 C CA . PRO A 1 298 ? 22.423 11.855 -4.975 1.00 63.19 298 PRO A CA 1
ATOM 2370 C C . PRO A 1 298 ? 23.529 11.555 -5.988 1.00 63.19 298 PRO A C 1
ATOM 2372 O O . PRO A 1 298 ? 24.708 11.804 -5.718 1.00 63.19 298 PRO A O 1
ATOM 2375 N N . GLU A 1 299 ? 23.158 11.047 -7.159 1.00 63.09 299 GLU A N 1
ATOM 2376 C CA . GLU A 1 299 ? 24.090 10.938 -8.277 1.00 63.09 299 GLU A CA 1
ATOM 2377 C C . GLU A 1 299 ? 24.305 12.338 -8.878 1.00 63.09 299 GLU A C 1
ATOM 2379 O O . GLU A 1 299 ? 23.487 12.827 -9.652 1.00 63.09 299 GLU A O 1
ATOM 2384 N N . VAL A 1 300 ? 25.379 13.026 -8.472 1.00 55.41 300 VAL A N 1
ATOM 2385 C CA . VAL A 1 300 ? 25.754 14.333 -9.038 1.00 55.41 300 VAL A CA 1
ATOM 2386 C C . VAL A 1 300 ? 26.780 14.107 -10.142 1.00 55.41 300 VAL A C 1
ATOM 2388 O O . VAL A 1 300 ? 27.899 13.672 -9.865 1.00 55.41 300 VAL A O 1
ATOM 2391 N N . LEU A 1 301 ? 26.393 14.391 -11.385 1.00 59.72 301 LEU A N 1
ATOM 2392 C CA . LEU A 1 301 ? 27.256 14.293 -12.560 1.00 59.72 301 LEU A CA 1
ATOM 2393 C C . LEU A 1 301 ? 27.136 15.568 -13.390 1.00 59.72 301 LEU A C 1
ATOM 2395 O O . LEU A 1 301 ? 26.053 15.895 -13.875 1.00 59.72 301 LEU A O 1
ATOM 2399 N N . ASP A 1 302 ? 28.252 16.278 -13.547 1.00 57.16 302 ASP A N 1
ATOM 2400 C CA . ASP A 1 302 ? 28.314 17.475 -14.385 1.00 57.16 302 ASP A CA 1
ATOM 2401 C C . ASP A 1 302 ? 27.945 17.123 -15.835 1.00 57.16 302 ASP A C 1
ATOM 2403 O O . ASP A 1 302 ? 28.552 16.244 -16.447 1.00 57.16 302 ASP A O 1
ATOM 2407 N N . GLY A 1 303 ? 26.931 17.806 -16.377 1.00 61.03 303 GLY A N 1
ATOM 2408 C CA . GLY A 1 303 ? 26.511 17.695 -17.780 1.00 61.03 303 GLY A CA 1
ATOM 2409 C C . GLY A 1 303 ? 25.472 16.614 -18.111 1.00 61.03 303 GLY A C 1
ATOM 2410 O O . GLY A 1 303 ? 24.968 16.610 -19.230 1.00 61.03 303 GLY A O 1
ATOM 2411 N N . CYS A 1 304 ? 25.087 15.740 -17.175 1.00 63.56 304 CYS A N 1
ATOM 2412 C CA . CYS A 1 304 ? 24.084 14.691 -17.412 1.00 63.56 304 CYS A CA 1
ATOM 2413 C C . CYS A 1 304 ? 22.680 15.098 -16.925 1.00 63.56 304 CYS A C 1
ATOM 2415 O O . CYS A 1 304 ? 22.513 15.525 -15.786 1.00 63.56 304 CYS A O 1
ATOM 2417 N N . ALA A 1 305 ? 21.649 14.899 -17.756 1.00 65.12 305 ALA A N 1
ATOM 2418 C CA . ALA A 1 305 ? 20.239 15.077 -17.382 1.00 65.12 305 ALA A CA 1
ATOM 2419 C C . ALA A 1 305 ? 19.600 13.793 -16.811 1.00 65.12 305 ALA A C 1
ATOM 2421 O O . ALA A 1 305 ? 18.575 13.860 -16.135 1.00 65.12 305 ALA A O 1
ATOM 2422 N N . THR A 1 306 ? 20.192 12.624 -17.073 1.00 64.06 306 THR A N 1
ATOM 2423 C CA . THR A 1 306 ? 19.779 11.325 -16.513 1.00 64.06 306 THR A CA 1
ATOM 2424 C C . THR A 1 306 ? 20.919 10.661 -15.748 1.00 64.06 306 THR A C 1
ATOM 2426 O O . THR A 1 306 ? 22.085 10.997 -15.951 1.00 64.06 306 THR A O 1
ATOM 2429 N N . SER A 1 307 ? 20.589 9.647 -14.943 1.00 68.44 307 SER A N 1
ATOM 2430 C CA . SER A 1 307 ? 21.577 8.756 -14.331 1.00 68.44 307 SER A CA 1
ATOM 2431 C C . SER A 1 307 ? 22.547 8.164 -15.346 1.00 68.44 307 SER A C 1
ATOM 2433 O O . SER A 1 307 ? 22.203 7.939 -16.512 1.00 68.44 307 SER A O 1
ATOM 2435 N N . CYS A 1 308 ? 23.765 7.904 -14.879 1.00 66.81 308 CYS A N 1
ATOM 2436 C CA . CYS A 1 308 ? 24.828 7.333 -15.685 1.00 66.81 308 CYS A CA 1
ATOM 2437 C C . CYS A 1 308 ? 24.758 5.811 -15.625 1.00 66.81 308 CYS A C 1
ATOM 2439 O O . CYS A 1 308 ? 25.188 5.192 -14.649 1.00 66.81 308 CYS A O 1
ATOM 2441 N N . LEU A 1 309 ? 24.169 5.218 -16.663 1.00 63.56 309 LEU A N 1
ATOM 2442 C CA . LEU A 1 309 ? 23.804 3.805 -16.697 1.00 63.56 309 LEU A CA 1
ATOM 2443 C C . LEU A 1 309 ? 24.745 3.011 -17.598 1.00 63.56 309 LEU A C 1
ATOM 2445 O O . LEU A 1 309 ? 25.243 3.513 -18.611 1.00 63.56 309 LEU A O 1
ATOM 2449 N N . PHE A 1 310 ? 24.982 1.755 -17.225 1.00 60.41 310 PHE A N 1
ATOM 2450 C CA . PHE A 1 310 ? 25.785 0.845 -18.030 1.00 60.41 310 PHE A CA 1
ATOM 2451 C C . PHE A 1 310 ? 25.024 0.433 -19.293 1.00 60.41 310 PHE A C 1
ATOM 2453 O O . PHE A 1 310 ? 23.878 -0.009 -19.224 1.00 60.41 310 PHE A O 1
ATOM 2460 N N . ASN A 1 311 ? 25.664 0.560 -20.454 1.00 58.25 311 ASN A N 1
ATOM 2461 C CA . ASN A 1 311 ? 25.133 0.074 -21.720 1.00 58.25 311 ASN A CA 1
ATOM 2462 C C . ASN A 1 311 ? 25.839 -1.231 -22.109 1.00 58.25 311 ASN A C 1
ATOM 2464 O O . ASN A 1 311 ? 27.023 -1.216 -22.447 1.00 58.25 311 ASN A O 1
ATOM 2468 N N . ASP A 1 312 ? 25.104 -2.345 -22.124 1.00 48.09 312 ASP A N 1
ATOM 2469 C CA . ASP A 1 312 ? 25.651 -3.681 -22.410 1.00 48.09 312 ASP A CA 1
ATOM 2470 C C . ASP A 1 312 ? 26.229 -3.829 -23.829 1.00 48.09 312 ASP A C 1
ATOM 2472 O O . ASP A 1 312 ? 27.195 -4.566 -24.036 1.00 48.09 312 ASP A O 1
ATOM 2476 N N . ALA A 1 313 ? 25.665 -3.131 -24.821 1.00 49.06 313 ALA A N 1
ATOM 2477 C CA . ALA A 1 313 ? 26.115 -3.212 -26.213 1.00 49.06 313 ALA A CA 1
ATOM 2478 C C . ALA A 1 313 ? 27.412 -2.421 -26.440 1.00 49.06 313 ALA A C 1
ATOM 2480 O O . ALA A 1 313 ? 28.306 -2.867 -27.159 1.00 49.06 313 ALA A O 1
ATOM 2481 N N . ALA A 1 314 ? 27.525 -1.255 -25.803 1.00 53.34 314 ALA A N 1
ATOM 2482 C CA . ALA A 1 314 ? 28.696 -0.388 -25.877 1.00 53.34 314 ALA A CA 1
ATOM 2483 C C . ALA A 1 314 ? 29.760 -0.716 -24.816 1.00 53.34 314 ALA A C 1
ATOM 2485 O O . ALA A 1 314 ? 30.893 -0.242 -24.928 1.00 53.34 314 ALA A O 1
ATOM 2486 N N . ARG A 1 315 ? 29.407 -1.534 -23.814 1.00 50.41 315 ARG A N 1
ATOM 2487 C CA . ARG A 1 315 ? 30.255 -1.939 -22.682 1.00 50.41 315 ARG A CA 1
ATOM 2488 C C . ARG A 1 315 ? 30.878 -0.734 -21.972 1.00 50.41 315 ARG A C 1
ATOM 2490 O O . ARG A 1 315 ? 32.052 -0.743 -21.601 1.00 50.41 315 ARG A O 1
ATOM 2497 N N . ASP A 1 316 ? 30.097 0.334 -21.850 1.00 52.53 316 ASP A N 1
ATOM 2498 C CA . ASP A 1 316 ? 30.516 1.622 -21.297 1.00 52.53 316 ASP A CA 1
ATOM 2499 C C . ASP A 1 316 ? 29.306 2.349 -20.696 1.00 52.53 316 ASP A C 1
ATOM 2501 O O . ASP A 1 316 ? 28.158 1.959 -20.926 1.00 52.53 316 ASP A O 1
ATOM 2505 N N . TYR A 1 317 ? 29.565 3.398 -19.923 1.00 62.97 317 TYR A N 1
ATOM 2506 C CA . TYR A 1 317 ? 28.519 4.153 -19.242 1.00 62.97 317 TYR A CA 1
ATOM 2507 C C . TYR A 1 317 ? 28.075 5.373 -20.043 1.00 62.97 317 TYR A C 1
ATOM 2509 O O . TYR A 1 317 ? 28.900 6.142 -20.547 1.00 62.97 317 TYR A O 1
ATOM 2517 N N . TYR A 1 318 ? 26.759 5.561 -20.125 1.00 66.00 318 TYR A N 1
ATOM 2518 C CA . TYR A 1 318 ? 26.150 6.661 -20.862 1.00 66.00 318 TYR A CA 1
ATOM 2519 C C . TYR A 1 318 ? 25.041 7.339 -20.064 1.00 66.00 318 TYR A C 1
ATOM 2521 O O . TYR A 1 318 ? 24.334 6.710 -19.274 1.00 66.00 318 TYR A O 1
ATOM 2529 N N . CYS A 1 319 ? 24.897 8.639 -20.295 1.00 64.44 319 CYS A N 1
ATOM 2530 C CA . CYS A 1 319 ? 23.801 9.448 -19.791 1.00 64.44 319 CYS A CA 1
ATOM 2531 C C . CYS A 1 319 ? 23.199 10.255 -20.947 1.00 64.44 319 CYS A C 1
ATOM 2533 O O . CYS A 1 319 ? 23.857 10.507 -21.959 1.00 64.44 319 CYS A O 1
ATOM 2535 N N . SER A 1 320 ? 21.940 10.660 -20.811 1.00 70.38 320 SER A N 1
ATOM 2536 C CA . SER A 1 320 ? 21.321 11.622 -21.719 1.00 70.38 320 SER A CA 1
ATOM 2537 C C . SER A 1 320 ? 21.560 13.034 -21.198 1.00 70.38 320 SER A C 1
ATOM 2539 O O . SER A 1 320 ? 21.370 13.289 -20.010 1.00 70.38 320 SER A O 1
ATOM 2541 N N . THR A 1 321 ? 21.928 13.960 -22.079 1.00 69.44 321 THR A N 1
ATOM 2542 C CA . THR A 1 321 ? 22.016 15.404 -21.792 1.00 69.44 321 THR A CA 1
ATOM 2543 C C . THR A 1 321 ? 20.704 16.138 -22.111 1.00 69.44 321 THR A C 1
ATOM 2545 O O . THR A 1 321 ? 20.623 17.359 -22.027 1.00 69.44 321 THR A O 1
ATOM 2548 N N . GLY A 1 322 ? 19.653 15.395 -22.488 1.00 62.94 322 GLY A N 1
ATOM 2549 C CA . GLY A 1 322 ? 18.353 15.917 -22.922 1.00 62.94 322 GLY A CA 1
ATOM 2550 C C . GLY A 1 322 ? 18.218 16.066 -24.441 1.00 62.94 322 GLY A C 1
ATOM 2551 O O . GLY A 1 322 ? 17.105 16.008 -24.957 1.00 62.94 322 GLY A O 1
ATOM 2552 N N . SER A 1 323 ? 19.331 16.186 -25.168 1.00 65.38 323 SER A N 1
ATOM 2553 C CA . SER A 1 323 ? 19.364 16.289 -26.638 1.00 65.38 323 SER A CA 1
ATOM 2554 C C . SER A 1 323 ? 20.228 15.215 -27.304 1.00 65.38 323 SER A C 1
ATOM 2556 O O . SER A 1 323 ? 19.983 14.860 -28.456 1.00 65.38 323 SER A O 1
ATOM 2558 N N . MET A 1 324 ? 21.208 14.663 -26.585 1.00 72.69 324 MET A N 1
ATOM 2559 C CA . MET A 1 324 ? 22.074 13.593 -27.071 1.00 72.69 324 MET A CA 1
ATOM 2560 C C . MET A 1 324 ? 22.477 12.639 -25.947 1.00 72.69 324 MET A C 1
ATOM 2562 O O . MET A 1 324 ? 22.278 12.910 -24.764 1.00 72.69 324 MET A O 1
ATOM 2566 N N . THR A 1 325 ? 23.021 11.489 -26.336 1.00 71.12 325 THR A N 1
ATOM 2567 C CA . THR A 1 325 ? 23.613 10.528 -25.404 1.00 71.12 325 THR A CA 1
ATOM 2568 C C . THR A 1 325 ? 25.117 10.762 -25.352 1.00 71.12 325 THR A C 1
ATOM 2570 O O . THR A 1 325 ? 25.779 10.711 -26.387 1.00 71.12 325 THR A O 1
ATOM 2573 N N . GLU A 1 326 ? 25.656 10.991 -24.159 1.00 68.44 326 GLU A N 1
ATOM 2574 C CA . GLU A 1 326 ? 27.085 11.208 -23.938 1.00 68.44 326 GLU A CA 1
ATOM 2575 C C . GLU A 1 326 ? 27.676 10.146 -23.016 1.00 68.44 326 GLU A C 1
ATOM 2577 O O . GLU A 1 326 ? 26.986 9.547 -22.186 1.00 68.44 326 GLU A O 1
ATOM 2582 N N . ARG A 1 327 ? 28.980 9.897 -23.180 1.00 63.19 327 ARG A N 1
ATOM 2583 C CA . ARG A 1 327 ? 29.725 9.033 -22.263 1.00 63.19 327 ARG A CA 1
ATOM 2584 C C . ARG A 1 327 ? 29.827 9.725 -20.919 1.00 63.19 327 ARG A C 1
ATOM 2586 O O . ARG A 1 327 ? 30.309 10.849 -20.838 1.00 63.19 327 ARG A O 1
ATOM 2593 N N . CYS A 1 328 ? 29.453 9.014 -19.872 1.00 61.72 328 CYS A N 1
ATOM 2594 C CA . CYS A 1 328 ? 29.487 9.527 -18.516 1.00 61.72 328 CYS A CA 1
ATOM 2595 C C . CYS A 1 328 ? 30.378 8.651 -17.639 1.00 61.72 328 CYS A C 1
ATOM 2597 O O . CYS A 1 328 ? 30.683 7.501 -17.957 1.00 61.72 328 CYS A O 1
ATOM 2599 N N . SER A 1 329 ? 30.838 9.221 -16.529 1.00 59.94 329 SER A N 1
ATOM 2600 C CA . SER A 1 329 ? 31.588 8.486 -15.516 1.00 59.94 329 SER A CA 1
ATOM 2601 C C . SER A 1 329 ? 30.717 8.368 -14.274 1.00 59.94 329 SER A C 1
ATOM 2603 O O . SER A 1 329 ? 30.476 9.376 -13.621 1.00 59.94 329 SER A O 1
ATOM 2605 N N . PRO A 1 330 ? 30.210 7.178 -13.950 1.00 59.28 330 PRO A N 1
ATOM 2606 C CA . PRO A 1 330 ? 29.364 7.005 -12.780 1.00 59.28 330 PRO A CA 1
ATOM 2607 C C . PRO A 1 330 ? 30.159 7.214 -11.483 1.00 59.28 330 PRO A C 1
ATOM 2609 O O . PRO A 1 330 ? 31.338 6.869 -11.401 1.00 59.28 330 PRO A O 1
ATOM 2612 N N . THR A 1 331 ? 29.511 7.747 -10.443 1.00 55.53 331 THR A N 1
ATOM 2613 C CA . THR A 1 331 ? 30.163 8.065 -9.164 1.00 55.53 331 THR A CA 1
ATOM 2614 C C . THR A 1 331 ? 30.521 6.787 -8.412 1.00 55.53 331 THR A C 1
ATOM 2616 O O . THR A 1 331 ? 29.698 6.228 -7.686 1.00 55.53 331 THR A O 1
ATOM 2619 N N . TYR A 1 332 ? 31.743 6.292 -8.586 1.00 61.22 332 TYR A N 1
ATOM 2620 C CA . TYR A 1 332 ? 32.129 5.021 -7.996 1.00 61.22 332 TYR A CA 1
ATOM 2621 C C . TYR A 1 332 ? 33.533 5.025 -7.419 1.00 61.22 332 TYR A C 1
ATOM 2623 O O . TYR A 1 332 ? 34.476 5.422 -8.074 1.00 61.22 332 TYR A O 1
ATOM 2631 N N . SER A 1 333 ? 33.680 4.502 -6.203 1.00 53.56 333 SER A N 1
ATOM 2632 C CA . SER A 1 333 ? 34.938 4.500 -5.456 1.00 53.56 333 SER A CA 1
ATOM 2633 C C . SER A 1 333 ? 35.555 5.896 -5.340 1.00 53.56 333 SER A C 1
ATOM 2635 O O . SER A 1 333 ? 36.371 6.328 -6.150 1.00 53.56 333 SER A O 1
ATOM 2637 N N . ASN A 1 334 ? 35.288 6.560 -4.217 1.00 57.56 334 ASN A N 1
ATOM 2638 C CA . ASN A 1 334 ? 36.134 7.665 -3.772 1.00 57.56 334 ASN A CA 1
ATOM 2639 C C . ASN A 1 334 ? 37.508 7.160 -3.319 1.00 57.56 334 ASN A C 1
ATOM 2641 O O . ASN A 1 334 ? 38.123 7.825 -2.509 1.00 57.56 334 ASN A O 1
ATOM 2645 N N . ILE A 1 335 ? 37.967 5.984 -3.749 1.00 53.00 335 ILE A N 1
ATOM 2646 C CA . ILE A 1 335 ? 39.219 5.366 -3.340 1.00 53.00 335 ILE A CA 1
ATOM 2647 C C . ILE A 1 335 ? 39.987 4.946 -4.599 1.00 53.00 335 ILE A C 1
ATOM 2649 O O . ILE A 1 335 ? 39.492 4.177 -5.428 1.00 53.00 335 ILE A O 1
ATOM 2653 N N . ALA A 1 336 ? 41.203 5.455 -4.741 1.00 58.81 336 ALA A N 1
ATOM 2654 C CA . ALA A 1 336 ? 42.154 5.040 -5.758 1.00 58.81 336 ALA A CA 1
ATOM 2655 C C . ALA A 1 336 ? 42.681 3.619 -5.484 1.00 58.81 336 ALA A C 1
ATOM 2657 O O . ALA A 1 336 ? 42.611 3.118 -4.363 1.00 58.81 336 ALA A O 1
ATOM 2658 N N . VAL A 1 337 ? 43.283 2.972 -6.488 1.00 49.06 337 VAL A N 1
ATOM 2659 C CA . VAL A 1 337 ? 43.875 1.618 -6.362 1.00 49.06 337 VAL A CA 1
ATOM 2660 C C . VAL A 1 337 ? 44.928 1.540 -5.245 1.00 49.06 337 VAL A C 1
ATOM 2662 O O . VAL A 1 337 ? 45.148 0.482 -4.662 1.00 49.06 337 VAL A O 1
ATOM 2665 N N . ASN A 1 338 ? 45.556 2.666 -4.907 1.00 52.03 338 ASN A N 1
ATOM 2666 C CA . ASN A 1 338 ? 46.527 2.783 -3.821 1.00 52.03 338 ASN A CA 1
ATOM 2667 C C . ASN A 1 338 ? 45.893 2.998 -2.423 1.00 52.03 338 ASN A C 1
ATOM 2669 O O . ASN A 1 338 ? 46.618 3.233 -1.458 1.00 52.03 338 ASN A O 1
ATOM 2673 N N . GLY A 1 339 ? 44.561 2.958 -2.307 1.00 49.28 339 GLY A N 1
ATOM 2674 C CA . GLY A 1 339 ? 43.816 3.110 -1.053 1.00 49.28 339 GLY A CA 1
ATOM 2675 C C . GLY A 1 339 ? 43.537 4.555 -0.622 1.00 49.28 339 GLY A C 1
ATOM 2676 O O . GLY A 1 339 ? 42.884 4.764 0.400 1.00 49.28 339 GLY A O 1
ATOM 2677 N N . GLN A 1 340 ? 44.000 5.560 -1.372 1.00 57.44 340 GLN A N 1
ATOM 2678 C CA . GLN A 1 340 ? 43.784 6.972 -1.041 1.00 57.44 340 GLN A CA 1
ATOM 2679 C C . GLN A 1 340 ? 42.419 7.476 -1.491 1.00 57.44 340 GLN A C 1
ATOM 2681 O O . GLN A 1 340 ? 41.903 7.038 -2.517 1.00 57.44 340 GLN A O 1
ATOM 2686 N N . ARG A 1 341 ? 41.865 8.453 -0.762 1.00 63.97 341 ARG A N 1
ATOM 2687 C CA . ARG A 1 341 ? 40.583 9.052 -1.126 1.00 63.97 341 ARG A CA 1
ATOM 2688 C C . ARG A 1 341 ? 40.723 9.972 -2.350 1.00 63.97 341 ARG A C 1
ATOM 2690 O O . ARG A 1 341 ? 41.598 10.833 -2.379 1.00 63.97 341 ARG A O 1
ATOM 2697 N N . CYS A 1 342 ? 39.860 9.777 -3.341 1.00 67.50 342 CYS A N 1
ATOM 2698 C CA . CYS A 1 342 ? 39.678 10.663 -4.482 1.00 67.50 342 CYS A CA 1
ATOM 2699 C C . CYS A 1 342 ? 38.987 11.955 -4.031 1.00 67.50 342 CYS A C 1
ATOM 2701 O O . CYS A 1 342 ? 38.097 11.923 -3.173 1.00 67.50 342 CYS A O 1
ATOM 2703 N N . LYS A 1 343 ? 39.369 13.084 -4.623 1.00 72.62 343 LYS A N 1
ATOM 2704 C CA . LYS A 1 343 ? 38.725 14.373 -4.378 1.00 72.62 343 LYS A CA 1
ATOM 2705 C C . LYS A 1 343 ? 37.290 14.368 -4.902 1.00 72.62 343 LYS A C 1
ATOM 2707 O O . LYS A 1 343 ? 36.972 13.689 -5.876 1.00 72.62 343 LYS A O 1
ATOM 2712 N N . SER A 1 344 ? 36.423 15.132 -4.244 1.00 62.31 344 SER A N 1
ATOM 2713 C CA . SER A 1 344 ? 34.995 15.210 -4.571 1.00 62.31 344 SER A CA 1
ATOM 2714 C C . SER A 1 344 ? 34.712 15.835 -5.937 1.00 62.31 344 SER A C 1
ATOM 2716 O O . SER A 1 344 ? 33.692 15.525 -6.536 1.00 62.31 344 SER A O 1
ATOM 2718 N N . ASP A 1 345 ? 35.604 16.694 -6.425 1.00 67.56 345 ASP A N 1
ATOM 2719 C CA . ASP A 1 345 ? 35.524 17.357 -7.732 1.00 67.56 345 ASP A CA 1
ATOM 2720 C C . ASP A 1 345 ? 36.182 16.541 -8.864 1.00 67.56 345 ASP A C 1
ATOM 2722 O O . ASP A 1 345 ? 35.977 16.830 -10.036 1.00 67.56 345 ASP A O 1
ATOM 2726 N N . HIS A 1 346 ? 36.941 15.493 -8.528 1.00 73.44 346 HIS A N 1
ATOM 2727 C CA . HIS A 1 346 ? 37.640 14.617 -9.473 1.00 73.44 346 HIS A CA 1
ATOM 2728 C C . HIS A 1 346 ? 37.555 13.161 -8.997 1.00 73.44 346 HIS A C 1
ATOM 2730 O O . HIS A 1 346 ? 38.567 12.496 -8.731 1.00 73.44 346 HIS A O 1
ATOM 2736 N N . THR A 1 347 ? 36.313 12.688 -8.861 1.00 68.31 347 THR A N 1
ATOM 2737 C CA . THR A 1 347 ? 35.972 11.304 -8.496 1.00 68.31 347 THR A CA 1
ATOM 2738 C C . THR A 1 347 ? 36.436 10.316 -9.571 1.00 68.31 347 TH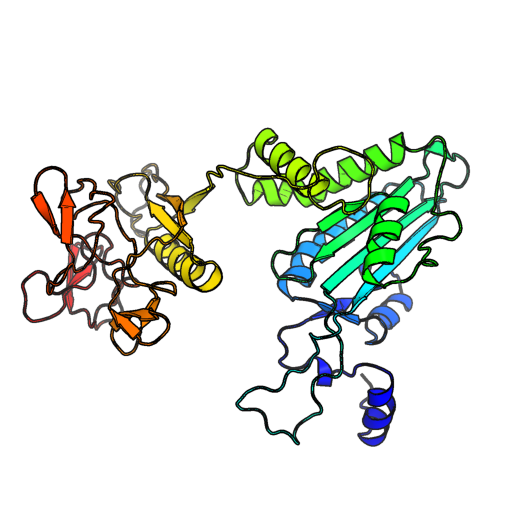R A C 1
ATOM 2740 O O . THR A 1 347 ? 36.927 10.718 -10.623 1.00 68.31 347 THR A O 1
ATOM 2743 N N . CYS A 1 348 ? 36.355 9.008 -9.316 1.00 68.25 348 CYS A N 1
ATOM 2744 C CA . CYS A 1 348 ? 36.810 8.026 -10.297 1.00 68.25 348 CYS A CA 1
ATOM 2745 C C . CYS A 1 348 ? 36.045 8.125 -11.623 1.00 68.25 348 CYS A C 1
ATOM 2747 O O . CYS A 1 348 ? 34.835 7.924 -11.668 1.00 68.25 348 CYS A O 1
ATOM 2749 N N . GLY A 1 349 ? 36.764 8.377 -12.712 1.00 66.75 349 GLY A N 1
ATOM 2750 C CA . GLY A 1 349 ? 36.185 8.552 -14.038 1.00 66.75 349 GLY A CA 1
ATOM 2751 C C . GLY A 1 349 ? 37.249 8.566 -15.125 1.00 66.75 349 GLY A C 1
ATOM 2752 O O . GLY A 1 349 ? 38.441 8.507 -14.838 1.00 66.75 349 GLY A O 1
ATOM 2753 N N . ARG A 1 350 ? 36.846 8.626 -16.396 1.00 59.56 350 ARG A N 1
ATOM 2754 C CA . ARG A 1 350 ? 37.832 8.675 -17.490 1.00 59.56 350 ARG A CA 1
ATOM 2755 C C . ARG A 1 350 ? 38.505 10.030 -17.642 1.00 59.56 350 ARG A C 1
ATOM 2757 O O . ARG A 1 350 ? 39.648 10.069 -18.076 1.00 59.56 350 ARG A O 1
ATOM 2764 N N . HIS A 1 351 ? 37.819 11.126 -17.307 1.00 67.50 351 HIS A N 1
ATOM 2765 C CA . HIS A 1 351 ? 38.363 12.493 -17.393 1.00 67.50 351 HIS A CA 1
ATOM 2766 C C . HIS A 1 351 ? 39.052 12.800 -18.737 1.00 67.50 351 HIS A C 1
ATOM 2768 O O . HIS A 1 351 ? 40.090 13.450 -18.776 1.00 67.50 351 HIS A O 1
ATOM 2774 N N . GLY A 1 352 ? 38.506 12.275 -19.842 1.00 62.03 352 GLY A N 1
ATOM 2775 C CA . GLY A 1 352 ? 39.070 12.440 -21.189 1.00 62.03 352 GLY A CA 1
ATOM 2776 C C . GLY A 1 352 ? 40.193 11.465 -21.582 1.00 62.03 352 GLY A C 1
ATOM 2777 O O . GLY A 1 352 ? 40.711 11.577 -22.688 1.00 62.03 352 GLY A O 1
ATOM 2778 N N . TYR A 1 353 ? 40.546 10.493 -20.735 1.00 59.62 353 TYR A N 1
ATOM 2779 C CA . TYR A 1 353 ? 41.586 9.487 -20.990 1.00 59.62 353 TYR A CA 1
ATOM 2780 C C . TYR A 1 3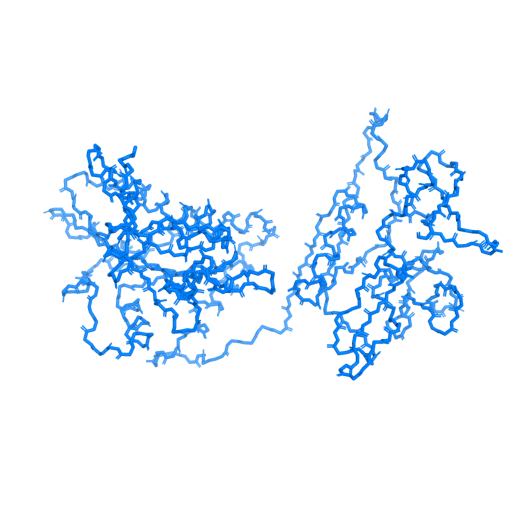53 ? 41.020 8.089 -21.302 1.00 59.62 353 TYR A C 1
ATOM 2782 O O . TYR A 1 353 ? 39.842 7.796 -21.096 1.00 59.62 353 TYR A O 1
ATOM 2790 N N . ASP A 1 354 ? 41.893 7.181 -21.750 1.00 52.28 354 ASP A N 1
ATOM 2791 C CA . ASP A 1 354 ? 41.556 5.781 -22.064 1.00 52.28 354 ASP A CA 1
ATOM 2792 C C . ASP A 1 354 ? 41.369 4.873 -20.830 1.00 52.28 354 ASP A C 1
ATOM 2794 O O . ASP A 1 354 ? 40.928 3.726 -20.957 1.00 52.28 354 ASP A O 1
ATOM 2798 N N . TYR A 1 355 ? 41.697 5.371 -19.635 1.00 56.94 355 TYR A N 1
ATOM 2799 C CA . TYR A 1 355 ? 41.638 4.644 -18.363 1.00 56.94 355 TYR A CA 1
ATOM 2800 C C . TYR A 1 355 ? 40.827 5.417 -17.325 1.00 56.94 355 TYR A C 1
ATOM 2802 O O . TYR A 1 355 ? 40.558 6.601 -17.497 1.00 56.94 355 TYR A O 1
ATOM 2810 N N . TYR A 1 356 ? 40.454 4.738 -16.240 1.00 64.94 356 TYR A N 1
ATOM 2811 C CA . TYR A 1 356 ? 39.782 5.362 -15.108 1.00 64.94 356 TYR A CA 1
ATOM 2812 C C . TYR A 1 356 ? 40.810 5.907 -14.120 1.00 64.94 356 TYR A C 1
ATOM 2814 O O . TYR A 1 356 ? 41.698 5.194 -13.643 1.00 64.94 356 TYR A O 1
ATOM 2822 N N . TRP A 1 357 ? 40.656 7.186 -13.822 1.00 70.25 357 TRP A N 1
ATOM 2823 C CA . TRP A 1 357 ? 41.518 7.971 -12.968 1.00 70.25 357 TRP A CA 1
ATOM 2824 C C . TRP A 1 357 ? 40.693 8.730 -11.941 1.00 70.25 357 TRP A C 1
ATOM 2826 O O . TRP A 1 357 ? 39.530 9.063 -12.159 1.00 70.25 357 TRP A O 1
ATOM 2836 N N . CYS A 1 358 ? 41.314 9.045 -10.820 1.00 72.00 358 CYS A N 1
ATOM 2837 C CA . CYS A 1 358 ? 40.812 10.050 -9.906 1.00 72.00 358 CYS A CA 1
ATOM 2838 C C . CYS A 1 358 ? 41.976 10.884 -9.382 1.00 72.00 358 CYS A C 1
ATOM 2840 O O . CYS A 1 358 ? 43.123 10.429 -9.381 1.00 72.00 358 CYS A O 1
ATOM 2842 N N . ASN A 1 359 ? 41.700 12.105 -8.942 1.00 80.69 359 ASN A N 1
ATOM 2843 C CA . ASN A 1 359 ? 42.725 12.949 -8.342 1.00 80.69 359 ASN A CA 1
ATOM 2844 C C . ASN A 1 359 ? 42.729 12.731 -6.827 1.00 80.69 359 ASN A C 1
ATOM 2846 O O . ASN A 1 359 ? 41.680 12.821 -6.192 1.00 80.69 359 ASN A O 1
ATOM 2850 N N . THR A 1 360 ? 43.886 12.440 -6.241 1.00 79.06 360 THR A N 1
ATOM 2851 C CA . THR A 1 360 ? 44.064 12.405 -4.782 1.00 79.06 360 THR A CA 1
ATOM 2852 C C . THR A 1 360 ? 44.751 13.689 -4.318 1.00 79.06 360 THR A C 1
ATOM 2854 O O . THR A 1 360 ? 45.181 14.510 -5.123 1.00 79.06 360 THR A O 1
ATOM 2857 N N . ASP A 1 361 ? 44.916 13.898 -3.013 1.00 74.88 361 ASP A N 1
ATOM 2858 C CA . ASP A 1 361 ? 45.658 15.069 -2.511 1.00 74.88 361 ASP A CA 1
ATOM 2859 C C . ASP A 1 361 ? 47.118 15.126 -2.986 1.00 74.88 361 ASP A C 1
ATOM 2861 O O . ASP A 1 361 ? 47.761 16.168 -2.878 1.00 74.88 361 ASP A O 1
ATOM 2865 N N . ARG A 1 362 ? 47.648 14.016 -3.518 1.00 72.25 362 ARG A N 1
ATOM 2866 C CA . ARG A 1 362 ? 49.047 13.896 -3.937 1.00 72.25 362 ARG A CA 1
ATOM 2867 C C . ARG A 1 362 ? 49.235 13.849 -5.451 1.00 72.25 362 ARG A C 1
ATOM 2869 O O . ARG A 1 362 ? 50.242 14.359 -5.925 1.00 72.25 362 ARG A O 1
ATOM 2876 N N . SER A 1 363 ? 48.347 13.189 -6.201 1.00 82.19 363 SER A N 1
ATOM 2877 C CA . SER A 1 363 ? 48.459 13.053 -7.667 1.00 82.19 363 SER A CA 1
ATOM 2878 C C . SER A 1 363 ? 47.236 12.364 -8.284 1.00 82.19 363 SER A C 1
ATOM 2880 O O . SER A 1 363 ? 46.404 11.795 -7.578 1.00 82.19 363 SER A O 1
ATOM 2882 N N . TRP A 1 364 ? 47.170 12.349 -9.616 1.00 78.69 364 TRP A N 1
ATOM 2883 C CA . TRP A 1 364 ? 46.275 11.466 -10.359 1.00 78.69 364 TRP A CA 1
ATOM 2884 C C . TRP A 1 364 ? 46.637 10.002 -10.125 1.00 78.69 364 TRP A C 1
ATOM 2886 O O . TRP A 1 364 ? 47.789 9.594 -10.269 1.00 78.69 364 TRP A O 1
ATOM 2896 N N . GLN A 1 365 ? 45.639 9.211 -9.760 1.00 67.75 365 GLN A N 1
ATOM 2897 C CA . GLN A 1 365 ? 45.780 7.796 -9.469 1.00 67.75 365 GLN A CA 1
ATOM 2898 C C . GLN A 1 365 ? 44.769 6.998 -10.268 1.00 67.75 365 GLN A C 1
ATOM 2900 O O . GLN A 1 365 ? 43.646 7.444 -10.503 1.00 67.75 365 GLN A O 1
ATOM 2905 N N . PHE A 1 366 ? 45.165 5.791 -10.658 1.00 62.41 366 PHE A N 1
ATOM 2906 C CA . PHE A 1 366 ? 44.228 4.854 -11.245 1.00 62.41 366 PHE A CA 1
ATOM 2907 C C . PHE A 1 366 ? 43.139 4.515 -10.238 1.00 62.41 366 PHE A C 1
ATOM 2909 O O . PHE A 1 366 ? 43.389 4.309 -9.045 1.00 62.41 366 PHE A O 1
ATOM 2916 N N . CYS A 1 367 ? 41.931 4.401 -10.750 1.00 61.31 367 CYS A N 1
ATOM 2917 C CA . CYS A 1 367 ? 40.787 3.912 -10.017 1.00 61.31 367 CYS A CA 1
ATOM 2918 C C . CYS A 1 367 ? 40.061 2.900 -10.907 1.00 61.31 367 CYS A C 1
ATOM 2920 O O . CYS A 1 367 ? 40.298 2.828 -12.113 1.00 61.31 367 CYS A O 1
ATOM 2922 N N . SER A 1 368 ? 39.238 2.046 -10.310 1.00 54.31 368 SER A N 1
ATOM 2923 C CA . SER A 1 368 ? 38.506 1.037 -11.075 1.00 54.31 368 SER A CA 1
ATOM 2924 C C . SER A 1 368 ? 37.070 1.502 -11.279 1.00 54.31 368 SER A C 1
ATOM 2926 O O . SER A 1 368 ? 36.434 1.867 -10.287 1.00 54.31 368 SER A O 1
ATOM 2928 N N . PRO A 1 369 ? 36.519 1.439 -12.506 1.00 52.25 369 PRO A N 1
ATOM 2929 C CA . PRO A 1 369 ? 35.078 1.464 -12.648 1.00 52.25 369 PRO A CA 1
ATOM 2930 C C . PRO A 1 369 ? 34.549 0.177 -12.015 1.00 52.25 369 PRO A C 1
ATOM 2932 O O . PRO A 1 369 ? 35.040 -0.913 -12.333 1.00 52.25 369 PRO A O 1
ATOM 2935 N N . PRO A 1 370 ? 33.548 0.220 -11.141 1.00 51.59 370 PRO A N 1
ATOM 2936 C CA . PRO A 1 370 ? 32.738 -0.946 -10.937 1.00 51.59 370 PRO A CA 1
ATOM 2937 C C . PRO A 1 370 ? 31.865 -1.106 -12.171 1.00 51.59 370 PRO A C 1
ATOM 2939 O O . PRO A 1 370 ? 30.744 -0.631 -12.238 1.00 51.59 370 PRO A O 1
ATOM 2942 N N . LEU A 1 371 ? 32.404 -1.803 -13.160 1.00 52.03 371 LEU A N 1
ATOM 2943 C CA . LEU A 1 371 ? 31.547 -2.597 -14.019 1.00 52.03 371 LEU A CA 1
ATOM 2944 C C . LEU A 1 371 ? 30.830 -3.622 -13.122 1.00 52.03 371 LEU A C 1
ATOM 2946 O O . LEU A 1 371 ? 31.415 -4.032 -12.101 1.00 52.03 371 LEU A O 1
ATOM 2950 N N . PRO A 1 372 ? 29.630 -4.112 -13.486 1.00 54.47 372 PRO A N 1
ATOM 2951 C CA . PRO A 1 372 ? 29.195 -5.406 -12.967 1.00 54.47 372 PRO A CA 1
ATOM 2952 C C . PRO A 1 372 ? 30.388 -6.360 -13.099 1.00 54.47 372 PRO A C 1
ATOM 2954 O O . PRO A 1 372 ? 31.021 -6.379 -14.154 1.00 54.47 372 PRO A O 1
ATOM 2957 N N . LEU A 1 373 ? 30.778 -7.022 -11.997 1.00 58.62 373 LEU A N 1
ATOM 2958 C CA . LEU A 1 373 ? 32.041 -7.771 -11.899 1.00 58.62 373 LEU A CA 1
ATOM 2959 C C . LEU A 1 373 ? 32.306 -8.509 -13.199 1.00 58.62 373 LEU A C 1
ATOM 2961 O O . LEU A 1 373 ? 31.496 -9.348 -13.607 1.00 58.62 373 LEU A O 1
ATOM 2965 N N . GLY A 1 374 ? 33.405 -8.129 -13.854 1.00 58.16 374 GLY A N 1
ATOM 2966 C CA . GLY A 1 374 ? 33.739 -8.653 -15.159 1.00 58.16 374 GLY A CA 1
ATOM 2967 C C . GLY A 1 374 ? 33.740 -10.167 -15.078 1.00 58.16 374 GLY A C 1
ATOM 2968 O O . GLY A 1 374 ? 34.128 -10.746 -14.061 1.00 58.16 374 GLY A O 1
ATOM 2969 N N . LYS A 1 375 ? 33.257 -10.821 -16.124 1.00 60.31 375 LYS A N 1
ATOM 2970 C CA . LYS A 1 375 ? 33.441 -12.257 -16.245 1.00 60.31 375 LYS A CA 1
ATOM 2971 C C . LYS A 1 375 ? 34.645 -12.512 -17.120 1.00 60.31 375 LYS A C 1
ATOM 2973 O O . LYS A 1 375 ? 34.854 -11.856 -18.143 1.00 60.31 3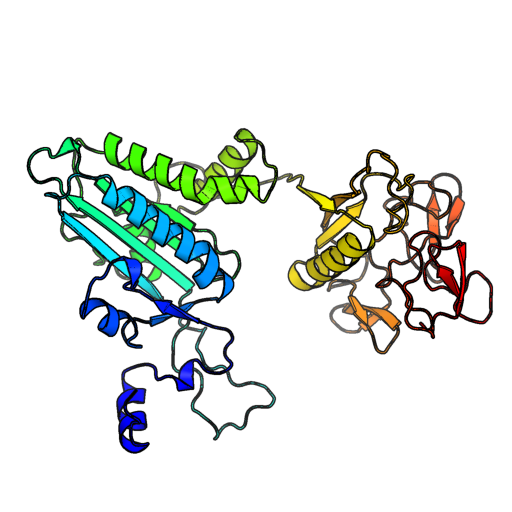75 LYS A O 1
ATOM 2978 N N . THR A 1 376 ? 35.440 -13.482 -16.715 1.00 67.62 376 THR A N 1
ATOM 2979 C CA . THR A 1 376 ? 36.442 -14.050 -17.594 1.00 67.62 376 THR A CA 1
ATOM 2980 C C . THR A 1 376 ? 35.754 -14.692 -18.795 1.00 67.62 376 THR A C 1
ATOM 2982 O O . THR A 1 376 ? 34.566 -15.029 -18.753 1.00 67.62 376 THR A O 1
ATOM 2985 N N . LYS A 1 377 ? 36.508 -14.945 -19.865 1.00 60.50 377 LYS A N 1
ATOM 2986 C CA . LYS A 1 377 ? 36.026 -15.728 -21.013 1.00 60.50 377 LYS A CA 1
ATOM 2987 C C . LYS A 1 377 ? 35.501 -17.113 -20.595 1.00 60.50 377 LYS A C 1
ATOM 2989 O O . LYS A 1 377 ? 34.644 -17.675 -21.268 1.00 60.50 377 LYS A O 1
ATOM 2994 N N . SER A 1 378 ? 36.003 -17.645 -19.480 1.00 59.59 378 SER A N 1
ATOM 2995 C CA . SER A 1 378 ? 35.594 -18.917 -18.877 1.00 59.59 378 SER A CA 1
ATOM 2996 C C . SER A 1 378 ? 34.362 -18.811 -17.956 1.00 59.59 378 SER A C 1
ATOM 2998 O O . SER A 1 378 ? 33.936 -19.813 -17.388 1.00 59.59 378 SER A O 1
ATOM 3000 N N . GLY A 1 379 ? 33.764 -17.621 -17.815 1.00 55.75 379 GLY A N 1
ATOM 3001 C CA . GLY A 1 379 ? 32.546 -17.380 -17.034 1.00 55.75 379 GLY A CA 1
ATOM 3002 C C . GLY A 1 379 ? 32.769 -17.146 -15.536 1.00 55.75 379 GLY A C 1
ATOM 3003 O O . GLY A 1 379 ? 31.791 -16.973 -14.805 1.00 55.75 379 GLY A O 1
ATOM 3004 N N . LYS A 1 380 ? 34.026 -17.112 -15.074 1.00 68.50 380 LYS A N 1
ATOM 3005 C CA . LYS A 1 380 ? 34.386 -16.839 -13.674 1.00 68.50 380 LYS A CA 1
ATOM 3006 C C . LYS A 1 380 ? 34.316 -15.343 -13.382 1.00 68.50 380 LYS A C 1
ATOM 3008 O O . LYS A 1 380 ? 34.608 -14.534 -14.255 1.00 68.50 380 LYS A O 1
ATOM 3013 N N . PHE A 1 381 ? 33.950 -14.966 -12.161 1.00 67.00 381 PHE A N 1
ATOM 3014 C CA . PHE A 1 381 ? 33.928 -13.559 -11.763 1.00 67.00 381 PHE A CA 1
ATOM 3015 C C . PHE A 1 381 ? 35.336 -13.038 -11.475 1.00 67.00 381 PHE A C 1
ATOM 3017 O O . PHE A 1 381 ? 36.122 -13.679 -10.783 1.00 67.00 381 PHE A O 1
ATOM 3024 N N . CYS A 1 382 ? 35.622 -11.851 -11.992 1.00 66.62 382 CYS A N 1
ATOM 3025 C CA . CYS A 1 382 ? 36.811 -11.081 -11.690 1.00 66.62 382 CYS A CA 1
ATOM 3026 C C . CYS A 1 382 ? 36.765 -10.548 -10.250 1.00 66.62 382 CYS A C 1
ATOM 3028 O O . CYS A 1 382 ? 35.717 -10.135 -9.753 1.00 66.62 382 CYS A O 1
ATOM 3030 N N . SER A 1 383 ? 37.923 -10.505 -9.604 1.00 65.94 383 SER A N 1
ATOM 3031 C CA . SER A 1 383 ? 38.118 -9.992 -8.256 1.00 65.94 383 SER A CA 1
ATOM 3032 C C . SER A 1 383 ? 37.861 -8.488 -8.191 1.00 65.94 383 SER A C 1
ATOM 3034 O O . SER A 1 383 ? 38.229 -7.727 -9.090 1.00 65.94 383 SER A O 1
ATOM 3036 N N . SER A 1 384 ? 37.307 -8.033 -7.068 1.00 54.78 384 SER A N 1
ATOM 3037 C CA . SER A 1 384 ? 37.066 -6.610 -6.800 1.00 54.78 384 SER A CA 1
ATOM 3038 C C . SER A 1 384 ? 38.353 -5.785 -6.704 1.00 54.78 384 SER A C 1
ATOM 3040 O O . SER A 1 384 ? 38.326 -4.582 -6.951 1.00 54.78 384 SER A O 1
ATOM 3042 N N . LYS A 1 385 ? 39.490 -6.418 -6.377 1.00 55.34 385 LYS A N 1
ATOM 3043 C CA . LYS A 1 385 ? 40.797 -5.750 -6.263 1.00 55.34 385 LYS A CA 1
ATOM 3044 C C . LYS A 1 385 ? 41.394 -5.382 -7.621 1.00 55.34 385 LYS A C 1
ATOM 3046 O O . LYS A 1 385 ? 42.113 -4.391 -7.718 1.00 55.34 385 LYS A O 1
ATOM 3051 N N . ARG A 1 386 ? 41.135 -6.199 -8.649 1.00 65.38 386 ARG A N 1
ATOM 3052 C CA . ARG A 1 386 ? 41.603 -6.012 -10.031 1.00 65.38 386 ARG A CA 1
ATOM 3053 C C . ARG A 1 386 ? 40.572 -6.591 -11.013 1.00 65.38 386 ARG A C 1
ATOM 3055 O O . ARG A 1 386 ? 40.769 -7.668 -11.575 1.00 65.38 386 ARG A O 1
ATOM 3062 N N . ASN A 1 387 ? 39.479 -5.846 -11.204 1.00 64.75 387 ASN A N 1
ATOM 3063 C CA . ASN A 1 387 ? 38.345 -6.185 -12.076 1.00 64.75 387 ASN A CA 1
ATOM 3064 C C . ASN A 1 387 ? 38.699 -6.091 -13.582 1.00 64.75 387 ASN A C 1
ATOM 3066 O O . ASN A 1 387 ? 39.825 -5.760 -13.936 1.00 64.75 387 ASN A O 1
ATOM 3070 N N . CYS A 1 388 ? 37.776 -6.391 -14.492 1.00 67.94 388 CYS A N 1
ATOM 3071 C CA . CYS A 1 388 ? 38.056 -6.421 -15.926 1.00 67.94 388 CYS A CA 1
ATOM 3072 C C . CYS A 1 388 ? 38.487 -5.065 -16.505 1.00 67.94 388 CYS A C 1
ATOM 3074 O O . CYS A 1 388 ? 37.675 -4.154 -16.651 1.00 67.94 388 CYS A O 1
ATOM 3076 N N . ALA A 1 389 ? 39.765 -4.938 -16.871 1.00 61.31 389 ALA A N 1
ATOM 3077 C CA . ALA A 1 389 ? 40.332 -3.729 -17.462 1.00 61.31 389 ALA A CA 1
ATOM 3078 C C . ALA A 1 389 ? 41.608 -4.030 -18.263 1.00 61.31 389 ALA A C 1
ATOM 3080 O O . ALA A 1 389 ? 42.154 -5.127 -18.214 1.00 61.31 389 ALA A O 1
ATOM 3081 N N . LYS A 1 390 ? 42.109 -3.045 -19.017 1.00 57.03 390 LYS A N 1
ATOM 3082 C CA . LYS A 1 390 ? 43.309 -3.223 -19.847 1.00 57.03 390 LYS A CA 1
ATOM 3083 C C . LYS A 1 390 ? 44.625 -3.224 -19.063 1.00 57.03 390 LYS A C 1
ATOM 3085 O O . LYS A 1 390 ? 45.582 -3.796 -19.551 1.00 57.03 390 LYS A O 1
ATOM 3090 N N . TYR A 1 391 ? 44.704 -2.629 -17.869 1.00 63.25 391 TYR A N 1
ATOM 3091 C CA . TYR A 1 391 ? 45.924 -2.603 -17.030 1.00 63.25 391 TYR A CA 1
ATOM 3092 C C . TYR A 1 391 ? 47.242 -2.285 -17.774 1.00 63.25 391 TYR A C 1
ATOM 3094 O O . TYR A 1 391 ? 48.286 -2.832 -17.433 1.00 63.25 391 TYR A O 1
ATOM 3102 N N . GLY A 1 392 ? 47.207 -1.426 -18.799 1.00 58.97 392 GLY A N 1
ATOM 3103 C CA . GLY A 1 392 ? 48.379 -1.112 -19.630 1.00 58.97 392 GLY A CA 1
ATOM 3104 C C . GLY A 1 392 ? 48.689 -2.116 -20.753 1.00 58.97 392 GLY A C 1
ATOM 3105 O O . GLY A 1 392 ? 49.666 -1.934 -21.470 1.00 58.97 392 GLY A O 1
ATOM 3106 N N . TYR A 1 393 ? 47.863 -3.147 -20.941 1.00 61.84 393 TYR A N 1
ATOM 3107 C CA . TYR A 1 393 ? 47.948 -4.143 -22.012 1.00 61.84 393 TYR A CA 1
ATOM 3108 C C . TYR A 1 393 ? 46.952 -3.869 -23.149 1.00 61.84 393 TYR A C 1
ATOM 3110 O O . TYR A 1 393 ? 45.982 -3.121 -23.014 1.00 61.84 393 TYR A O 1
ATOM 3118 N N . SER A 1 394 ? 47.165 -4.520 -24.295 1.00 65.50 394 SER A N 1
ATOM 3119 C CA . SER A 1 394 ? 46.286 -4.424 -25.469 1.00 65.50 394 SER A CA 1
ATOM 3120 C C . SER A 1 394 ? 44.891 -5.025 -25.232 1.00 65.50 394 SER A C 1
ATOM 3122 O O . SER A 1 394 ? 43.892 -4.469 -25.707 1.00 65.50 394 SER A O 1
ATOM 3124 N N . ASN A 1 395 ? 44.818 -6.109 -24.454 1.00 62.84 395 ASN A N 1
ATOM 3125 C CA . ASN A 1 395 ? 43.603 -6.860 -24.128 1.00 62.84 395 ASN A CA 1
ATOM 3126 C C . ASN A 1 395 ? 43.099 -6.571 -22.708 1.00 62.84 395 ASN A C 1
ATOM 3128 O O . ASN A 1 395 ? 43.847 -6.087 -21.862 1.00 62.84 395 ASN A O 1
ATOM 3132 N N . CYS A 1 396 ? 41.824 -6.868 -22.453 1.00 67.25 396 CYS A N 1
ATOM 3133 C CA . CYS A 1 396 ? 41.246 -6.787 -21.116 1.00 67.25 396 CYS A CA 1
ATOM 3134 C C . CYS A 1 396 ? 41.576 -8.041 -20.293 1.00 67.25 396 CYS A C 1
ATOM 3136 O O . CYS A 1 396 ? 41.477 -9.173 -20.771 1.00 67.25 396 CYS A O 1
ATOM 3138 N N . TRP A 1 397 ? 41.945 -7.810 -19.041 1.00 75.50 397 TRP A N 1
ATOM 3139 C CA . TRP A 1 397 ? 42.356 -8.813 -18.073 1.00 75.50 397 TRP A CA 1
ATOM 3140 C C . TRP A 1 397 ? 41.682 -8.560 -16.739 1.00 75.50 397 TRP A C 1
ATOM 3142 O O . TRP A 1 397 ? 41.298 -7.431 -16.430 1.00 75.50 397 TRP A O 1
ATOM 3152 N N . CYS A 1 398 ? 41.592 -9.597 -15.921 1.00 72.81 398 CYS A N 1
ATOM 3153 C CA . CYS A 1 398 ? 41.281 -9.435 -14.517 1.00 72.81 398 CYS A CA 1
ATOM 3154 C C . CYS A 1 398 ? 41.966 -10.487 -13.659 1.00 72.81 398 CYS A C 1
ATOM 3156 O O . CYS A 1 398 ? 42.409 -11.527 -14.146 1.00 72.81 398 CYS A O 1
ATOM 3158 N N . ASN A 1 399 ? 42.049 -10.188 -12.369 1.00 78.81 399 ASN A N 1
ATOM 3159 C CA . ASN A 1 399 ? 42.483 -11.141 -11.364 1.00 78.81 399 ASN A CA 1
ATOM 3160 C C . ASN A 1 399 ? 41.281 -11.959 -10.890 1.00 78.81 399 ASN A C 1
ATOM 3162 O O . ASN A 1 399 ? 40.188 -11.415 -10.777 1.00 78.81 399 ASN A O 1
ATOM 3166 N N . LEU A 1 400 ? 41.479 -13.235 -10.597 1.00 77.62 400 LEU A N 1
ATOM 3167 C CA . LEU A 1 400 ? 40.516 -14.088 -9.907 1.00 77.62 400 LEU A CA 1
ATOM 3168 C C . LEU A 1 400 ? 40.831 -14.106 -8.407 1.00 77.62 400 LEU A C 1
ATOM 3170 O O . LEU A 1 400 ? 41.946 -13.792 -7.999 1.00 77.62 400 LEU A O 1
ATOM 3174 N N . ASP A 1 401 ? 39.867 -14.486 -7.570 1.00 64.06 401 ASP A N 1
ATOM 3175 C CA . ASP A 1 401 ? 40.060 -14.497 -6.109 1.00 64.06 401 ASP A CA 1
ATOM 3176 C C . ASP A 1 401 ? 41.104 -15.530 -5.633 1.00 64.06 401 ASP A C 1
ATOM 3178 O O . ASP A 1 401 ? 41.635 -15.414 -4.530 1.00 64.06 401 ASP A O 1
ATOM 3182 N N . ASP A 1 402 ? 41.472 -16.484 -6.494 1.00 72.75 402 ASP A N 1
ATOM 3183 C CA . ASP A 1 402 ? 42.593 -17.413 -6.297 1.00 72.75 402 ASP A CA 1
ATOM 3184 C C . ASP A 1 402 ? 43.973 -16.794 -6.619 1.00 72.75 402 ASP A C 1
ATOM 3186 O O . ASP A 1 402 ? 45.004 -17.460 -6.518 1.00 72.75 402 ASP A O 1
ATOM 3190 N N . GLY A 1 403 ? 44.007 -15.511 -6.996 1.00 72.31 403 GLY A N 1
ATOM 3191 C CA . GLY A 1 403 ? 45.213 -14.766 -7.343 1.00 72.31 403 GLY A CA 1
ATOM 3192 C C . GLY A 1 403 ? 45.685 -14.960 -8.785 1.00 72.31 403 GLY A C 1
ATOM 3193 O O . GLY A 1 403 ? 46.627 -14.277 -9.196 1.00 72.31 403 GLY A O 1
ATOM 3194 N N . SER A 1 404 ? 45.039 -15.823 -9.574 1.00 80.56 404 SER A N 1
ATOM 3195 C CA . SER A 1 404 ? 45.367 -16.023 -10.987 1.00 80.56 404 SER A CA 1
ATOM 3196 C C . SER A 1 404 ? 44.848 -14.884 -11.873 1.00 80.56 404 SER A C 1
ATOM 3198 O O . SER A 1 404 ? 44.039 -14.054 -11.458 1.00 80.56 404 SER A O 1
ATOM 3200 N N . TRP A 1 405 ? 45.358 -14.806 -13.100 1.00 82.06 405 TRP A N 1
ATOM 3201 C CA . TRP A 1 405 ? 44.925 -13.836 -14.104 1.00 82.06 405 TRP A CA 1
ATOM 3202 C C . TRP A 1 405 ? 44.220 -14.555 -15.241 1.00 82.06 405 TRP A C 1
ATOM 3204 O O . TRP A 1 405 ? 44.703 -15.584 -15.712 1.00 82.06 405 TRP A O 1
ATOM 3214 N N . ASP A 1 406 ? 43.116 -13.990 -15.713 1.00 76.94 406 ASP A N 1
ATOM 3215 C CA . ASP A 1 406 ? 42.407 -14.510 -16.878 1.00 76.94 406 ASP A CA 1
ATOM 3216 C C . ASP A 1 406 ? 41.953 -13.358 -17.780 1.00 76.94 406 ASP A C 1
ATOM 3218 O O . ASP A 1 406 ? 41.798 -12.202 -17.359 1.00 76.94 406 ASP A O 1
ATOM 3222 N N . TYR A 1 407 ? 41.766 -13.687 -19.053 1.00 70.25 407 TYR A N 1
ATOM 3223 C CA . TYR A 1 407 ? 41.187 -12.783 -20.022 1.00 70.25 407 TYR A C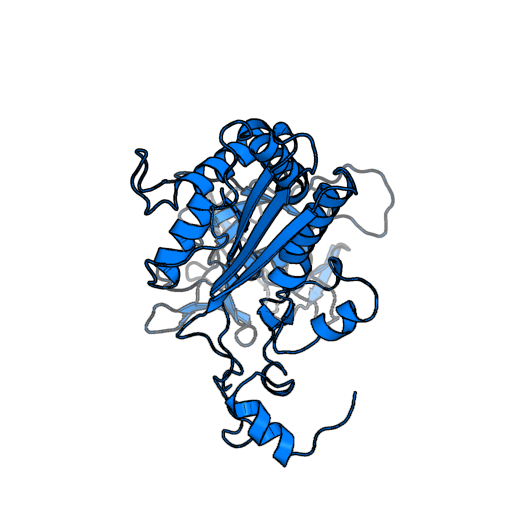A 1
ATOM 3224 C C . TYR A 1 407 ? 39.736 -12.548 -19.665 1.00 70.25 407 TYR A C 1
ATOM 3226 O O . TYR A 1 407 ? 38.936 -13.479 -19.529 1.00 70.25 407 TYR A O 1
ATOM 3234 N N . CYS A 1 408 ? 39.380 -11.281 -19.599 1.00 63.81 408 CYS A N 1
ATOM 3235 C CA . CYS A 1 408 ? 38.002 -10.873 -19.492 1.00 63.81 408 CYS A CA 1
ATOM 3236 C C . CYS A 1 408 ? 37.630 -10.149 -20.775 1.00 63.81 408 CYS A C 1
ATOM 3238 O O . CYS A 1 408 ? 38.415 -9.405 -21.369 1.00 63.81 408 CYS A O 1
ATOM 3240 N N . THR A 1 409 ? 36.428 -10.413 -21.251 1.00 49.72 409 THR A N 1
ATOM 3241 C CA . THR A 1 409 ? 35.873 -9.600 -22.318 1.00 49.72 409 THR A CA 1
ATOM 3242 C C . THR A 1 409 ? 35.285 -8.362 -21.672 1.00 49.72 409 THR A C 1
ATOM 3244 O O . THR A 1 409 ? 34.710 -8.463 -20.588 1.00 49.72 409 THR A O 1
ATOM 3247 N N . ARG A 1 410 ? 35.432 -7.212 -22.339 1.00 49.62 410 ARG A N 1
ATOM 3248 C CA . ARG A 1 410 ? 34.616 -6.037 -22.010 1.00 49.62 410 ARG A CA 1
ATOM 3249 C C . ARG A 1 410 ? 33.144 -6.408 -21.923 1.00 49.62 410 ARG A C 1
ATOM 3251 O O . ARG A 1 410 ? 32.796 -7.422 -22.564 1.00 49.62 410 ARG A O 1
#

Sequence (410 aa):
MKSYSSRDSDNIKVKQAIDEDYKHTGYDRGHLNPNSFQCNNGREATFTLTNCVPMDACFNRVHWKEWEAAVVGILREQDPTGTAYLVTGAVPSPINKIPRQGIFDNPGERDFNRVSVPTHIWTGVCYIHPVDPEESFSFGFIGVNVPHGSIQVKTIEDLTNHLSSRYASNNLKIFEDDCTFQNNKRKSERVVKRLHNTVQQPMGNRLTMTPEVMNTLQTSLSLSDDEGTRYPAKRVKITDIKVDFIYDSVQTWLRGMEIMKLTAGLACVLSTPFAGPVRDELRRKRQTSQELVCRIAPEVLDGCATSCLFNDAARDYYCSTGSMTERCSPTYSNIAVNGQRCKSDHTCGRHGYDYYWCNTDRSWQFCSPPLPLGKTKSGKFCSSKRNCAKYGYSNCWCNLDDGSWDYCTR

Secondary structure (DSSP, 8-state):
-PPPPHHHHHHHHTTS--HHHHTTSSEEEEESS-GGG--TTHHHHHTSGGGEEEEEHHIIIIIIHHHHHHHHHHHHTS-TTSEEEEEEEEE--SS-EESPPPTT--TTSS--S-EE--SEEEEEEEEE-SS-GGG-EEEEEEEESSTT--EEEE-HHHHHHHHHHHHT-TT--SSTTTT--TT-HHHHHHHHHHHHHHHTTTHHHHTT--HHHHHHHHHHHHHS---SSSSS-S---------EEEESSHHHHHHHHHHHHHHHSEEEEESS---SPP--TT---------EEEEEEE---TT-SS--EEETTTTEEEEE-SSSEEE------SB-TTSPBPPTTS-SB-TTSSS-EEE-SSSEEE-----S-PBBTTSPBPPTTS-SB-TTSSS-EEE-TTS-EEEB--